Protein AF-0000000087167606 (afdb_homodimer)

pLDDT: mean 92.04, std 12.78, range [24.67, 98.88]

Nearest PDB structures (foldseek):
  8vce-assembly1_A  TM=9.771E-01  e=3.189E-47  Arabidopsis thaliana
  8vce-assembly2_B  TM=9.775E-01  e=3.820E-46  Arabidopsis thaliana
  8ea2-assembly1_A  TM=8.540E-01  e=2.935E-25  Pueraria montana var. lobata
 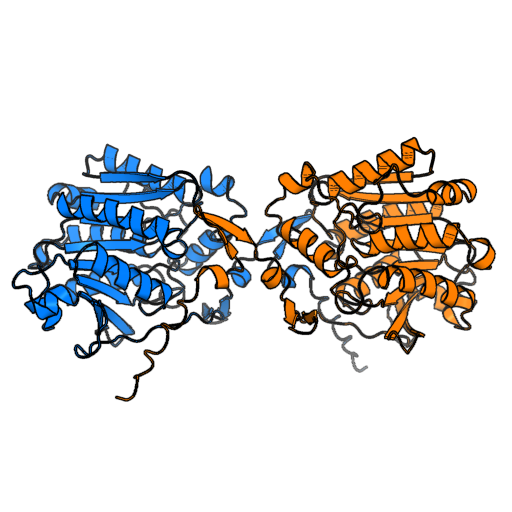 6rt8-assembly2_C  TM=8.015E-01  e=3.112E-23  Catharanthus roseus
  6rt8-assembly4_G  TM=8.070E-01  e=4.756E-23  Catharanthus roseus

Solvent-accessible surface area (backbone atoms only — not comparable to full-atom values): 36231 Å² total; per-residue (Å²): 134,81,77,74,72,71,72,69,76,70,78,69,62,52,74,44,54,78,61,32,37,38,77,41,89,92,47,42,75,41,75,28,43,48,58,69,62,33,44,44,81,41,95,88,57,39,65,48,71,69,64,82,74,62,64,49,80,69,47,67,63,78,85,49,96,58,69,50,34,21,45,75,45,81,74,36,77,92,67,68,23,31,32,37,38,36,39,30,36,64,50,76,76,66,46,87,65,52,22,42,29,35,39,33,29,57,43,45,51,48,54,44,83,48,45,42,24,32,52,54,40,51,48,49,46,52,46,22,60,75,56,56,26,31,34,39,31,38,33,60,50,44,21,47,74,34,30,48,61,42,38,42,50,44,48,43,49,50,54,57,46,58,50,67,50,85,46,65,63,55,67,68,39,37,28,45,73,40,22,32,32,22,16,36,26,32,5,8,39,37,28,52,54,25,46,36,55,44,39,71,44,46,81,77,34,60,68,41,31,71,41,31,40,38,27,34,49,37,48,55,52,46,72,76,81,47,71,35,29,62,75,28,52,72,40,82,83,61,16,50,63,42,54,51,49,34,46,65,42,20,44,48,90,93,65,61,42,55,38,67,93,32,10,66,61,49,91,79,31,65,77,41,53,58,42,34,44,74,70,62,32,36,36,37,38,34,41,26,65,43,16,39,49,30,51,58,51,52,52,47,52,52,53,41,50,74,73,66,40,53,68,47,79,48,73,46,84,45,45,39,75,64,42,48,76,71,30,67,69,54,29,54,56,48,47,53,54,50,41,54,52,60,69,70,95,135,81,76,74,73,72,71,68,74,69,80,68,62,52,72,44,55,78,60,32,38,39,76,42,90,92,47,43,76,44,75,29,44,48,58,69,63,32,45,43,81,41,96,87,57,37,65,48,73,68,65,84,72,63,66,48,80,70,47,67,63,78,86,50,96,56,68,50,33,20,44,75,44,82,74,36,79,91,66,68,22,30,32,37,38,37,40,32,35,64,50,76,75,67,47,86,65,52,22,41,29,35,41,32,30,57,42,45,50,48,54,42,84,48,44,43,23,31,52,54,40,53,49,50,47,52,46,21,60,74,56,56,26,31,34,39,30,39,31,60,52,42,21,45,74,33,32,49,60,43,38,41,49,43,48,42,48,49,55,57,45,59,50,66,49,84,45,64,62,56,67,68,40,37,30,46,73,40,22,34,34,22,16,36,27,33,6,10,38,36,27,51,53,24,46,36,54,44,38,72,44,45,81,77,34,60,67,41,30,72,43,31,38,38,26,36,47,37,49,57,51,45,71,75,80,48,70,36,29,61,73,28,51,72,38,82,81,62,15,49,63,41,54,51,48,34,47,66,42,20,44,48,89,93,64,62,42,55,37,67,92,33,11,65,58,48,91,78,31,66,78,41,54,58,41,35,44,73,70,62,33,36,34,38,40,34,43,28,66,42,17,37,50,29,51,57,51,52,51,47,51,52,52,41,50,75,71,67,39,55,67,48,78,47,75,47,83,45,47,40,76,64,42,47,76,71,30,66,69,54,28,54,56,49,46,52,55,49,40,54,51,58,69,71,94

Organism: NCBI:txid176857

Secondary structure (DSSP, 8-state):
--------------GGGGGTEEEETTTEEEE-HHHHHTEEE-TTS-EEE-----B------TTS--SEEEEEEEEETTTTEEEEEEEEHHHHHH--SPEEEEEEE--STTTS--TTBHHHHHHHHHHHHHHT-EEEEEE---TTTT-TTHHHHHHHHHHHHHHH---HHHHHHEEEEEEEEEEETHHHHHHHHHHHHHHHTGGGGTT--EEEEEEES-----SSPPHHHHHTTT-SS--HHHHHHHHHHHSPTT--TTSTTT-TTGGGS-TTHHHHHHHT-EEEEEEETTSTTHHHHHHHHHHHHHTT-EEEEEEESS--TTHHHH-HHHHHHHHHHHHHHHHH-/--------------GGGGGTEEEETTTEEEE-HHHHHTEEE-TTS-EEE-----B------TTS--SEEEEEEEEETTTTEEEEEEEEHHHHHH--SPEEEEEEE--STTTS--TTBHHHHHHHHHHHHHHT-EEEEEE---TTTT-TTHHHHHHHHHHHHHHH---HHHHHHEEEEEEEEEEETHHHHHHHHHHHHHHHTGGGGTT--EEEEEEES-----SSPPHHHHHTTT-SS--HHHHHHHHHHHSPTT--TTSTTT-TTGGGS-TTHHHHHHHT-EEEEEEETTSTTHHHHHHHHHHHHHTT-EEEEEEESS--TTHHHH-HHHHHHHHHHHHHHHHH-

Foldseek 3Di:
DPPPPPPDPPPPDDPCVVVQWDADPPGDIDHNLCVVQQKDADPVLDIDRPDDFDFDAFAQDLVDPAQWHKDWADLDVVQRKIWIKIAGSCLVPDDQAAFEEEEEEEDDLQADDFCRGPLNVVLVNVLCNLLVHMYIYMGFHGWPVAAPPRRLVSLLSVLQCLQPPPDPCSVRHYDLQQYEYEYAACRLLSSVSSLLVCLVVVVSNPPRHYQAYERELYQADDDDADPLLVVCCVPPPDHP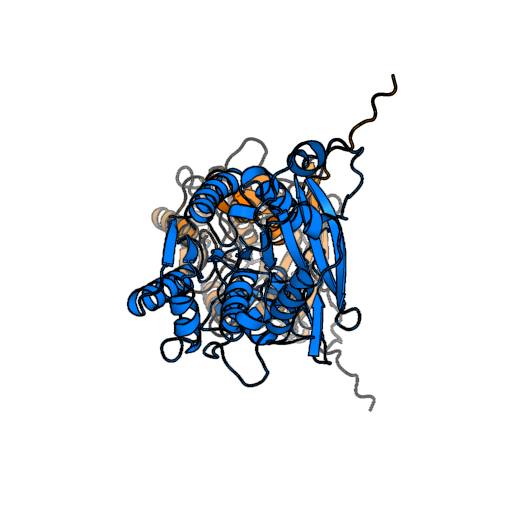VNSLVSCCGHHPPPDHRLPCSHQQCRPLGDPSLVSCQVSQHAYEYEEESQESSQVSSVVVQVSSVVVPHHYDYHYYYDAYRPRVSVDVVVVSVVSVVVSVVSVVD/DPPPPPPDPPPPDDPCVVVQWDADPPGDIDHNLCVVQQKDADPVLAIDRPDDFDFDAFAADLVDPAQWHKDWDDLDVVQRKIKIKIAGSCLVPDDQAAFEEEEEEEDDLQADDFCRGPLNVVLVNVLCNLLVHMYIYMGFHGWPVAAPPRRLVSLLSVLQCLQPPPDPCSVRHYDLQQYEYEYAACRLLSSVSSVLVCLVVVVSNPPRHYQAYERELYQADDDDADPLLVVCCVPPPDHPVNSLVSCCGHHPPPDHRLPCSHQQCRPLGDPSLVSCQVSQHAYEYEEESQESSQVSSVVVQVSSVVVPHHYDYHYYYDAYRPRVSVDVVVVSVVSVVVSVVSVVD

Radius of gyration: 31.2 Å; Cα contacts (8 Å, |Δi|>4): 1424; chains: 2; bounding box: 56×99×58 Å

InterPro domains:
  IPR013094 Alpha/beta hydrolase fold-3 [PF07859] (102-323)
  IPR029058 Alpha/Beta hydrolase fold [G3DSA:3.40.50.1820] (34-345)
  IPR029058 Alpha/Beta hydrolase fold [SSF53474] (40-343)
  IPR050466 Diverse Carboxylesterases and Gibberellin Receptors [PTHR23024] (45-321)

Structure (mmCIF, N/CA/C/O backbone):
data_AF-0000000087167606-model_v1
#
loop_
_entity.id
_entity.type
_entity.pdbx_description
1 polymer 'Alpha/beta hydrolase fold-3 domain-containing protein'
#
loop_
_atom_site.group_PDB
_atom_site.id
_atom_site.type_symbol
_atom_site.label_atom_id
_atom_site.label_alt_id
_atom_site.label_comp_id
_atom_site.label_asym_id
_atom_site.label_entity_id
_atom_site.label_seq_id
_atom_site.pdbx_PDB_ins_code
_atom_site.Cartn_x
_atom_site.Cartn_y
_atom_site.Cartn_z
_atom_site.occupancy
_atom_site.B_iso_or_equiv
_atom_site.auth_seq_id
_atom_site.auth_comp_id
_atom_site.auth_asym_id
_atom_site.auth_atom_id
_atom_site.pdbx_PDB_model_num
ATOM 1 N N . MET A 1 1 ? 18.766 38.031 -28.391 1 24.67 1 MET A N 1
ATOM 2 C CA . MET A 1 1 ? 17.438 37.844 -27.812 1 24.67 1 MET A CA 1
ATOM 3 C C . MET A 1 1 ? 17.312 36.469 -27.172 1 24.67 1 MET A C 1
ATOM 5 O O . MET A 1 1 ? 16.891 35.5 -27.828 1 24.67 1 MET A O 1
ATOM 9 N N . SER A 1 2 ? 18.25 36 -26.359 1 27.81 2 SER A N 1
ATOM 10 C CA . SER A 1 2 ? 18.547 34.688 -25.828 1 27.81 2 SER A CA 1
ATOM 11 C C . SER A 1 2 ? 17.422 34.188 -24.922 1 27.81 2 SER A C 1
ATOM 13 O O . SER A 1 2 ? 17.016 34.906 -23.984 1 27.81 2 SER A O 1
ATOM 15 N N . GLY A 1 3 ? 16.422 33.469 -25.5 1 26.08 3 GLY A N 1
ATOM 16 C CA . GLY A 1 3 ? 15.195 32.938 -24.922 1 26.08 3 GLY A CA 1
ATOM 17 C C . GLY A 1 3 ? 15.422 32.188 -23.625 1 26.08 3 GLY A C 1
ATOM 18 O O . GLY A 1 3 ? 16.047 31.141 -23.609 1 26.08 3 GLY A O 1
ATOM 19 N N . ASP A 1 4 ? 15.664 32.938 -22.594 1 31.05 4 ASP A N 1
ATOM 20 C CA . ASP A 1 4 ? 15.906 32.406 -21.25 1 31.05 4 ASP A CA 1
ATOM 21 C C . ASP A 1 4 ? 14.852 31.375 -20.875 1 31.05 4 ASP A C 1
ATOM 23 O O . ASP A 1 4 ? 13.656 31.688 -20.812 1 31.05 4 ASP A O 1
ATOM 27 N N . GLN A 1 5 ? 15.125 30.141 -21.344 1 28.89 5 GLN A N 1
ATOM 28 C CA . GLN A 1 5 ? 14.281 29 -21.047 1 28.89 5 GLN A CA 1
ATOM 29 C C . GLN A 1 5 ? 13.922 28.938 -19.562 1 28.89 5 GLN A C 1
ATOM 31 O O . GLN A 1 5 ? 14.797 28.844 -18.719 1 28.89 5 GLN A O 1
ATOM 36 N N . ILE A 1 6 ? 12.906 29.625 -19.172 1 29.27 6 ILE A N 1
ATOM 37 C CA . ILE A 1 6 ? 12.242 29.469 -17.875 1 29.27 6 ILE A CA 1
ATOM 38 C C . ILE A 1 6 ? 12.156 27.984 -17.516 1 29.27 6 ILE A C 1
ATOM 40 O O . ILE A 1 6 ? 11.648 27.172 -18.297 1 29.27 6 ILE A O 1
ATOM 44 N N . ALA A 1 7 ? 13.164 27.516 -16.859 1 34.81 7 ALA A N 1
ATOM 45 C CA . ALA A 1 7 ? 13.172 26.172 -16.297 1 34.81 7 ALA A CA 1
ATOM 46 C C . ALA A 1 7 ? 11.766 25.719 -15.938 1 34.81 7 ALA A C 1
ATOM 48 O O . ALA A 1 7 ? 11.039 26.422 -15.234 1 34.81 7 ALA A O 1
ATOM 49 N N . SER A 1 8 ? 11.164 25.016 -16.734 1 34.06 8 SER A N 1
ATOM 50 C CA . SER A 1 8 ? 9.883 24.375 -16.453 1 34.06 8 SER A CA 1
ATOM 51 C C . SER A 1 8 ? 9.742 24.047 -14.977 1 34.06 8 SER A C 1
ATOM 53 O O . SER A 1 8 ? 10.695 23.594 -14.344 1 34.06 8 SER A O 1
ATOM 55 N N . PRO A 1 9 ? 8.812 24.656 -14.211 1 36.66 9 PRO A N 1
ATOM 56 C CA . PRO A 1 9 ? 8.641 24.359 -12.789 1 36.66 9 PRO A CA 1
ATOM 57 C C . PRO A 1 9 ? 8.836 22.875 -12.461 1 36.66 9 PRO A C 1
ATOM 59 O O . PRO A 1 9 ? 8.57 22.016 -13.305 1 36.66 9 PRO A O 1
ATOM 62 N N . ASN A 1 10 ? 9.883 22.422 -12.023 1 40.47 10 ASN A N 1
ATOM 63 C CA . ASN A 1 10 ? 10.086 21.062 -11.531 1 40.47 10 ASN A CA 1
ATOM 64 C C . ASN A 1 10 ? 8.758 20.391 -11.18 1 40.47 10 ASN A C 1
ATOM 66 O O . ASN A 1 10 ? 7.988 20.922 -10.383 1 40.47 10 ASN A O 1
ATOM 70 N N . PRO A 1 11 ? 8.195 19.594 -11.977 1 46.53 11 PRO A N 1
ATOM 71 C CA . PRO A 1 11 ? 6.906 18.984 -11.664 1 46.53 11 PRO A CA 1
ATOM 72 C C . PRO A 1 11 ? 6.73 18.688 -10.18 1 46.53 11 PRO A C 1
ATOM 74 O O . PRO A 1 11 ? 7.621 18.094 -9.555 1 46.53 11 PRO A O 1
ATOM 77 N N . THR A 1 12 ? 6.145 19.594 -9.406 1 54.16 12 THR A N 1
ATOM 78 C CA . THR A 1 12 ? 5.773 19.453 -8 1 54.16 12 THR A CA 1
ATOM 79 C C . THR A 1 12 ? 5.336 18.031 -7.691 1 54.16 12 THR A C 1
ATOM 81 O O . THR A 1 12 ? 4.52 17.453 -8.414 1 54.16 12 THR A O 1
ATOM 84 N N . MET A 1 13 ? 6.207 17.219 -7.172 1 58.62 13 MET A N 1
ATOM 85 C CA . MET A 1 13 ? 5.945 15.82 -6.812 1 58.62 13 MET A CA 1
ATOM 86 C C . MET A 1 13 ? 4.625 15.695 -6.059 1 58.62 13 MET A C 1
ATOM 88 O O . MET A 1 13 ? 4.371 16.438 -5.113 1 58.62 13 MET A O 1
ATOM 92 N N . ASP A 1 14 ? 3.695 14.984 -6.629 1 69.38 14 ASP A N 1
ATOM 93 C CA . ASP A 1 14 ? 2.451 14.547 -6.004 1 69.38 14 ASP A CA 1
ATOM 94 C C . ASP A 1 14 ? 2.73 13.695 -4.77 1 69.38 14 ASP A C 1
ATOM 96 O O . ASP A 1 14 ? 3.359 12.641 -4.863 1 69.38 14 ASP A O 1
ATOM 100 N N . PRO A 1 15 ? 2.473 14.289 -3.541 1 72.19 15 PRO A N 1
ATOM 101 C CA . PRO A 1 15 ? 2.766 13.531 -2.32 1 72.19 15 PRO A CA 1
ATOM 102 C C . PRO A 1 15 ? 2.135 12.141 -2.32 1 72.19 15 PRO A C 1
ATOM 104 O O . PRO A 1 15 ? 2.592 11.25 -1.599 1 72.19 15 PRO A O 1
ATOM 107 N N . TYR A 1 16 ? 1.183 11.961 -3.15 1 74.81 16 TYR A N 1
ATOM 108 C CA . TYR A 1 16 ? 0.474 10.68 -3.17 1 74.81 16 TYR A CA 1
ATOM 109 C C . TYR A 1 16 ? 1.236 9.648 -3.988 1 74.81 16 TYR A C 1
ATOM 111 O O . TYR A 1 16 ? 0.989 8.445 -3.867 1 74.81 16 TYR A O 1
ATOM 119 N N . GLN A 1 17 ? 2.15 10.125 -4.785 1 72.31 17 GLN A N 1
ATOM 120 C CA . GLN A 1 17 ? 3.014 9.195 -5.504 1 72.31 17 GLN A CA 1
ATOM 121 C C . GLN A 1 17 ? 3.92 8.43 -4.539 1 72.31 17 GLN A C 1
ATOM 123 O O . GLN A 1 17 ? 4.254 7.27 -4.781 1 72.31 17 GLN A O 1
ATOM 128 N N . LEU A 1 18 ? 4.16 9.109 -3.443 1 70 18 LEU A N 1
ATOM 129 C CA . LEU A 1 18 ? 4.984 8.484 -2.416 1 70 18 LEU A CA 1
ATOM 130 C C . LEU A 1 18 ? 4.246 7.332 -1.753 1 70 18 LEU A C 1
ATOM 132 O O . LEU A 1 18 ? 4.871 6.441 -1.172 1 70 18 LEU A O 1
ATOM 136 N N . LEU A 1 19 ? 2.924 7.297 -1.945 1 71.75 19 LEU A N 1
ATOM 137 C CA . LEU A 1 19 ? 2.08 6.266 -1.345 1 71.75 19 LEU A CA 1
ATOM 138 C C . LEU A 1 19 ? 1.58 5.289 -2.402 1 71.75 19 LEU A C 1
ATOM 140 O O . LEU A 1 19 ? 0.705 4.465 -2.129 1 71.75 19 LEU A O 1
ATOM 144 N N . SER A 1 20 ? 2.051 5.367 -3.578 1 73.5 20 SER A N 1
ATOM 145 C CA . SER A 1 20 ? 1.636 4.523 -4.695 1 73.5 20 SER A CA 1
ATOM 146 C C . SER A 1 20 ? 0.16 4.723 -5.02 1 73.5 20 SER A C 1
ATOM 148 O O . SER A 1 20 ? -0.575 3.754 -5.223 1 73.5 20 SER A O 1
ATOM 150 N N . ILE A 1 21 ? -0.258 5.969 -4.93 1 80.69 21 ILE A N 1
ATOM 151 C CA . ILE A 1 21 ? -1.657 6.301 -5.172 1 80.69 21 ILE A CA 1
ATOM 152 C C . ILE A 1 21 ? -1.766 7.215 -6.391 1 80.69 21 ILE A C 1
ATOM 154 O O . ILE A 1 21 ? -0.92 8.086 -6.598 1 80.69 21 ILE A O 1
ATOM 158 N N . ILE A 1 22 ? -2.719 6.957 -7.211 1 77.62 22 ILE A N 1
ATOM 159 C CA . ILE A 1 22 ? -3.082 7.824 -8.328 1 77.62 22 ILE A CA 1
ATOM 160 C C . ILE A 1 22 ? -4.312 8.648 -7.961 1 77.62 22 ILE A C 1
ATOM 162 O O . ILE A 1 22 ? -5.305 8.117 -7.461 1 77.62 22 ILE A O 1
ATOM 166 N N . ILE A 1 23 ? -4.195 9.898 -8.125 1 79.06 23 ILE A N 1
ATOM 167 C CA . ILE A 1 23 ? -5.344 10.773 -7.906 1 79.06 23 ILE A CA 1
ATOM 168 C C . ILE A 1 23 ? -6.105 10.969 -9.211 1 79.06 23 ILE A C 1
ATOM 170 O O . ILE A 1 23 ? -5.52 11.367 -10.227 1 79.06 23 ILE A O 1
ATOM 174 N N . ASN A 1 24 ? -7.34 10.609 -9.125 1 77.38 24 ASN A N 1
ATOM 175 C CA . ASN A 1 24 ? -8.188 10.734 -10.305 1 77.38 24 ASN A CA 1
ATOM 176 C C . ASN A 1 24 ? -8.93 12.07 -10.32 1 77.38 24 ASN A C 1
ATOM 178 O O . ASN A 1 24 ? -9.102 12.703 -9.281 1 77.38 24 ASN A O 1
ATOM 182 N N . PRO A 1 25 ? -9.211 12.484 -11.594 1 74.62 25 PRO A N 1
ATOM 183 C CA . PRO A 1 25 ? -10.078 13.664 -11.633 1 74.62 25 PRO A CA 1
ATOM 184 C C . PRO A 1 25 ? -11.344 13.492 -10.805 1 74.62 25 PRO A C 1
ATOM 186 O O . PRO A 1 25 ? -11.914 12.398 -10.75 1 74.62 25 PRO A O 1
ATOM 189 N N . GLY A 1 26 ? -11.867 14.398 -10.078 1 72.62 26 GLY A N 1
ATOM 190 C CA . GLY A 1 26 ? -13.062 14.344 -9.242 1 72.62 26 GLY A CA 1
ATOM 191 C C . GLY A 1 26 ? -12.75 14.047 -7.789 1 72.62 26 GLY A C 1
ATOM 192 O O . GLY A 1 26 ? -13.664 13.93 -6.969 1 72.62 26 GLY A O 1
ATOM 193 N N . GLY A 1 27 ? -11.461 13.898 -7.52 1 71.56 27 GLY A N 1
ATOM 194 C CA . GLY A 1 27 ? -11.047 13.781 -6.133 1 71.56 27 GLY A CA 1
ATOM 195 C C . GLY A 1 27 ? -11.086 12.359 -5.613 1 71.56 27 GLY A C 1
ATOM 196 O O . GLY A 1 27 ? -11.289 12.133 -4.418 1 71.56 27 GLY A O 1
ATOM 197 N N . THR A 1 28 ? -11.055 11.359 -6.531 1 77.69 28 THR A N 1
ATOM 198 C CA . THR A 1 28 ? -10.969 9.969 -6.098 1 77.69 28 THR A CA 1
ATOM 199 C C . THR A 1 28 ? -9.547 9.438 -6.25 1 77.69 28 THR A C 1
ATOM 201 O O . THR A 1 28 ? -8.711 10.07 -6.887 1 77.69 28 THR A O 1
ATOM 204 N N . MET A 1 29 ? -9.336 8.43 -5.461 1 82.5 29 MET A N 1
ATOM 205 C CA . MET A 1 29 ? -7.988 7.859 -5.512 1 82.5 29 MET A CA 1
ATOM 206 C C . MET A 1 29 ? -8.039 6.379 -5.867 1 82.5 29 MET A C 1
ATOM 208 O O . MET A 1 29 ? -9.031 5.703 -5.594 1 82.5 29 MET A O 1
ATOM 212 N N . THR A 1 30 ? -7.012 6.004 -6.605 1 81.19 30 THR A N 1
ATOM 213 C CA . THR A 1 30 ? -6.828 4.578 -6.863 1 81.19 30 THR A CA 1
ATOM 214 C C . THR A 1 30 ? -5.379 4.168 -6.605 1 81.19 30 THR A C 1
ATOM 216 O O . THR A 1 30 ? -4.473 5 -6.656 1 81.19 30 THR A O 1
ATOM 219 N N . MET A 1 31 ? -5.195 2.955 -6.289 1 86.5 31 MET A N 1
ATOM 220 C CA . MET A 1 31 ? -3.85 2.408 -6.156 1 86.5 31 MET A CA 1
ATOM 221 C C . MET A 1 31 ? -3.137 2.389 -7.504 1 86.5 31 MET A C 1
ATOM 223 O O . MET A 1 31 ? -3.746 2.08 -8.531 1 86.5 31 MET A O 1
ATOM 227 N N . ASP A 1 32 ? -1.881 2.811 -7.5 1 87.94 32 ASP A N 1
ATOM 228 C CA . ASP A 1 32 ? -1.051 2.654 -8.695 1 87.94 32 ASP A CA 1
ATOM 229 C C . ASP A 1 32 ? -0.472 1.245 -8.781 1 87.94 32 ASP A C 1
ATOM 231 O O . ASP A 1 32 ? 0.47 0.91 -8.055 1 87.94 32 ASP A O 1
ATOM 235 N N . PRO A 1 33 ? -0.958 0.497 -9.703 1 90.56 33 PRO A N 1
ATOM 236 C CA . PRO A 1 33 ? -0.539 -0.906 -9.719 1 90.56 33 PRO A CA 1
ATOM 237 C C . PRO A 1 33 ? 0.924 -1.081 -10.125 1 90.56 33 PRO A C 1
ATOM 239 O O . PRO A 1 33 ? 1.568 -2.051 -9.711 1 90.56 33 PRO A O 1
ATOM 242 N N . TYR A 1 34 ? 1.532 -0.214 -10.945 1 90.5 34 TYR A N 1
ATOM 243 C CA . TYR A 1 34 ? 2.943 -0.305 -11.305 1 90.5 34 TYR A CA 1
ATOM 244 C C . TYR A 1 34 ? 3.832 -0.124 -10.078 1 90.5 34 TYR A C 1
ATOM 246 O O . TYR A 1 34 ? 4.793 -0.872 -9.891 1 90.5 34 TYR A O 1
ATOM 254 N N . GLN A 1 35 ? 3.438 0.83 -9.25 1 84.56 35 GLN A N 1
ATOM 255 C CA . GLN A 1 35 ? 4.207 1.076 -8.031 1 84.56 35 GLN A CA 1
ATOM 256 C C . GLN A 1 35 ? 4.012 -0.051 -7.02 1 84.56 35 GLN A C 1
ATOM 258 O O . GLN A 1 35 ? 4.961 -0.46 -6.348 1 84.56 35 GLN A O 1
ATOM 263 N N . ARG A 1 36 ? 2.797 -0.48 -6.957 1 85.94 36 ARG A N 1
ATOM 264 C CA . ARG A 1 36 ? 2.49 -1.57 -6.039 1 85.94 36 ARG A CA 1
ATOM 265 C C . ARG A 1 36 ? 3.293 -2.82 -6.383 1 85.94 36 ARG A C 1
ATOM 267 O O . ARG A 1 36 ? 3.764 -3.529 -5.492 1 85.94 36 ARG A O 1
ATOM 274 N N . LEU A 1 37 ? 3.438 -3.051 -7.605 1 89.56 37 LEU A N 1
ATOM 275 C CA . LEU A 1 37 ? 4.156 -4.234 -8.07 1 89.56 37 LEU A CA 1
ATOM 276 C C . LEU A 1 37 ? 5.652 -3.957 -8.172 1 89.56 37 LEU A C 1
ATOM 278 O O . LEU A 1 37 ? 6.441 -4.875 -8.406 1 89.56 37 LEU A O 1
ATOM 282 N N . GLN A 1 38 ? 6.016 -2.695 -8.023 1 87.94 38 GLN A N 1
ATOM 283 C CA . GLN A 1 38 ? 7.402 -2.262 -8.141 1 87.94 38 GLN A CA 1
ATOM 284 C C . GLN A 1 38 ? 7.992 -2.668 -9.492 1 87.94 38 GLN A C 1
ATOM 286 O O . GLN A 1 38 ? 9.047 -3.299 -9.547 1 87.94 38 GLN A O 1
ATOM 291 N N . ILE A 1 39 ? 7.273 -2.322 -10.516 1 92.56 39 ILE A N 1
ATOM 292 C CA . ILE A 1 39 ? 7.723 -2.596 -11.875 1 92.56 39 ILE A CA 1
ATOM 293 C C . ILE A 1 39 ? 7.715 -1.304 -12.688 1 92.56 39 ILE A C 1
ATOM 295 O O . ILE A 1 39 ? 6.941 -0.386 -12.406 1 92.56 39 ILE A O 1
ATOM 299 N N . VAL A 1 40 ? 8.578 -1.238 -13.672 1 92.75 40 VAL A N 1
ATOM 300 C CA . VAL A 1 40 ? 8.711 -0.072 -14.539 1 92.75 40 VAL A CA 1
ATOM 301 C C . VAL A 1 40 ? 8.719 -0.512 -16 1 92.75 40 VAL A C 1
ATOM 303 O O . VAL A 1 40 ? 9.578 -1.295 -16.422 1 92.75 40 VAL A O 1
ATOM 306 N N . PRO A 1 41 ? 7.793 -0.068 -16.75 1 93.25 41 PRO A N 1
ATOM 307 C CA . PRO A 1 41 ? 7.816 -0.4 -18.172 1 93.25 41 PRO A CA 1
ATOM 308 C C . PRO A 1 41 ? 8.984 0.25 -18.906 1 93.25 41 PRO A C 1
ATOM 310 O O . PRO A 1 41 ? 9.336 1.398 -18.625 1 93.25 41 PRO A O 1
ATOM 313 N N . ASN A 1 42 ? 9.57 -0.485 -19.75 1 94.75 42 ASN A N 1
ATOM 314 C CA . ASN A 1 42 ? 10.633 0.034 -20.609 1 94.75 42 ASN A CA 1
ATOM 315 C C . ASN A 1 42 ? 10.102 0.415 -21.984 1 94.75 42 ASN A C 1
ATOM 317 O O . ASN A 1 42 ? 9.094 -0.133 -22.438 1 94.75 42 ASN A O 1
ATOM 321 N N . PRO A 1 43 ? 10.758 1.334 -22.656 1 93.12 43 PRO A N 1
ATOM 322 C CA . PRO A 1 43 ? 10.297 1.765 -23.984 1 93.12 43 PRO A CA 1
ATOM 323 C C . PRO A 1 43 ? 10.25 0.62 -24.984 1 93.12 43 PRO A C 1
ATOM 325 O O . PRO A 1 43 ? 9.445 0.647 -25.922 1 93.12 43 PRO A O 1
ATOM 328 N N . ASP A 1 44 ? 11.055 -0.389 -24.844 1 93.56 44 ASP A N 1
ATOM 329 C CA . ASP A 1 44 ? 11.125 -1.477 -25.812 1 93.56 44 ASP A CA 1
ATOM 330 C C . ASP A 1 44 ? 10.055 -2.527 -25.547 1 93.56 44 ASP A C 1
ATOM 332 O O . ASP A 1 44 ? 10.047 -3.588 -26.172 1 93.56 44 ASP A O 1
ATOM 336 N N . GLY A 1 45 ? 9.281 -2.312 -24.547 1 91.38 45 GLY A N 1
ATOM 337 C CA . GLY A 1 45 ? 8.18 -3.219 -24.266 1 91.38 45 GLY A CA 1
ATOM 338 C C . GLY A 1 45 ? 8.484 -4.195 -23.141 1 91.38 45 GLY A C 1
ATOM 339 O O . GLY A 1 45 ? 7.582 -4.875 -22.656 1 91.38 45 GLY A O 1
ATOM 340 N N . THR A 1 46 ? 9.742 -4.266 -22.766 1 94 46 THR A N 1
ATOM 341 C CA . THR A 1 46 ? 10.094 -5.09 -21.609 1 94 46 THR A CA 1
ATOM 342 C C . THR A 1 46 ? 9.781 -4.367 -20.312 1 94 46 THR A C 1
ATOM 344 O O . THR A 1 46 ? 9.195 -3.283 -20.312 1 94 46 THR A O 1
ATOM 347 N N . MET A 1 47 ? 10 -5.07 -19.25 1 95.19 47 MET A N 1
ATOM 348 C CA . MET A 1 47 ? 9.695 -4.492 -17.938 1 95.19 47 MET A CA 1
ATOM 349 C C . MET A 1 47 ? 10.859 -4.691 -16.969 1 95.19 47 MET A C 1
ATOM 351 O O . MET A 1 47 ? 11.5 -5.742 -16.969 1 95.19 47 MET A O 1
ATOM 355 N N . THR A 1 48 ? 11.188 -3.625 -16.203 1 96.12 48 THR A N 1
ATOM 356 C CA . THR A 1 48 ? 12.156 -3.744 -15.125 1 96.12 48 THR A CA 1
ATOM 357 C C . THR A 1 48 ? 11.461 -4.066 -13.805 1 96.12 48 THR A C 1
ATOM 359 O O . THR A 1 48 ? 10.531 -3.371 -13.406 1 96.12 48 THR A O 1
ATOM 362 N N . ARG A 1 49 ? 11.836 -5.168 -13.266 1 94.25 49 ARG A N 1
ATOM 363 C CA . ARG A 1 49 ? 11.32 -5.566 -11.961 1 94.25 49 ARG A CA 1
ATOM 364 C C . ARG A 1 49 ? 12.234 -5.07 -10.844 1 94.25 49 ARG A C 1
ATOM 366 O O . ARG A 1 49 ? 13.398 -5.465 -10.766 1 94.25 49 ARG A O 1
ATOM 373 N N . LEU A 1 50 ? 11.719 -4.223 -9.93 1 88.12 50 LEU A N 1
ATOM 374 C CA . LEU A 1 50 ? 12.523 -3.586 -8.898 1 88.12 50 LEU A CA 1
ATOM 375 C C . LEU A 1 50 ? 12.5 -4.406 -7.609 1 88.12 50 LEU A C 1
ATOM 377 O O . LEU A 1 50 ? 13.359 -4.223 -6.738 1 88.12 50 LEU A O 1
ATOM 381 N N . ILE A 1 51 ? 11.523 -5.234 -7.539 1 80.06 51 ILE A N 1
ATOM 382 C CA . ILE A 1 51 ? 11.375 -6.035 -6.328 1 80.06 51 ILE A CA 1
ATOM 383 C C . ILE A 1 51 ? 12.477 -7.09 -6.266 1 80.06 51 ILE A C 1
ATOM 385 O O . ILE A 1 51 ? 12.711 -7.812 -7.238 1 80.06 51 ILE A O 1
ATOM 389 N N . LYS A 1 52 ? 13.18 -7.062 -5.191 1 80.25 52 LYS A N 1
ATOM 390 C CA . LYS A 1 52 ? 14.164 -8.117 -4.977 1 80.25 52 LYS A CA 1
ATOM 391 C C . LYS A 1 52 ? 13.586 -9.25 -4.137 1 80.25 52 LYS A C 1
ATOM 393 O O . LYS A 1 52 ? 13.477 -9.133 -2.914 1 80.25 52 LYS A O 1
ATOM 398 N N . THR A 1 53 ? 13.227 -10.312 -4.734 1 86.06 53 THR A N 1
ATOM 399 C CA . THR A 1 53 ? 12.68 -11.484 -4.055 1 86.06 53 THR A CA 1
ATOM 400 C C . THR A 1 53 ? 13.789 -12.492 -3.738 1 86.06 53 THR A C 1
ATOM 402 O O . THR A 1 53 ? 14.492 -12.945 -4.641 1 86.06 53 THR A O 1
ATOM 405 N N . PRO A 1 54 ? 13.938 -12.805 -2.479 1 89.5 54 PRO A N 1
ATOM 406 C CA . PRO A 1 54 ? 14.969 -13.797 -2.146 1 89.5 54 PRO A CA 1
ATOM 407 C C . PRO A 1 54 ? 14.758 -15.125 -2.867 1 89.5 54 PRO A C 1
ATOM 409 O O . PRO A 1 54 ? 13.625 -15.562 -3.049 1 89.5 54 PRO A O 1
ATOM 412 N N . LYS A 1 55 ? 15.859 -15.734 -3.246 1 94.12 55 LYS A N 1
ATOM 413 C CA . LYS A 1 55 ? 15.852 -17.047 -3.877 1 94.12 55 LYS A CA 1
ATOM 414 C C . LYS A 1 55 ? 16.625 -18.062 -3.047 1 94.12 55 LYS A C 1
ATOM 416 O O . LYS A 1 55 ? 17.609 -17.719 -2.4 1 94.12 55 LYS A O 1
ATOM 421 N N . THR A 1 56 ? 16.141 -19.266 -3.043 1 95.31 56 THR A N 1
ATOM 422 C CA . THR A 1 56 ? 16.812 -20.359 -2.367 1 95.31 56 THR A CA 1
ATOM 423 C C . THR A 1 56 ? 17.453 -21.312 -3.381 1 95.31 56 THR A C 1
ATOM 425 O O . THR A 1 56 ? 16.781 -21.797 -4.293 1 95.31 56 THR A O 1
ATOM 428 N N . PRO A 1 57 ? 18.75 -21.562 -3.238 1 96 57 PRO A N 1
ATOM 429 C CA . PRO A 1 57 ? 19.375 -22.547 -4.129 1 96 57 PRO A CA 1
ATOM 430 C C . PRO A 1 57 ? 18.938 -23.984 -3.818 1 96 57 PRO A C 1
ATOM 432 O O . PRO A 1 57 ? 18.547 -24.281 -2.689 1 96 57 PRO A O 1
ATOM 435 N N . PRO A 1 58 ? 19.016 -24.844 -4.832 1 96.81 58 PRO A N 1
ATOM 436 C CA . PRO A 1 58 ? 18.719 -26.25 -4.551 1 96.81 58 PRO A CA 1
ATOM 437 C C . PRO A 1 58 ? 19.797 -26.938 -3.717 1 96.81 58 PRO A C 1
ATOM 439 O O . PRO A 1 58 ? 20.953 -26.484 -3.711 1 96.81 58 PRO A O 1
ATOM 442 N N . THR A 1 59 ? 19.391 -27.953 -3.004 1 95.25 59 THR A N 1
ATOM 443 C CA . THR A 1 59 ? 20.328 -28.75 -2.211 1 95.25 59 THR A CA 1
ATOM 444 C C . THR A 1 59 ? 20.109 -30.234 -2.467 1 95.25 59 THR A C 1
ATOM 446 O O . THR A 1 59 ? 19.125 -30.812 -2.01 1 95.25 59 THR A O 1
ATOM 449 N N . SER A 1 60 ? 21.141 -30.891 -3.07 1 93.31 60 SER A N 1
ATOM 450 C CA . SER A 1 60 ? 20.984 -32.312 -3.443 1 93.31 60 SER A CA 1
ATOM 451 C C . SER A 1 60 ? 21.875 -33.188 -2.592 1 93.31 60 SER A C 1
ATOM 453 O O . SER A 1 60 ? 21.906 -34.406 -2.779 1 93.31 60 SER A O 1
ATOM 455 N N . ASP A 1 61 ? 22.625 -32.594 -1.735 1 90.94 61 ASP A N 1
ATOM 456 C CA . ASP A 1 61 ? 23.562 -33.375 -0.901 1 90.94 61 ASP A CA 1
ATOM 457 C C . ASP A 1 61 ? 22.812 -34.188 0.146 1 90.94 61 ASP A C 1
ATOM 459 O O . ASP A 1 61 ? 22.297 -33.625 1.125 1 90.94 61 ASP A O 1
ATOM 463 N N . PRO A 1 62 ? 22.859 -35.469 0.002 1 88.19 62 PRO A N 1
ATOM 464 C CA . PRO A 1 62 ? 22.094 -36.312 0.928 1 88.19 62 PRO A CA 1
ATOM 465 C C . PRO A 1 62 ? 22.719 -36.375 2.322 1 88.19 62 PRO A C 1
ATOM 467 O O . PRO A 1 62 ? 22.094 -36.875 3.264 1 88.19 62 PRO A O 1
ATOM 470 N N . SER A 1 63 ? 23.922 -35.969 2.434 1 89.62 63 SER A N 1
ATOM 471 C CA . SER A 1 63 ? 24.578 -36 3.734 1 89.62 63 SER A CA 1
ATOM 472 C C . SER A 1 63 ? 24.047 -34.938 4.668 1 89.62 63 SER A C 1
ATOM 474 O O . SER A 1 63 ? 24.219 -35 5.883 1 89.62 63 SER A O 1
ATOM 476 N N . LEU A 1 64 ? 23.375 -34.062 3.975 1 84.81 64 LEU A N 1
ATOM 477 C CA . LEU A 1 64 ? 22.797 -33 4.777 1 84.81 64 LEU A CA 1
ATOM 478 C C . LEU A 1 64 ? 21.516 -33.438 5.461 1 84.81 64 LEU A C 1
ATOM 480 O O . LEU A 1 64 ? 20.75 -34.219 4.891 1 84.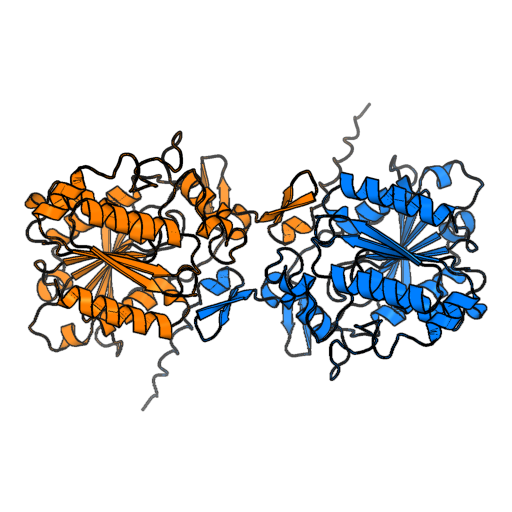81 64 LEU A O 1
ATOM 484 N N . GLY A 1 65 ? 21.266 -33.344 6.746 1 86.38 65 GLY A N 1
ATOM 485 C CA . GLY A 1 65 ? 20.109 -33.75 7.531 1 86.38 65 GLY A CA 1
ATOM 486 C C . GLY A 1 65 ? 18.859 -32.906 7.234 1 86.38 65 GLY A C 1
ATOM 487 O O . GLY A 1 65 ? 18.125 -32.562 8.148 1 86.38 65 GLY A O 1
ATOM 488 N N . ILE A 1 66 ? 18.547 -32.688 5.855 1 90.5 66 ILE A N 1
ATOM 489 C CA . ILE A 1 66 ? 17.359 -31.906 5.488 1 90.5 66 ILE A CA 1
ATOM 490 C C . ILE A 1 66 ? 16.25 -32.875 5.055 1 90.5 66 ILE A C 1
ATOM 492 O O . ILE A 1 66 ? 16.516 -33.938 4.539 1 90.5 66 ILE A O 1
ATOM 496 N N . PRO A 1 67 ? 15.07 -32.469 5.285 1 92.56 67 PRO A N 1
ATOM 497 C CA . PRO A 1 67 ? 13.945 -33.375 5.066 1 92.56 67 PRO A CA 1
ATOM 498 C C . PRO A 1 67 ? 13.648 -33.594 3.584 1 92.56 67 PRO A C 1
ATOM 500 O O . PRO A 1 67 ? 13.039 -34.594 3.215 1 92.56 67 PRO A O 1
ATOM 503 N N . VAL A 1 68 ? 14 -32.625 2.736 1 97 68 VAL A N 1
ATOM 504 C CA . VAL A 1 68 ? 13.719 -32.719 1.308 1 97 68 VAL A CA 1
ATOM 505 C C . VAL A 1 68 ? 14.945 -32.281 0.511 1 97 68 VAL A C 1
ATOM 507 O O . VAL A 1 68 ? 15.516 -31.234 0.758 1 97 68 VAL A O 1
ATOM 510 N N . LEU A 1 69 ? 15.328 -33.188 -0.381 1 96.5 69 LEU A N 1
ATOM 511 C CA . LEU A 1 69 ? 16.406 -32.875 -1.312 1 96.5 69 LEU A CA 1
ATOM 512 C C . LEU A 1 69 ? 15.852 -32.156 -2.543 1 96.5 69 LEU A C 1
ATOM 514 O O . LEU A 1 69 ? 14.688 -32.344 -2.914 1 96.5 69 LEU A O 1
ATOM 518 N N . SER A 1 70 ? 16.672 -31.281 -3.141 1 98.06 70 SER A N 1
ATOM 519 C CA . SER A 1 70 ? 16.234 -30.594 -4.352 1 98.06 70 SER A CA 1
ATOM 520 C C . SER A 1 70 ? 17.375 -30.453 -5.352 1 98.06 70 SER A C 1
ATOM 522 O O . SER A 1 70 ? 18.547 -30.422 -4.965 1 98.06 70 SER A O 1
ATOM 524 N N . LYS A 1 71 ? 17.062 -30.375 -6.594 1 97.5 71 LYS A N 1
ATOM 525 C CA . LYS A 1 71 ? 18.031 -30.094 -7.656 1 97.5 71 LYS A CA 1
ATOM 526 C C . LYS A 1 71 ? 17.344 -29.469 -8.867 1 97.5 71 LYS A C 1
ATOM 528 O O . LYS A 1 71 ? 16.141 -2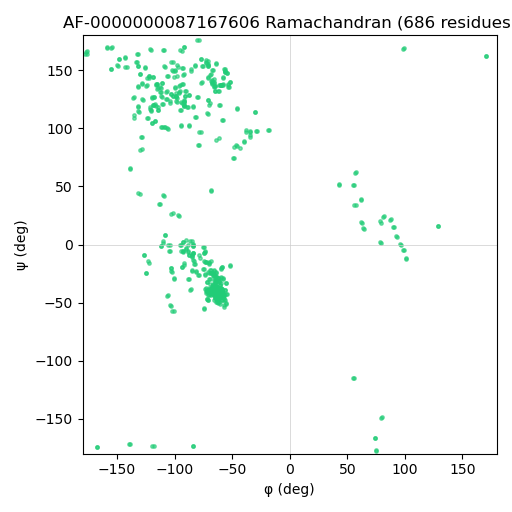9.688 -9.086 1 97.5 71 LYS A O 1
ATOM 533 N N . ASP A 1 72 ? 18.031 -28.656 -9.625 1 98 72 ASP A N 1
ATOM 534 C CA . ASP A 1 72 ? 17.531 -28 -10.828 1 98 72 ASP A CA 1
ATOM 535 C C . ASP A 1 72 ? 18 -28.734 -12.086 1 98 72 ASP A C 1
ATOM 537 O O . ASP A 1 72 ? 19.141 -29.172 -12.172 1 98 72 ASP A O 1
ATOM 541 N N . ILE A 1 73 ? 17.125 -28.938 -12.992 1 97.88 73 ILE A N 1
ATOM 542 C CA . ILE A 1 73 ? 17.438 -29.594 -14.258 1 97.88 73 ILE A CA 1
ATOM 543 C C . ILE A 1 73 ? 16.953 -28.734 -15.414 1 97.88 73 ILE A C 1
ATOM 545 O O . ILE A 1 73 ? 15.766 -28.391 -15.492 1 97.88 73 ILE A O 1
ATOM 549 N N . PRO A 1 74 ? 17.828 -28.375 -16.359 1 97.19 74 PRO A N 1
ATOM 550 C CA . PRO A 1 74 ? 17.375 -27.578 -17.5 1 97.19 74 PRO A CA 1
ATOM 551 C C . PRO A 1 74 ? 16.406 -28.328 -18.406 1 97.19 74 PRO A C 1
ATOM 553 O O . PRO A 1 74 ? 16.562 -29.547 -18.625 1 97.19 74 PRO A O 1
ATOM 556 N N . ILE A 1 75 ? 15.398 -27.672 -18.891 1 97.5 75 ILE A N 1
ATOM 557 C CA . ILE A 1 75 ? 14.453 -28.219 -19.859 1 97.5 75 ILE A CA 1
ATOM 558 C C . ILE A 1 75 ? 14.781 -27.688 -21.25 1 97.5 75 ILE A C 1
ATOM 560 O O . ILE A 1 75 ? 14.984 -28.469 -22.188 1 97.5 75 ILE A O 1
ATOM 564 N N . ASN A 1 76 ? 14.805 -26.391 -21.406 1 97.19 76 ASN A N 1
ATOM 565 C CA . ASN A 1 76 ? 15.078 -25.672 -22.641 1 97.19 76 ASN A CA 1
ATOM 566 C C . ASN A 1 76 ? 16.031 -24.516 -22.422 1 97.19 76 ASN A C 1
ATOM 568 O O . ASN A 1 76 ? 15.648 -23.484 -21.875 1 97.19 76 ASN A O 1
ATOM 572 N N . GLN A 1 77 ? 17.219 -24.625 -22.891 1 95.12 77 GLN A N 1
ATOM 573 C CA . GLN A 1 77 ? 18.266 -23.625 -22.656 1 95.12 77 GLN A CA 1
ATOM 574 C C . GLN A 1 77 ? 17.938 -22.312 -23.344 1 95.12 77 GLN A C 1
ATOM 576 O O . GLN A 1 77 ? 18.203 -21.234 -22.797 1 95.12 77 GLN A O 1
ATOM 581 N N . SER A 1 78 ? 17.375 -22.406 -24.516 1 96.06 78 SER A N 1
ATOM 582 C CA . SER A 1 78 ? 17.047 -21.203 -25.281 1 96.06 78 SER A CA 1
ATOM 583 C C . SER A 1 78 ? 16 -20.359 -24.578 1 96.06 78 SER A C 1
ATOM 585 O O . SER A 1 78 ? 16.047 -19.125 -24.625 1 96.06 78 SER A O 1
ATOM 587 N N . ASN A 1 79 ? 15.102 -21.031 -23.922 1 96.75 79 ASN A N 1
ATOM 588 C CA . ASN A 1 79 ? 14.039 -20.344 -23.203 1 96.75 79 ASN A CA 1
ATOM 589 C C . ASN A 1 79 ? 14.398 -20.125 -21.734 1 96.75 79 ASN A C 1
ATOM 591 O O . ASN A 1 79 ? 13.656 -19.469 -21 1 96.75 79 ASN A O 1
ATOM 595 N N . ASN A 1 80 ? 15.5 -20.656 -21.328 1 96.94 80 ASN A N 1
ATOM 596 C CA . ASN A 1 80 ? 15.961 -20.609 -19.953 1 96.94 80 ASN A CA 1
ATOM 597 C C . ASN A 1 80 ? 14.922 -21.188 -18.984 1 96.94 80 ASN A C 1
ATOM 599 O O . ASN A 1 80 ? 14.672 -20.625 -17.922 1 96.94 80 ASN A O 1
ATOM 603 N N . THR A 1 81 ? 14.18 -22.203 -19.406 1 98.56 81 THR A N 1
ATOM 604 C CA . THR A 1 81 ? 13.242 -22.922 -18.547 1 98.56 81 THR A CA 1
ATOM 605 C C . THR A 1 81 ? 13.914 -24.125 -17.906 1 98.56 81 THR A C 1
ATOM 607 O O . THR A 1 81 ? 14.844 -24.703 -18.469 1 98.56 81 THR A O 1
ATOM 610 N N . TRP A 1 82 ? 13.555 -24.438 -16.766 1 98.44 82 TRP A N 1
ATOM 611 C CA . TRP A 1 82 ? 14.094 -25.562 -15.992 1 98.44 82 TRP A CA 1
ATOM 612 C C . TRP A 1 82 ? 13.078 -26.047 -14.961 1 98.44 82 TRP A C 1
ATOM 614 O O . TRP A 1 82 ? 12.008 -25.453 -14.805 1 98.44 82 TRP A O 1
ATOM 624 N N . VAL A 1 83 ? 13.344 -27.156 -14.367 1 98.31 83 VAL A N 1
ATOM 625 C CA . VAL A 1 83 ? 12.492 -27.703 -13.32 1 98.31 83 VAL A CA 1
ATOM 626 C C . VAL A 1 83 ? 13.312 -27.938 -12.055 1 98.31 83 VAL A C 1
ATOM 628 O O . VAL A 1 83 ? 14.484 -28.328 -12.133 1 98.31 83 VAL A O 1
ATOM 631 N N . ARG A 1 84 ? 12.773 -27.594 -10.961 1 98.19 84 ARG A N 1
ATOM 632 C CA . ARG A 1 84 ? 13.336 -27.984 -9.672 1 98.19 84 ARG A CA 1
ATOM 633 C C . ARG A 1 84 ? 12.617 -29.219 -9.117 1 98.19 84 ARG A C 1
ATOM 635 O O . ARG A 1 84 ? 11.398 -29.172 -8.906 1 98.19 84 ARG A O 1
ATOM 642 N N . LEU A 1 85 ? 13.398 -30.219 -8.867 1 98.5 85 LEU A N 1
ATOM 643 C CA . LEU A 1 85 ? 12.844 -31.406 -8.266 1 98.5 85 LEU A CA 1
ATOM 644 C C . LEU A 1 85 ? 12.969 -31.359 -6.742 1 98.5 85 LEU A C 1
ATOM 646 O O . LEU A 1 85 ? 13.984 -30.922 -6.215 1 98.5 85 LEU A O 1
ATOM 650 N N . PHE A 1 86 ? 11.945 -31.766 -6.066 1 98.44 86 PHE A N 1
ATOM 651 C CA . PHE A 1 86 ? 11.93 -31.969 -4.621 1 98.44 86 PHE A CA 1
ATOM 652 C C . PHE A 1 86 ? 11.68 -33.438 -4.273 1 98.44 86 PHE A C 1
ATOM 654 O O . PHE A 1 86 ? 10.656 -34 -4.656 1 98.44 86 PHE A O 1
ATOM 661 N N . LEU A 1 87 ? 12.609 -34 -3.588 1 96.88 87 LEU A N 1
ATOM 662 C CA . LEU A 1 87 ? 12.547 -35.406 -3.227 1 96.88 87 LEU A CA 1
ATOM 663 C C . LEU A 1 87 ? 12.57 -35.594 -1.712 1 96.88 87 LEU A C 1
ATOM 665 O O . LEU A 1 87 ? 13.562 -35.25 -1.061 1 96.88 87 LEU A O 1
ATOM 669 N N . PRO A 1 88 ? 11.484 -36.125 -1.149 1 95.44 88 PRO A N 1
ATOM 670 C CA . PRO A 1 88 ? 11.5 -36.375 0.289 1 95.44 88 PRO A CA 1
ATOM 671 C C . PRO A 1 88 ? 12.617 -37.344 0.694 1 95.44 88 PRO A C 1
ATOM 673 O O . PRO A 1 88 ? 12.812 -38.375 0.054 1 95.44 88 PRO A O 1
ATOM 676 N N . ARG A 1 89 ? 13.242 -37.031 1.707 1 90.5 89 ARG A N 1
ATOM 677 C CA . ARG A 1 89 ? 14.375 -37.812 2.195 1 90.5 89 ARG A CA 1
ATOM 678 C C . ARG A 1 89 ? 13.961 -39.219 2.514 1 90.5 89 ARG A C 1
ATOM 680 O O . ARG A 1 89 ? 14.719 -40.188 2.277 1 90.5 89 ARG A O 1
ATOM 687 N N . GLU A 1 90 ? 12.891 -39.438 3.078 1 88.44 90 GLU A N 1
ATOM 688 C CA . GLU A 1 90 ? 12.406 -40.75 3.447 1 88.44 90 GLU A CA 1
ATOM 689 C C . GLU A 1 90 ? 12.375 -41.688 2.238 1 88.44 90 GLU A C 1
ATOM 691 O O . GLU A 1 90 ? 12.672 -42.875 2.359 1 88.44 90 GLU A O 1
ATOM 696 N N . ALA A 1 91 ? 11.93 -41.188 1.152 1 88.5 91 ALA A N 1
ATOM 697 C CA . ALA A 1 91 ? 11.922 -41.969 -0.072 1 88.5 91 ALA A CA 1
ATOM 698 C C . ALA A 1 91 ? 13.344 -42.281 -0.539 1 88.5 91 ALA A C 1
ATOM 700 O O . ALA A 1 91 ? 13.625 -43.375 -1.009 1 88.5 91 ALA A O 1
ATOM 701 N N . PHE A 1 92 ? 14.18 -41.375 -0.461 1 86.94 92 PHE A N 1
ATOM 702 C CA . PHE A 1 92 ? 15.578 -41.531 -0.853 1 86.94 92 PHE A CA 1
ATOM 703 C C . PHE A 1 92 ? 16.25 -42.625 -0.033 1 86.94 92 PHE A C 1
ATOM 705 O O . PHE A 1 92 ? 16.984 -43.438 -0.576 1 86.94 92 PHE A O 1
ATOM 712 N N . ASP A 1 93 ? 15.961 -42.656 1.221 1 85.56 93 ASP A N 1
ATOM 713 C CA . ASP A 1 93 ? 16.656 -43.562 2.146 1 85.56 93 ASP A CA 1
ATOM 714 C C . ASP A 1 93 ? 16.016 -44.938 2.172 1 85.56 93 ASP A C 1
ATOM 716 O O . ASP A 1 93 ? 16.688 -45.938 2.426 1 85.56 93 ASP A O 1
ATOM 720 N N . ASN A 1 94 ? 14.758 -45 2.104 1 78.25 94 ASN A N 1
ATOM 721 C CA . ASN A 1 94 ? 14.133 -46.25 2.545 1 78.25 94 ASN A CA 1
ATOM 722 C C . ASN A 1 94 ? 13.242 -46.844 1.461 1 78.25 94 ASN A C 1
ATOM 724 O O . ASN A 1 94 ? 12.781 -47.969 1.588 1 78.25 94 ASN A O 1
ATOM 728 N N . SER A 1 95 ? 12.742 -46.156 0.57 1 66.94 95 SER A N 1
ATOM 729 C CA . SER A 1 95 ? 11.469 -46.625 0.032 1 66.94 95 SER A CA 1
ATOM 730 C C . SER A 1 95 ? 11.656 -47.281 -1.338 1 66.94 95 SER A C 1
ATOM 732 O O . SER A 1 95 ? 12.25 -46.688 -2.236 1 66.94 95 SER A O 1
ATOM 734 N N . PRO A 1 96 ? 11.211 -48.438 -1.215 1 69.69 96 PRO A N 1
ATOM 735 C CA . PRO A 1 96 ? 11.156 -49.094 -2.533 1 69.69 96 PRO A CA 1
ATOM 736 C C . PRO A 1 96 ? 9.961 -48.625 -3.361 1 69.69 96 PRO A C 1
ATOM 738 O O . PRO A 1 96 ? 9.906 -48.875 -4.57 1 69.69 96 PRO A O 1
ATOM 741 N N . THR A 1 97 ? 9.062 -47.938 -2.768 1 87.56 97 THR A N 1
ATOM 742 C CA . THR A 1 97 ? 7.859 -47.594 -3.51 1 87.56 97 THR A CA 1
ATOM 743 C C . THR A 1 97 ? 7.98 -46.188 -4.102 1 87.56 97 THR A C 1
ATOM 745 O O . THR A 1 97 ? 8.398 -45.25 -3.416 1 87.56 97 THR A O 1
ATOM 748 N N . LYS A 1 98 ? 7.684 -46.188 -5.324 1 94.12 98 LYS A N 1
ATOM 749 C CA . LYS A 1 98 ? 7.707 -44.906 -6.027 1 94.12 98 LYS A CA 1
ATOM 750 C C . LYS A 1 98 ? 6.609 -43.969 -5.516 1 94.12 98 LYS A C 1
ATOM 752 O O . LYS A 1 98 ? 5.562 -44.438 -5.059 1 94.12 98 LYS A O 1
ATOM 757 N N . LEU A 1 99 ? 6.828 -42.719 -5.559 1 96.38 99 LEU A N 1
ATOM 758 C CA . LEU A 1 99 ? 5.91 -41.688 -5.074 1 96.38 99 LEU A CA 1
ATOM 759 C C . LEU A 1 99 ? 5.137 -41.094 -6.23 1 96.38 99 LEU A C 1
ATOM 761 O O . LEU A 1 99 ? 5.645 -41 -7.352 1 96.38 99 LEU A O 1
ATOM 765 N N . PRO A 1 100 ? 3.865 -40.625 -5.918 1 97.5 100 PRO A N 1
ATOM 766 C CA . PRO A 1 100 ? 3.195 -39.812 -6.93 1 97.5 100 PRO A CA 1
ATOM 767 C C . PRO A 1 100 ? 4.016 -38.594 -7.332 1 97.5 100 PRO A C 1
ATOM 769 O O . PRO A 1 100 ? 4.77 -38.031 -6.516 1 97.5 100 PRO A O 1
ATOM 772 N N . LEU A 1 101 ? 3.852 -38.188 -8.555 1 98.19 101 LEU A N 1
ATOM 773 C CA . LEU A 1 101 ? 4.543 -37 -9.086 1 98.19 101 LEU A CA 1
ATOM 774 C C . LEU A 1 101 ? 3.598 -35.812 -9.172 1 98.19 101 LEU A C 1
ATOM 776 O O . LEU A 1 101 ? 2.477 -35.938 -9.664 1 98.19 101 LEU A O 1
ATOM 780 N N . VAL A 1 102 ? 4.012 -34.688 -8.641 1 98.75 102 VAL A N 1
ATOM 781 C CA . VAL A 1 102 ? 3.266 -33.438 -8.781 1 98.75 102 VAL A CA 1
ATOM 782 C C . VAL A 1 102 ? 4.074 -32.438 -9.609 1 98.75 102 VAL A C 1
ATOM 784 O O . VAL A 1 102 ? 5.191 -32.062 -9.227 1 98.75 102 VAL A O 1
ATOM 787 N N . VAL A 1 103 ? 3.557 -32.094 -10.742 1 98.81 103 VAL A N 1
ATOM 788 C CA . VAL A 1 103 ? 4.141 -31 -11.523 1 98.81 103 VAL A CA 1
ATOM 789 C C . VAL A 1 103 ? 3.516 -29.672 -11.109 1 98.81 103 VAL A C 1
ATOM 791 O O . VAL A 1 103 ? 2.314 -29.453 -11.289 1 98.81 103 VAL A O 1
ATOM 794 N N . ASN A 1 104 ? 4.344 -28.781 -10.602 1 98.88 104 ASN A N 1
ATOM 795 C CA . ASN A 1 104 ? 3.869 -27.562 -9.977 1 98.88 104 ASN A CA 1
ATOM 796 C C . ASN A 1 104 ? 4.293 -26.328 -10.773 1 98.88 104 ASN A C 1
ATOM 798 O O . ASN A 1 104 ? 5.434 -26.234 -11.227 1 98.88 104 ASN A O 1
ATOM 802 N N . TYR A 1 105 ? 3.371 -25.422 -10.977 1 98.88 105 TYR A N 1
ATOM 803 C CA . TYR A 1 105 ? 3.65 -24.125 -11.586 1 98.88 105 TYR A CA 1
ATOM 804 C C . TYR A 1 105 ? 3.492 -23 -10.57 1 98.88 105 TYR A C 1
ATOM 806 O O . TYR A 1 105 ? 2.463 -22.891 -9.898 1 98.88 105 TYR A O 1
ATOM 814 N N . HIS A 1 106 ? 4.539 -22.125 -10.422 1 98.06 106 HIS A N 1
ATOM 815 C CA . HIS A 1 106 ? 4.512 -21.078 -9.414 1 98.06 106 HIS A CA 1
ATOM 816 C C . HIS A 1 106 ? 3.615 -19.922 -9.844 1 98.06 106 HIS A C 1
ATOM 818 O O . HIS A 1 106 ? 3.328 -19.766 -11.031 1 98.06 106 HIS A O 1
ATOM 824 N N . GLY A 1 107 ? 3.182 -19.141 -8.852 1 97.56 107 GLY A N 1
ATOM 825 C CA . GLY A 1 107 ? 2.369 -17.969 -9.109 1 97.56 107 GLY A CA 1
ATOM 826 C C . GLY A 1 107 ? 3.188 -16.734 -9.469 1 97.56 107 GLY A C 1
ATOM 827 O O . GLY A 1 107 ? 4.391 -16.844 -9.727 1 97.56 107 GLY A O 1
ATOM 828 N N . GLY A 1 108 ? 2.457 -15.609 -9.57 1 96.44 108 GLY A N 1
ATOM 829 C CA . GLY A 1 108 ? 3.129 -14.359 -9.875 1 96.44 108 GLY A CA 1
ATOM 830 C C . GLY A 1 108 ? 2.498 -13.609 -11.039 1 96.44 108 GLY A C 1
ATOM 831 O O . GLY A 1 108 ? 3.123 -12.727 -11.633 1 96.44 108 GLY A O 1
ATOM 832 N N . GLY A 1 109 ? 1.311 -13.969 -11.391 1 98.12 109 GLY A N 1
ATOM 833 C CA . GLY A 1 109 ? 0.558 -13.25 -12.414 1 98.12 109 GLY A CA 1
ATOM 834 C C . GLY A 1 109 ? 1.225 -13.281 -13.773 1 98.12 109 GLY A C 1
ATOM 835 O O . GLY A 1 109 ? 1.079 -12.344 -14.562 1 98.12 109 GLY A O 1
ATOM 836 N N . PHE A 1 110 ? 2.121 -14.219 -13.945 1 98.56 110 PHE A N 1
ATOM 837 C CA . PHE A 1 110 ? 2.842 -14.445 -15.195 1 98.56 110 PHE A CA 1
ATOM 838 C C . PHE A 1 110 ? 3.975 -13.438 -15.352 1 98.56 110 PHE A C 1
ATOM 840 O O . PHE A 1 110 ? 4.711 -13.477 -16.344 1 98.56 110 PHE A O 1
ATOM 847 N N . ILE A 1 111 ? 4.168 -12.555 -14.359 1 97.88 111 ILE A N 1
ATOM 848 C CA . ILE A 1 111 ? 5.117 -11.477 -14.625 1 97.88 111 ILE A CA 1
ATOM 849 C C . ILE A 1 111 ? 6.164 -11.43 -13.516 1 97.88 111 ILE A C 1
ATOM 851 O O . ILE A 1 111 ? 7.148 -10.695 -13.609 1 97.88 111 ILE A O 1
ATOM 855 N N . LEU A 1 112 ? 5.914 -12.227 -12.453 1 95.81 112 LEU A N 1
ATOM 856 C CA . LEU A 1 112 ? 6.824 -12.125 -11.312 1 95.81 112 LEU A CA 1
ATOM 857 C C . LEU A 1 112 ? 7.27 -13.508 -10.852 1 95.81 112 LEU A C 1
ATOM 859 O O . LEU A 1 112 ? 6.66 -14.516 -11.211 1 95.81 112 LEU A O 1
ATOM 863 N N . PHE A 1 113 ? 8.328 -13.578 -10.055 1 95.69 113 PHE A N 1
ATOM 864 C CA . PHE A 1 113 ? 8.828 -14.656 -9.211 1 95.69 113 PHE A CA 1
ATOM 865 C C . PHE A 1 113 ? 9.484 -15.742 -10.055 1 95.69 113 PHE A C 1
ATOM 867 O O . PHE A 1 113 ? 9.836 -15.508 -11.211 1 95.69 113 PHE A O 1
ATOM 874 N N . SER A 1 114 ? 9.867 -16.719 -9.359 1 96.62 114 SER A N 1
ATOM 875 C CA . SER A 1 114 ? 10.633 -17.859 -9.875 1 96.62 114 SER A CA 1
ATOM 876 C C . SER A 1 114 ? 10.32 -19.125 -9.094 1 96.62 114 SER A C 1
ATOM 878 O O . SER A 1 114 ? 9.891 -19.062 -7.941 1 96.62 114 SER A O 1
ATOM 880 N N . ALA A 1 115 ? 10.523 -20.203 -9.797 1 97.88 115 ALA A N 1
ATOM 881 C CA . ALA A 1 115 ? 10.43 -21.469 -9.078 1 97.88 115 ALA A CA 1
ATOM 882 C C . ALA A 1 115 ? 11.43 -21.531 -7.926 1 97.88 115 ALA A C 1
ATOM 884 O O . ALA A 1 115 ? 11.242 -22.281 -6.965 1 97.88 115 ALA A O 1
ATOM 885 N N . ALA A 1 116 ? 12.438 -20.703 -7.984 1 96.88 116 ALA A N 1
ATOM 886 C CA . ALA A 1 116 ? 13.484 -20.672 -6.969 1 96.88 116 ALA A CA 1
ATOM 887 C C . ALA A 1 116 ? 13.172 -19.656 -5.879 1 96.88 116 ALA A C 1
ATOM 889 O O . ALA A 1 116 ? 13.906 -19.531 -4.895 1 96.88 116 ALA A O 1
ATOM 890 N N . SER A 1 117 ? 12.094 -18.875 -6.082 1 95.19 117 SER A N 1
ATOM 891 C CA . SER A 1 117 ? 11.742 -17.938 -5.027 1 95.19 117 SER A CA 1
ATOM 892 C C . SER A 1 117 ? 11.602 -18.641 -3.682 1 95.19 117 SER A C 1
ATOM 894 O O . SER A 1 117 ? 10.953 -19.688 -3.588 1 95.19 117 SER A O 1
ATOM 896 N N . SER A 1 118 ? 12.102 -18.047 -2.613 1 94 118 SER A N 1
ATOM 897 C CA . SER A 1 118 ? 12.258 -18.719 -1.329 1 94 118 SER A CA 1
ATOM 898 C C . SER A 1 118 ? 10.914 -19.156 -0.768 1 94 118 SER A C 1
ATOM 900 O O . SER A 1 118 ? 10.797 -20.266 -0.221 1 94 118 SER A O 1
ATOM 902 N N . PHE A 1 119 ? 9.906 -18.359 -0.885 1 91.25 119 PHE A N 1
ATOM 903 C CA . PHE A 1 119 ? 8.625 -18.734 -0.303 1 91.25 119 PHE A CA 1
ATOM 904 C C . PHE A 1 119 ? 7.984 -19.875 -1.102 1 91.25 119 PHE A C 1
ATOM 906 O O . PHE A 1 119 ? 7.289 -20.719 -0.539 1 91.25 119 PHE A O 1
ATOM 913 N N . PHE A 1 120 ? 8.203 -19.938 -2.385 1 95.19 120 PHE A N 1
ATOM 914 C CA . PHE A 1 120 ? 7.738 -21.078 -3.17 1 95.19 120 PHE A CA 1
ATOM 915 C C . PHE A 1 120 ? 8.539 -22.328 -2.836 1 95.19 120 PHE A C 1
ATOM 917 O O . PHE A 1 120 ? 7.977 -23.422 -2.74 1 95.19 120 PHE A O 1
ATOM 924 N N . HIS A 1 121 ? 9.828 -22.141 -2.734 1 95.69 121 HIS A N 1
ATOM 925 C CA . HIS A 1 121 ? 10.695 -23.25 -2.352 1 95.69 121 HIS A CA 1
ATOM 926 C C . HIS A 1 121 ? 10.242 -23.875 -1.033 1 95.69 121 HIS A C 1
ATOM 928 O O . HIS A 1 121 ? 10.086 -25.094 -0.938 1 95.69 121 HIS A O 1
ATOM 934 N N . ASP A 1 122 ? 10.062 -23.031 -0.066 1 94.19 122 ASP A N 1
ATOM 935 C CA . ASP A 1 122 ? 9.656 -23.5 1.254 1 94.19 122 ASP A CA 1
ATOM 936 C C . ASP A 1 122 ? 8.297 -24.203 1.188 1 94.19 122 ASP A C 1
ATOM 938 O O . ASP A 1 122 ? 8.086 -25.219 1.861 1 94.19 122 ASP A O 1
ATOM 942 N N . PHE A 1 123 ? 7.438 -23.641 0.458 1 95.06 123 PHE A N 1
ATOM 943 C CA . PHE A 1 123 ? 6.121 -24.25 0.302 1 95.06 123 PHE A CA 1
ATOM 944 C C . PHE A 1 123 ? 6.23 -25.641 -0.31 1 95.06 123 PHE A C 1
ATOM 946 O O . PHE A 1 123 ? 5.562 -26.578 0.14 1 95.06 123 PHE A O 1
ATOM 953 N N . CYS A 1 124 ? 7.035 -25.781 -1.317 1 97.19 124 CYS A N 1
ATOM 954 C CA . CYS A 1 124 ? 7.227 -27.062 -1.978 1 97.19 124 CYS A CA 1
ATOM 955 C C . CYS A 1 124 ? 7.875 -28.078 -1.035 1 97.19 124 CYS A C 1
ATOM 957 O O . CYS A 1 124 ? 7.527 -29.25 -1.049 1 97.19 124 CYS A O 1
ATOM 959 N N . VAL A 1 125 ? 8.844 -27.609 -0.217 1 96.31 125 VAL A N 1
ATOM 960 C CA . VAL A 1 125 ? 9.484 -28.484 0.76 1 96.31 125 VAL A CA 1
ATOM 961 C C . VAL A 1 125 ? 8.438 -29.047 1.72 1 96.31 125 VAL A C 1
ATOM 963 O O . VAL A 1 125 ? 8.375 -30.25 1.943 1 96.31 125 VAL A O 1
ATOM 966 N N . ASN A 1 126 ? 7.613 -28.188 2.219 1 96.06 126 ASN A N 1
ATOM 967 C CA . ASN A 1 126 ? 6.578 -28.594 3.154 1 96.06 126 ASN A CA 1
ATOM 968 C C . ASN A 1 126 ? 5.555 -29.516 2.486 1 96.06 126 ASN A C 1
ATOM 970 O O . ASN A 1 126 ? 5.117 -30.5 3.078 1 96.06 126 ASN A O 1
ATOM 974 N N . MET A 1 127 ? 5.203 -29.141 1.307 1 97.25 127 MET A N 1
ATOM 975 C CA . MET A 1 127 ? 4.215 -29.922 0.566 1 97.25 127 MET A CA 1
ATOM 976 C C . MET A 1 127 ? 4.738 -31.328 0.282 1 97.25 127 MET A C 1
ATOM 978 O O . MET A 1 127 ? 4.023 -32.312 0.486 1 97.25 127 MET A O 1
ATOM 982 N N . ALA A 1 128 ? 5.977 -31.422 -0.198 1 97.31 128 ALA A N 1
ATOM 983 C CA . ALA A 1 128 ? 6.586 -32.719 -0.491 1 97.31 128 ALA A CA 1
ATOM 984 C C . ALA A 1 128 ? 6.625 -33.594 0.754 1 97.31 128 ALA A C 1
ATOM 986 O O . ALA A 1 128 ? 6.398 -34.812 0.673 1 97.31 128 ALA A O 1
ATOM 987 N N . THR A 1 129 ? 6.887 -32.969 1.84 1 94.56 129 THR A N 1
ATOM 988 C CA . THR A 1 129 ? 6.98 -33.688 3.107 1 94.56 129 THR A CA 1
ATOM 989 C C . THR A 1 129 ? 5.605 -34.156 3.561 1 94.56 129 THR A C 1
ATOM 991 O O . THR A 1 129 ? 5.43 -35.344 3.895 1 94.56 129 THR A O 1
ATOM 994 N N . GLU A 1 130 ? 4.641 -33.312 3.541 1 95.12 130 GLU A N 1
ATOM 995 C CA . GLU A 1 130 ? 3.318 -33.594 4.09 1 95.12 130 GLU A CA 1
ATOM 996 C C . GLU A 1 130 ? 2.543 -34.562 3.193 1 95.12 130 GLU A C 1
ATOM 998 O O . GLU A 1 130 ? 1.818 -35.438 3.686 1 95.12 130 GLU A O 1
ATOM 1003 N N . LEU A 1 131 ? 2.695 -34.406 1.904 1 96.56 131 LEU A N 1
ATOM 1004 C CA . LEU A 1 131 ? 1.92 -35.219 0.962 1 96.56 131 LEU A CA 1
ATOM 1005 C C . LEU A 1 131 ? 2.67 -36.469 0.584 1 96.56 131 LEU A C 1
ATOM 1007 O O . LEU A 1 131 ? 2.076 -37.406 0.044 1 96.56 131 LEU A O 1
ATOM 1011 N N . ARG A 1 132 ? 3.928 -36.562 0.82 1 94.5 132 ARG A N 1
ATOM 1012 C CA . ARG A 1 132 ? 4.789 -37.656 0.392 1 94.5 132 ARG A CA 1
ATOM 1013 C C . ARG A 1 132 ? 4.727 -37.844 -1.121 1 94.5 132 ARG A C 1
ATOM 1015 O O . ARG A 1 132 ? 4.379 -38.906 -1.605 1 94.5 132 ARG A O 1
ATOM 1022 N N . VAL A 1 133 ? 5.137 -36.812 -1.771 1 97.5 133 VAL A N 1
ATOM 1023 C CA . VAL A 1 133 ? 5.172 -36.781 -3.23 1 97.5 133 VAL A CA 1
ATOM 1024 C C . VAL A 1 133 ? 6.52 -36.25 -3.703 1 97.5 133 VAL A C 1
ATOM 1026 O O . VAL A 1 133 ? 7.238 -35.594 -2.936 1 97.5 133 VAL A O 1
ATOM 1029 N N . ILE A 1 134 ? 6.898 -36.562 -4.895 1 97.56 134 ILE A N 1
ATOM 1030 C CA . ILE A 1 134 ? 7.977 -35.875 -5.586 1 97.56 134 ILE A CA 1
ATOM 1031 C C . ILE A 1 134 ? 7.398 -34.719 -6.379 1 97.56 134 ILE A C 1
ATOM 1033 O O . ILE A 1 134 ? 6.344 -34.844 -7.008 1 97.56 134 ILE A O 1
ATOM 1037 N N . ILE A 1 135 ? 8 -33.531 -6.262 1 98.69 135 ILE A N 1
ATOM 1038 C CA . ILE A 1 135 ? 7.488 -32.344 -6.926 1 98.69 135 ILE A CA 1
ATOM 1039 C C . ILE A 1 135 ? 8.461 -31.906 -8.016 1 98.69 135 ILE A C 1
ATOM 1041 O O . ILE A 1 135 ? 9.672 -31.875 -7.797 1 98.69 135 ILE A O 1
ATOM 1045 N N . ALA A 1 136 ? 7.996 -31.656 -9.172 1 98.75 136 ALA A N 1
ATOM 1046 C CA . ALA A 1 136 ? 8.703 -30.953 -10.234 1 98.75 136 ALA A CA 1
ATOM 1047 C C . ALA A 1 136 ? 8.156 -29.531 -10.414 1 98.75 136 ALA A C 1
ATOM 1049 O O . ALA A 1 136 ? 7.109 -29.344 -11.031 1 98.75 136 ALA A O 1
ATOM 1050 N N . SER A 1 137 ? 8.82 -28.531 -9.867 1 98.88 137 SER A N 1
ATOM 1051 C CA . SER A 1 137 ? 8.406 -27.125 -9.953 1 98.88 137 SER A CA 1
ATOM 1052 C C . SER A 1 137 ? 9.047 -26.438 -11.156 1 98.88 137 SER A C 1
ATOM 1054 O O . SER A 1 137 ? 10.273 -26.344 -11.242 1 98.88 137 SER A O 1
ATOM 1056 N N . VAL A 1 138 ? 8.266 -25.875 -12.016 1 98.81 138 VAL A N 1
ATOM 1057 C CA . VAL A 1 138 ? 8.719 -25.453 -13.336 1 98.81 138 VAL A CA 1
ATOM 1058 C C . VAL A 1 138 ? 9.047 -23.953 -13.32 1 98.81 138 VAL A C 1
ATOM 1060 O O . VAL A 1 138 ? 8.25 -23.141 -12.836 1 98.81 138 VAL A O 1
ATOM 1063 N N . GLU A 1 139 ? 10.25 -23.609 -13.75 1 98.81 139 GLU A N 1
ATOM 1064 C CA . GLU A 1 139 ? 10.609 -22.234 -14.117 1 98.81 139 GLU A CA 1
ATOM 1065 C C . GLU A 1 139 ? 10.195 -21.938 -15.555 1 98.81 139 GLU A C 1
ATOM 1067 O O . GLU A 1 139 ? 10.625 -22.609 -16.484 1 98.81 139 GLU A O 1
ATOM 1072 N N . TYR A 1 140 ? 9.32 -20.969 -15.664 1 98.75 140 TYR A N 1
ATOM 1073 C CA . TYR A 1 140 ? 8.773 -20.672 -16.984 1 98.75 140 TYR A CA 1
ATOM 1074 C C . TYR A 1 140 ? 9.078 -19.234 -17.391 1 98.75 140 TYR A C 1
ATOM 1076 O O . TYR A 1 140 ? 9.578 -18.453 -16.594 1 98.75 140 TYR A O 1
ATOM 1084 N N . ARG A 1 141 ? 8.867 -18.891 -18.656 1 98.25 141 ARG A N 1
ATOM 1085 C CA . ARG A 1 141 ? 9.117 -17.547 -19.188 1 98.25 141 ARG A CA 1
ATOM 1086 C C . ARG A 1 141 ? 8.086 -16.547 -18.672 1 98.25 141 ARG A C 1
ATOM 1088 O O . ARG A 1 141 ? 6.898 -16.875 -18.594 1 98.25 141 ARG A O 1
ATOM 1095 N N . LEU A 1 142 ? 8.5 -15.289 -18.406 1 98.38 142 LEU A N 1
ATOM 1096 C CA . LEU A 1 142 ? 7.621 -14.281 -17.828 1 98.38 142 LEU A CA 1
ATOM 1097 C C . LEU A 1 142 ? 7.207 -13.25 -18.875 1 98.38 142 LEU A C 1
ATOM 1099 O O . LEU A 1 142 ? 7.977 -12.953 -19.797 1 98.38 142 LEU A O 1
ATOM 1103 N N . ALA A 1 143 ? 6.047 -12.828 -18.734 1 98.38 143 ALA A N 1
ATOM 1104 C CA . ALA A 1 143 ? 5.551 -11.672 -19.484 1 98.38 143 ALA A CA 1
ATOM 1105 C C . ALA A 1 143 ? 5.984 -10.367 -18.812 1 98.38 143 ALA A C 1
ATOM 1107 O O . ALA A 1 143 ? 6.289 -10.344 -17.625 1 98.38 143 ALA A O 1
ATOM 1108 N N . PRO A 1 144 ? 6.113 -9.219 -19.578 1 97.94 144 PRO A N 1
ATOM 1109 C CA . PRO A 1 144 ? 5.633 -9.039 -20.953 1 97.94 144 PRO A CA 1
ATOM 1110 C C . PRO A 1 144 ? 6.672 -9.438 -22 1 97.94 144 PRO A C 1
ATOM 1112 O O . PRO A 1 144 ? 6.387 -9.414 -23.203 1 97.94 144 PRO A O 1
ATOM 1115 N N . GLU A 1 145 ? 7.867 -9.812 -21.531 1 97.94 145 GLU A N 1
ATOM 1116 C CA . GLU A 1 145 ? 8.891 -10.234 -22.484 1 97.94 145 GLU A CA 1
ATOM 1117 C C . GLU A 1 145 ? 8.422 -11.422 -23.312 1 97.94 145 GLU A C 1
ATOM 1119 O O . GLU A 1 145 ? 8.758 -11.539 -24.484 1 97.94 145 GLU A O 1
ATOM 1124 N N . HIS A 1 146 ? 7.734 -12.312 -22.672 1 98.38 146 HIS A N 1
ATOM 1125 C CA . HIS A 1 146 ? 7.117 -13.469 -23.312 1 98.38 146 HIS A CA 1
ATOM 1126 C C . HIS A 1 146 ? 5.641 -13.578 -22.938 1 98.38 146 HIS A C 1
ATOM 1128 O O . HIS A 1 146 ? 5.285 -14.281 -22 1 98.38 146 HIS A O 1
ATOM 1134 N N . ARG A 1 147 ? 4.793 -13.039 -23.672 1 98.38 147 ARG A N 1
ATOM 1135 C CA . ARG A 1 147 ? 3.357 -13.008 -23.422 1 98.38 147 ARG A CA 1
ATOM 1136 C C . ARG A 1 147 ? 2.736 -14.391 -23.625 1 98.38 147 ARG A C 1
ATOM 1138 O O . ARG A 1 147 ? 3.346 -15.258 -24.25 1 98.38 147 ARG A O 1
ATOM 1145 N N . LEU A 1 148 ? 1.599 -14.602 -23.031 1 98.62 148 LEU A N 1
ATOM 1146 C CA . LEU A 1 148 ? 0.852 -15.82 -23.297 1 98.62 148 LEU A CA 1
ATOM 1147 C C . LEU A 1 148 ? 0.622 -16.016 -24.781 1 98.62 148 LEU A C 1
ATOM 1149 O O . LEU A 1 148 ? 0.423 -15.039 -25.516 1 98.62 148 LEU A O 1
ATOM 1153 N N . PRO A 1 149 ? 0.824 -17.234 -25.266 1 98.56 149 PRO A N 1
ATOM 1154 C CA . PRO A 1 149 ? 0.75 -18.469 -24.484 1 98.56 149 PRO A CA 1
ATOM 1155 C C . PRO A 1 149 ? 2.125 -19.016 -24.109 1 98.56 149 PRO A C 1
ATOM 1157 O O . PRO A 1 149 ? 2.281 -20.219 -23.922 1 98.56 149 PRO A O 1
ATOM 1160 N N . ALA A 1 150 ? 3.152 -18.188 -24 1 98.75 150 ALA A N 1
ATOM 1161 C CA . ALA A 1 150 ? 4.504 -18.672 -23.734 1 98.75 150 ALA A CA 1
ATOM 1162 C C . ALA A 1 150 ? 4.559 -19.5 -22.453 1 98.75 150 ALA A C 1
ATOM 1164 O O . ALA A 1 150 ? 5.125 -20.594 -22.438 1 98.75 150 ALA A O 1
ATOM 1165 N N . ALA A 1 151 ? 3.99 -19 -21.406 1 98.81 151 ALA A N 1
ATOM 1166 C CA . ALA A 1 151 ? 3.984 -19.719 -20.141 1 98.81 151 ALA A CA 1
ATOM 1167 C C . ALA A 1 151 ? 3.246 -21.047 -20.266 1 98.81 151 ALA A C 1
ATOM 1169 O O . ALA A 1 151 ? 3.676 -22.062 -19.703 1 98.81 151 ALA A O 1
ATOM 1170 N N . TYR A 1 152 ? 2.137 -21.016 -21 1 98.75 152 TYR A N 1
ATOM 1171 C CA . TYR A 1 152 ? 1.379 -22.25 -21.219 1 98.75 152 TYR A CA 1
ATOM 1172 C C . TYR A 1 152 ? 2.18 -23.25 -22.047 1 98.75 152 TYR A C 1
ATOM 1174 O O . TYR A 1 152 ? 2.143 -24.453 -21.797 1 98.75 152 TYR A O 1
ATOM 1182 N N . ASP A 1 153 ? 2.896 -22.703 -23.047 1 98.5 153 ASP A N 1
ATOM 1183 C CA . ASP A 1 153 ? 3.787 -23.547 -23.844 1 98.5 153 ASP A CA 1
ATOM 1184 C C . ASP A 1 153 ? 4.852 -24.203 -22.969 1 98.5 153 ASP A C 1
ATOM 1186 O O . ASP A 1 153 ? 5.125 -25.391 -23.094 1 98.5 153 ASP A O 1
ATOM 1190 N N . ASP A 1 154 ? 5.41 -23.406 -22.125 1 98.81 154 ASP A N 1
ATOM 1191 C CA . ASP A 1 154 ? 6.457 -23.906 -21.234 1 98.81 154 ASP A CA 1
ATOM 1192 C C . ASP A 1 154 ? 5.914 -24.969 -20.297 1 98.81 154 ASP A C 1
ATOM 1194 O O . ASP A 1 154 ? 6.613 -25.938 -19.953 1 98.81 154 ASP A O 1
ATOM 1198 N N . ALA A 1 155 ? 4.699 -24.812 -19.844 1 98.69 155 ALA A N 1
ATOM 1199 C CA . ALA A 1 155 ? 4.066 -25.781 -18.969 1 98.69 155 ALA A CA 1
ATOM 1200 C C . ALA A 1 155 ? 3.936 -27.141 -19.641 1 98.69 155 ALA A C 1
ATOM 1202 O O . ALA A 1 155 ? 4.262 -28.172 -19.047 1 98.69 155 ALA A O 1
ATOM 1203 N N . VAL A 1 156 ? 3.504 -27.141 -20.875 1 98.12 156 VAL A N 1
ATOM 1204 C CA . VAL A 1 156 ? 3.316 -28.375 -21.625 1 98.12 156 VAL A CA 1
ATOM 1205 C C . VAL A 1 156 ? 4.676 -28.984 -21.969 1 98.12 156 VAL A C 1
ATOM 1207 O O . VAL A 1 156 ? 4.855 -30.203 -21.906 1 98.12 156 VAL A O 1
ATOM 1210 N N . GLU A 1 157 ? 5.586 -28.109 -22.328 1 97.88 157 GLU A N 1
ATOM 1211 C CA . GLU A 1 157 ? 6.93 -28.594 -22.641 1 97.88 157 GLU A CA 1
ATOM 1212 C C . GLU A 1 157 ? 7.539 -29.312 -21.438 1 97.88 157 GLU A C 1
ATOM 1214 O O . GLU A 1 157 ? 8.234 -30.328 -21.594 1 97.88 157 GLU A O 1
ATOM 1219 N N . ALA A 1 158 ? 7.309 -28.812 -20.297 1 98.25 158 ALA A N 1
ATOM 1220 C CA . ALA A 1 158 ? 7.82 -29.453 -19.078 1 98.25 158 ALA A CA 1
ATOM 1221 C C . ALA A 1 158 ? 7.254 -30.859 -18.922 1 98.25 158 ALA A C 1
ATOM 1223 O O . ALA A 1 158 ? 7.977 -31.781 -18.531 1 98.25 158 ALA A O 1
ATOM 1224 N N . LEU A 1 159 ? 5.973 -31.062 -19.203 1 97.88 159 LEU A N 1
ATOM 1225 C CA . LEU A 1 159 ? 5.359 -32.375 -19.125 1 97.88 159 LEU A CA 1
ATOM 1226 C C . LEU A 1 159 ? 6.012 -33.344 -20.109 1 97.88 159 LEU A C 1
ATOM 1228 O O . LEU A 1 159 ? 6.32 -34.5 -19.75 1 97.88 159 LEU A O 1
ATOM 1232 N N . HIS A 1 160 ? 6.25 -32.875 -21.297 1 96.62 160 HIS A N 1
ATOM 1233 C CA . HIS A 1 160 ? 6.879 -33.719 -22.312 1 96.62 160 HIS A CA 1
ATOM 1234 C C . HIS A 1 160 ? 8.32 -34.031 -21.938 1 96.62 160 HIS A C 1
ATOM 1236 O O . HIS A 1 160 ? 8.805 -35.156 -22.203 1 96.62 160 HIS A O 1
ATOM 1242 N N . TRP A 1 161 ? 8.945 -33.094 -21.375 1 96.56 161 TRP A N 1
ATOM 1243 C CA . TRP A 1 161 ? 10.32 -33.312 -20.938 1 96.56 161 TRP A CA 1
ATOM 1244 C C . TRP A 1 161 ? 10.367 -34.375 -19.828 1 96.56 161 TRP A C 1
ATOM 1246 O O . TRP A 1 161 ? 11.227 -35.25 -19.859 1 96.56 161 TRP A O 1
ATOM 1256 N N . ILE A 1 162 ? 9.484 -34.312 -18.875 1 95.75 162 ILE A N 1
ATOM 1257 C CA . ILE A 1 162 ? 9.453 -35.188 -17.719 1 95.75 162 ILE A CA 1
ATOM 1258 C C . ILE A 1 162 ? 9.273 -36.625 -18.172 1 95.75 162 ILE A C 1
ATOM 1260 O O . ILE A 1 162 ? 9.938 -37.531 -17.672 1 95.75 162 ILE A O 1
ATOM 1264 N N . LYS A 1 163 ? 8.453 -36.844 -19.125 1 91.44 163 LYS A N 1
ATOM 1265 C CA . LYS A 1 163 ? 8.125 -38.188 -19.562 1 91.44 163 LYS A CA 1
ATOM 1266 C C . LYS A 1 163 ? 9.344 -38.906 -20.156 1 91.44 163 LYS A C 1
ATOM 1268 O O . LYS A 1 163 ? 9.414 -40.125 -20.188 1 91.44 163 LYS A O 1
ATOM 1273 N N . THR A 1 164 ? 10.266 -38.094 -20.672 1 90 164 THR A N 1
ATOM 1274 C CA . THR A 1 164 ? 11.406 -38.656 -21.375 1 90 164 THR A CA 1
ATOM 1275 C C . THR A 1 164 ? 12.688 -38.469 -20.562 1 90 164 THR A C 1
ATOM 1277 O O . THR A 1 164 ? 13.773 -38.844 -21 1 90 164 THR A O 1
ATOM 1280 N N . ALA A 1 165 ? 12.5 -37.906 -19.453 1 87.06 165 ALA A N 1
ATOM 1281 C CA . ALA A 1 165 ? 13.68 -37.531 -18.688 1 87.06 165 ALA A CA 1
ATOM 1282 C C . ALA A 1 165 ? 14.477 -38.75 -18.25 1 87.06 165 ALA A C 1
ATOM 1284 O O . ALA A 1 165 ? 13.898 -39.75 -17.828 1 87.06 165 ALA A O 1
ATOM 1285 N N . GLN A 1 166 ? 15.773 -38.625 -18.406 1 86.38 166 GLN A N 1
ATOM 1286 C CA . GLN A 1 166 ? 16.672 -39.688 -17.953 1 86.38 166 GLN A CA 1
ATOM 1287 C C . GLN A 1 166 ? 17.25 -39.375 -16.578 1 86.38 166 GLN A C 1
ATOM 1289 O O . GLN A 1 166 ? 18.266 -39.938 -16.188 1 86.38 166 GLN A O 1
ATOM 1294 N N . ASP A 1 167 ? 16.562 -38.625 -15.898 1 91.5 167 ASP A N 1
ATOM 1295 C CA . ASP A 1 167 ? 17 -38.219 -14.562 1 91.5 167 ASP A CA 1
ATOM 1296 C C . ASP A 1 167 ? 16.797 -39.344 -13.547 1 91.5 167 ASP A C 1
ATOM 1298 O O . ASP A 1 167 ? 15.742 -40 -13.516 1 91.5 167 ASP A O 1
ATOM 1302 N N . ASP A 1 168 ? 17.75 -39.5 -12.68 1 92.31 168 ASP A N 1
ATOM 1303 C CA . ASP A 1 168 ? 17.75 -40.625 -11.766 1 92.31 168 ASP A CA 1
ATOM 1304 C C . ASP A 1 168 ? 16.656 -40.5 -10.719 1 92.31 168 ASP A C 1
ATOM 1306 O O . ASP A 1 168 ? 16.062 -41.5 -10.297 1 92.31 168 ASP A O 1
ATOM 1310 N N . TRP A 1 169 ? 16.422 -39.344 -10.242 1 94.56 169 TRP A N 1
ATOM 1311 C CA . TRP A 1 169 ? 15.391 -39.188 -9.234 1 94.56 169 TRP A CA 1
ATOM 1312 C C . TRP A 1 169 ? 14.016 -39.5 -9.797 1 94.56 169 TRP A C 1
ATOM 1314 O O . TRP A 1 169 ? 13.234 -40.219 -9.164 1 94.56 169 TRP A O 1
ATOM 1324 N N . LEU A 1 170 ? 13.742 -38.938 -10.922 1 95.75 170 LEU A N 1
ATOM 1325 C CA . LEU A 1 170 ? 12.445 -39.219 -11.547 1 95.75 170 LEU A CA 1
ATOM 1326 C C . LEU A 1 170 ? 12.289 -40.688 -11.859 1 95.75 170 LEU A C 1
ATOM 1328 O O . LEU A 1 170 ? 11.234 -41.281 -11.586 1 95.75 170 LEU A O 1
ATOM 1332 N N . ARG A 1 171 ? 13.32 -41.312 -12.352 1 93 171 ARG A N 1
ATOM 1333 C CA . ARG A 1 171 ? 13.258 -42.719 -12.766 1 93 171 ARG A CA 1
ATOM 1334 C C . ARG A 1 171 ? 13.117 -43.625 -11.555 1 93 171 ARG A C 1
ATOM 1336 O O . ARG A 1 171 ? 12.359 -44.594 -11.594 1 93 171 ARG A O 1
ATOM 1343 N N . LYS A 1 172 ? 13.789 -43.281 -10.562 1 93.25 172 LYS A N 1
ATOM 1344 C CA . LYS A 1 172 ? 13.875 -44.188 -9.43 1 93.25 172 LYS A CA 1
ATOM 1345 C C . LYS A 1 172 ? 12.727 -43.969 -8.453 1 93.25 172 LYS A C 1
ATOM 1347 O O . LYS A 1 172 ? 12.25 -44.906 -7.82 1 93.25 172 LYS A O 1
ATOM 1352 N N . TYR A 1 173 ? 12.25 -42.75 -8.406 1 95.06 173 TYR A N 1
ATOM 1353 C CA . TYR A 1 173 ? 11.398 -42.469 -7.246 1 95.06 173 TYR A CA 1
ATOM 1354 C C . TYR A 1 173 ? 10.023 -42 -7.68 1 95.06 173 TYR A C 1
ATOM 1356 O O . TYR A 1 173 ? 9.094 -41.938 -6.875 1 95.06 173 TYR A O 1
ATOM 1364 N N . ALA A 1 174 ? 9.789 -41.594 -8.875 1 96.19 174 ALA A N 1
ATOM 1365 C CA . ALA A 1 174 ? 8.508 -41.062 -9.312 1 96.19 174 ALA A CA 1
ATOM 1366 C C . ALA A 1 174 ? 7.648 -42.156 -9.953 1 96.19 174 ALA A C 1
ATOM 1368 O O . ALA A 1 174 ? 8.141 -42.938 -10.758 1 96.19 174 ALA A O 1
ATOM 1369 N N . ASP A 1 175 ? 6.43 -42.25 -9.562 1 96 175 ASP A N 1
ATOM 1370 C CA . ASP A 1 175 ? 5.434 -43.094 -10.234 1 96 175 ASP A CA 1
ATOM 1371 C C . ASP A 1 175 ? 4.754 -42.312 -11.367 1 96 175 ASP A C 1
ATOM 1373 O O . ASP A 1 175 ? 3.793 -41.594 -11.133 1 96 175 ASP A O 1
ATOM 1377 N N . PHE A 1 176 ? 5.129 -42.562 -12.578 1 96.25 176 PHE A N 1
ATOM 1378 C CA . PHE A 1 176 ? 4.645 -41.812 -13.742 1 96.25 176 PHE A CA 1
ATOM 1379 C C . PHE A 1 176 ? 3.176 -42.125 -14.008 1 96.25 176 PHE A C 1
ATOM 1381 O O . PHE A 1 176 ? 2.508 -41.438 -14.758 1 96.25 176 PHE A O 1
ATOM 1388 N N . SER A 1 177 ? 2.664 -43.219 -13.383 1 95.56 177 SER A N 1
ATOM 1389 C CA . SER A 1 177 ? 1.266 -43.562 -13.594 1 95.56 177 SER A CA 1
ATOM 1390 C C . SER A 1 177 ? 0.347 -42.781 -12.664 1 95.56 177 SER A C 1
ATOM 1392 O O . SER A 1 177 ? -0.876 -42.844 -12.797 1 95.56 177 SER A O 1
ATOM 1394 N N . THR A 1 178 ? 0.896 -42.062 -11.75 1 96.88 178 THR A N 1
ATOM 1395 C CA . THR A 1 178 ? 0.152 -41.219 -10.812 1 96.88 178 THR A CA 1
ATOM 1396 C C . THR A 1 178 ? 0.731 -39.812 -10.781 1 96.88 178 THR A C 1
ATOM 1398 O O . THR A 1 178 ? 1.461 -39.469 -9.852 1 96.88 178 THR A O 1
ATOM 1401 N N . CYS A 1 179 ? 0.336 -39.031 -11.742 1 97.81 179 CYS A N 1
ATOM 1402 C CA . CYS A 1 179 ? 0.851 -37.656 -11.891 1 97.81 179 CYS A CA 1
ATOM 1403 C C . CYS A 1 179 ? -0.257 -36.656 -11.688 1 97.81 179 CYS A C 1
ATOM 1405 O O . CYS A 1 179 ? -1.392 -36.844 -12.117 1 97.81 179 CYS A O 1
ATOM 1407 N N . PHE A 1 180 ? 0 -35.625 -11.008 1 98.69 180 PHE A N 1
ATOM 1408 C CA . PHE A 1 180 ? -0.909 -34.5 -10.828 1 98.69 180 PHE A CA 1
ATOM 1409 C C . PHE A 1 180 ? -0.263 -33.188 -11.305 1 98.69 180 PHE A C 1
ATOM 1411 O O . PHE A 1 180 ? 0.945 -33 -11.148 1 98.69 180 PHE A O 1
ATOM 1418 N N . ILE A 1 181 ? -1.062 -32.312 -11.898 1 98.56 181 ILE A N 1
ATOM 1419 C CA . ILE A 1 181 ? -0.644 -30.984 -12.297 1 98.56 181 ILE A CA 1
ATOM 1420 C C . ILE A 1 181 ? -1.265 -29.938 -11.359 1 98.56 181 ILE A C 1
ATOM 1422 O O . ILE A 1 181 ? -2.475 -29.953 -11.125 1 98.56 181 ILE A O 1
ATOM 1426 N N . MET A 1 182 ? -0.368 -29.047 -10.891 1 98.69 182 MET A N 1
ATOM 1427 C CA . MET A 1 182 ? -0.852 -28.156 -9.836 1 98.69 182 MET A CA 1
ATOM 1428 C C . MET A 1 182 ? -0.27 -26.766 -10 1 98.69 182 MET A C 1
ATOM 1430 O O . MET A 1 182 ? 0.773 -26.578 -10.633 1 98.69 182 MET A O 1
ATOM 1434 N N . GLY A 1 183 ? -0.935 -25.781 -9.375 1 98.25 183 GLY A N 1
ATOM 1435 C CA . GLY A 1 183 ? -0.358 -24.453 -9.266 1 98.25 183 GLY A CA 1
ATOM 1436 C C . GLY A 1 183 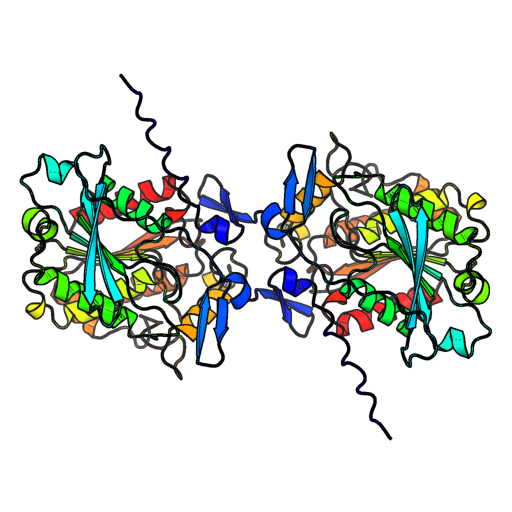? -1.217 -23.5 -8.453 1 98.25 183 GLY A C 1
ATOM 1437 O O . GLY A 1 183 ? -2.406 -23.75 -8.25 1 98.25 183 GLY A O 1
ATOM 1438 N N . LEU A 1 184 ? -0.6 -22.422 -8.062 1 96 184 LEU A N 1
ATOM 1439 C CA . LEU A 1 184 ? -1.273 -21.359 -7.328 1 96 184 LEU A CA 1
ATOM 1440 C C . LEU A 1 184 ? -1.392 -20.109 -8.18 1 96 184 LEU A C 1
ATOM 1442 O O . LEU A 1 184 ? -0.446 -19.734 -8.875 1 96 184 LEU A O 1
ATOM 1446 N N . SER A 1 185 ? -2.592 -19.438 -8.086 1 97.88 185 SER A N 1
ATOM 1447 C CA . SER A 1 185 ? -2.807 -18.188 -8.781 1 97.88 185 SER A CA 1
ATOM 1448 C C . SER A 1 185 ? -2.537 -18.328 -10.281 1 97.88 185 SER A C 1
ATOM 1450 O O . SER A 1 185 ? -3.145 -19.156 -10.945 1 97.88 185 SER A O 1
ATOM 1452 N N . ALA A 1 186 ? -1.485 -17.625 -10.82 1 98.69 186 ALA A N 1
ATOM 1453 C CA . ALA A 1 186 ? -1.133 -17.797 -12.227 1 98.69 186 ALA A CA 1
ATOM 1454 C C . ALA A 1 186 ? -0.723 -19.234 -12.516 1 98.69 186 ALA A C 1
ATOM 1456 O O . ALA A 1 186 ? -0.979 -19.75 -13.602 1 98.69 186 ALA A O 1
ATOM 1457 N N . GLY A 1 187 ? -0.15 -19.828 -11.516 1 98.75 187 GLY A N 1
ATOM 1458 C CA . GLY A 1 187 ? 0.185 -21.234 -11.648 1 98.75 187 GLY A CA 1
ATOM 1459 C C . GLY A 1 187 ? -1.033 -22.125 -11.789 1 98.75 187 GLY A C 1
ATOM 1460 O O . GLY A 1 187 ? -0.979 -23.156 -12.461 1 98.75 187 GLY A O 1
ATOM 1461 N N . GLY A 1 188 ? -2.107 -21.766 -11.07 1 98.75 188 GLY A N 1
ATOM 1462 C CA . GLY A 1 188 ? -3.355 -22.5 -11.242 1 98.75 188 GLY A CA 1
ATOM 1463 C C . GLY A 1 188 ? -3.926 -22.391 -12.641 1 98.75 188 GLY A C 1
ATOM 1464 O O . GLY A 1 188 ? -4.434 -23.359 -13.195 1 98.75 188 GLY A O 1
ATOM 1465 N N . SER A 1 189 ? -3.852 -21.188 -13.211 1 98.69 189 SER A N 1
ATOM 1466 C CA . SER A 1 189 ? -4.23 -20.984 -14.609 1 98.69 189 SER A CA 1
ATOM 1467 C C . SER A 1 189 ? -3.363 -21.828 -15.539 1 98.69 189 SER A C 1
ATOM 1469 O O . SER A 1 189 ? -3.863 -22.406 -16.5 1 98.69 189 SER A O 1
ATOM 1471 N N . MET A 1 190 ? -2.111 -21.891 -15.242 1 98.81 190 MET A N 1
ATOM 1472 C CA . MET A 1 190 ? -1.188 -22.688 -16.031 1 98.81 190 MET A CA 1
ATOM 1473 C C . MET A 1 190 ? -1.54 -24.172 -15.961 1 98.81 190 MET A C 1
ATOM 1475 O O . MET A 1 190 ? -1.528 -24.875 -16.969 1 98.81 190 MET A O 1
ATOM 1479 N N . ALA A 1 191 ? -1.803 -24.625 -14.75 1 98.88 191 ALA A N 1
ATOM 1480 C CA . ALA A 1 191 ? -2.162 -26.016 -14.555 1 98.88 191 ALA A CA 1
ATOM 1481 C C . ALA A 1 191 ? -3.402 -26.391 -15.367 1 98.88 191 ALA A C 1
ATOM 1483 O O . ALA A 1 191 ? -3.445 -27.438 -16.016 1 98.88 191 ALA A O 1
ATOM 1484 N N . TYR A 1 192 ? -4.371 -25.516 -15.367 1 98.81 192 TYR A N 1
ATOM 1485 C CA . TYR A 1 192 ? -5.602 -25.734 -16.125 1 98.81 192 TYR A CA 1
ATOM 1486 C C . TYR A 1 192 ? -5.316 -25.828 -17.609 1 98.81 192 TYR A C 1
ATOM 1488 O O . TYR A 1 192 ? -5.707 -26.797 -18.266 1 98.81 192 TYR A O 1
ATOM 1496 N N . HIS A 1 193 ? -4.602 -24.891 -18.141 1 98.69 193 HIS A N 1
ATOM 1497 C CA . HIS A 1 193 ? -4.359 -24.828 -19.578 1 98.69 193 HIS A CA 1
ATOM 1498 C C . HIS A 1 193 ? -3.414 -25.938 -20.031 1 98.69 193 HIS A C 1
ATOM 1500 O O . HIS A 1 193 ? -3.57 -26.484 -21.125 1 98.69 193 HIS A O 1
ATOM 1506 N N . ALA A 1 194 ? -2.432 -26.188 -19.188 1 98.44 194 ALA A N 1
ATOM 1507 C CA . ALA A 1 194 ? -1.58 -27.328 -19.484 1 98.44 194 ALA A CA 1
ATOM 1508 C C . ALA A 1 194 ? -2.389 -28.625 -19.484 1 98.44 194 ALA A C 1
ATOM 1510 O O . ALA A 1 194 ? -2.158 -29.5 -20.312 1 98.44 194 ALA A O 1
ATOM 1511 N N . GLY A 1 195 ? -3.293 -28.734 -18.531 1 98.38 195 GLY A N 1
ATOM 1512 C CA . GLY A 1 195 ? -4.168 -29.906 -18.469 1 98.38 195 GLY A CA 1
ATOM 1513 C C . GLY A 1 195 ? -5.004 -30.078 -19.734 1 98.38 195 GLY A C 1
ATOM 1514 O O . GLY A 1 195 ? -5.113 -31.188 -20.266 1 98.38 195 GLY A O 1
ATOM 1515 N N . LEU A 1 196 ? -5.598 -28.984 -20.25 1 98.25 196 LEU A N 1
ATOM 1516 C CA . LEU A 1 196 ? -6.379 -29.031 -21.484 1 98.25 196 LEU A CA 1
ATOM 1517 C C . LEU A 1 196 ? -5.543 -29.562 -22.641 1 98.25 196 LEU A C 1
ATOM 1519 O O . LEU A 1 196 ? -5.98 -30.469 -23.359 1 98.25 196 LEU A O 1
ATOM 1523 N N . ARG A 1 197 ? -4.387 -29.062 -22.75 1 97.38 197 ARG A N 1
ATOM 1524 C CA . ARG A 1 197 ? -3.52 -29.422 -23.875 1 97.38 197 ARG A CA 1
ATOM 1525 C C . ARG A 1 197 ? -2.99 -30.844 -23.734 1 97.38 197 ARG A C 1
ATOM 1527 O O . ARG A 1 197 ? -2.883 -31.562 -24.719 1 97.38 197 ARG A O 1
ATOM 1534 N N . ALA A 1 198 ? -2.629 -31.172 -22.531 1 97.44 198 ALA A N 1
ATOM 1535 C CA . ALA A 1 198 ? -2.174 -32.531 -22.266 1 97.44 198 ALA A CA 1
ATOM 1536 C C . ALA A 1 198 ? -3.27 -33.562 -22.578 1 97.44 198 ALA A C 1
ATOM 1538 O O . ALA A 1 198 ? -3.004 -34.594 -23.156 1 97.44 198 ALA A O 1
ATOM 1539 N N . ALA A 1 199 ? -4.473 -33.25 -22.203 1 97.19 199 ALA A N 1
ATOM 1540 C CA . ALA A 1 199 ? -5.602 -34.125 -22.438 1 97.19 199 ALA A CA 1
ATOM 1541 C C . ALA A 1 199 ? -5.852 -34.312 -23.938 1 97.19 199 ALA A C 1
ATOM 1543 O O . ALA A 1 199 ? -6.195 -35.406 -24.391 1 97.19 199 ALA A O 1
ATOM 1544 N N . ALA A 1 200 ? -5.688 -33.25 -24.672 1 94.62 200 ALA A N 1
ATOM 1545 C CA . ALA A 1 200 ? -5.902 -33.281 -26.109 1 94.62 200 ALA A CA 1
ATOM 1546 C C . ALA A 1 200 ? -4.902 -34.219 -26.797 1 94.62 200 ALA A C 1
ATOM 1548 O O . ALA A 1 200 ? -5.18 -34.75 -27.875 1 94.62 200 ALA A O 1
ATOM 1549 N N . SER A 1 201 ? -3.768 -34.438 -26.172 1 92.38 201 SER A N 1
ATOM 1550 C CA . SER A 1 201 ? -2.742 -35.312 -26.734 1 92.38 201 SER A CA 1
ATOM 1551 C C . SER A 1 201 ? -2.262 -36.344 -25.719 1 92.38 201 SER A C 1
ATOM 1553 O O . SER A 1 201 ? -1.061 -36.594 -25.609 1 92.38 201 SER A O 1
ATOM 1555 N N . ALA A 1 202 ? -3.162 -36.906 -25.031 1 89.12 202 ALA A N 1
ATOM 1556 C CA . ALA A 1 202 ? -2.824 -37.781 -23.891 1 89.12 202 ALA A CA 1
ATOM 1557 C C . ALA A 1 202 ? -1.97 -38.969 -24.328 1 89.12 202 ALA A C 1
ATOM 1559 O O . ALA A 1 202 ? -1.057 -39.375 -23.609 1 89.12 202 ALA A O 1
ATOM 1560 N N . ASP A 1 203 ? -2.15 -39.469 -25.484 1 88.44 203 ASP A N 1
ATOM 1561 C CA . ASP A 1 203 ? -1.413 -40.625 -26 1 88.44 203 ASP A CA 1
ATOM 1562 C C . ASP A 1 203 ? 0.064 -40.281 -26.188 1 88.44 203 ASP A C 1
ATOM 1564 O O . ASP A 1 203 ? 0.924 -41.156 -26.078 1 88.44 203 ASP A O 1
ATOM 1568 N N . HIS A 1 204 ? 0.296 -39.094 -26.359 1 89.88 204 HIS A N 1
ATOM 1569 C CA . HIS A 1 204 ? 1.666 -38.688 -26.625 1 89.88 204 HIS A CA 1
ATOM 1570 C C . HIS A 1 204 ? 2.41 -38.375 -25.328 1 89.88 204 HIS A C 1
ATOM 1572 O O . HIS A 1 204 ? 3.592 -38.031 -25.359 1 89.88 204 HIS A O 1
ATOM 1578 N N . LEU A 1 205 ? 1.747 -38.594 -24.203 1 93.31 205 LEU A N 1
ATOM 1579 C CA . LEU A 1 205 ? 2.369 -38.281 -22.922 1 93.31 205 LEU A CA 1
ATOM 1580 C C . LEU A 1 205 ? 2.803 -39.531 -22.203 1 93.31 205 LEU A C 1
ATOM 1582 O O . LEU A 1 205 ? 3.471 -39.469 -21.172 1 93.31 205 LEU A O 1
ATOM 1586 N N . GLU A 1 206 ? 2.555 -40.656 -22.797 1 92.12 206 GLU A N 1
ATOM 1587 C CA . GLU A 1 206 ? 2.979 -41.906 -22.172 1 92.12 206 GLU A CA 1
ATOM 1588 C C . GLU A 1 206 ? 4.496 -41.938 -22 1 92.12 206 GLU A C 1
ATOM 1590 O O . GLU A 1 206 ? 5.234 -41.5 -22.875 1 92.12 206 GLU A O 1
ATOM 1595 N N . PRO A 1 207 ? 4.941 -42.406 -20.859 1 94.38 207 PRO A N 1
ATOM 1596 C CA . PRO A 1 207 ? 4.262 -43.188 -19.812 1 94.38 207 PRO A CA 1
ATOM 1597 C C . PRO A 1 207 ? 3.654 -42.312 -18.719 1 94.38 207 PRO A C 1
ATOM 1599 O O . PRO A 1 207 ? 3.098 -42.812 -17.75 1 94.38 207 PRO A O 1
ATOM 1602 N N . LEU A 1 208 ? 3.773 -41.031 -18.859 1 95.25 208 LEU A N 1
ATOM 1603 C CA . LEU A 1 208 ? 3.195 -40.125 -17.875 1 95.25 208 LEU A CA 1
ATOM 1604 C C . LEU A 1 208 ? 1.672 -40.156 -17.953 1 95.25 208 LEU A C 1
ATOM 1606 O O . LEU A 1 208 ? 1.093 -39.844 -19 1 95.25 208 LEU A O 1
ATOM 1610 N N . LYS A 1 209 ? 1.068 -40.5 -16.844 1 96.44 209 LYS A N 1
ATOM 1611 C CA . LYS A 1 209 ? -0.389 -40.5 -16.766 1 96.44 209 LYS A CA 1
ATOM 1612 C C . LYS A 1 209 ? -0.879 -39.469 -15.742 1 96.44 209 LYS A C 1
ATOM 1614 O O . LYS A 1 209 ? -0.63 -39.625 -14.539 1 96.44 209 LYS A O 1
ATOM 1619 N N . ILE A 1 210 ? -1.614 -38.562 -16.188 1 97.81 210 ILE A N 1
ATOM 1620 C CA . ILE A 1 210 ? -2.174 -37.531 -15.32 1 97.81 210 ILE A CA 1
ATOM 1621 C C . ILE A 1 210 ? -3.49 -38 -14.719 1 97.81 210 ILE A C 1
ATOM 1623 O O . ILE A 1 210 ? -4.359 -38.5 -15.438 1 97.81 210 ILE A O 1
ATOM 1627 N N . ARG A 1 211 ? -3.562 -37.875 -13.406 1 97.75 211 ARG A N 1
ATOM 1628 C CA . ARG A 1 211 ? -4.754 -38.344 -12.711 1 97.75 211 ARG A CA 1
ATOM 1629 C C . ARG A 1 211 ? -5.656 -37.188 -12.312 1 97.75 211 ARG A C 1
ATOM 1631 O O . ARG A 1 211 ? -6.852 -37.375 -12.094 1 97.75 211 ARG A O 1
ATOM 1638 N N . GLY A 1 212 ? -5.066 -35.969 -12.258 1 98.25 212 GLY A N 1
ATOM 1639 C CA . GLY A 1 212 ? -5.902 -34.875 -11.812 1 98.25 212 GLY A CA 1
ATOM 1640 C C . GLY A 1 212 ? -5.188 -33.531 -11.859 1 98.25 212 GLY A C 1
ATOM 1641 O O . GLY A 1 212 ? -3.975 -33.469 -12.07 1 98.25 212 GLY A O 1
ATOM 1642 N N . LEU A 1 213 ? -6 -32.469 -11.75 1 98.81 213 LEU A N 1
ATOM 1643 C CA . LEU A 1 213 ? -5.555 -31.062 -11.664 1 98.81 213 LEU A CA 1
ATOM 1644 C C . LEU A 1 213 ? -5.855 -30.484 -10.281 1 98.81 213 LEU A C 1
ATOM 1646 O O . LEU A 1 213 ? -6.914 -30.766 -9.711 1 98.81 213 LEU A O 1
ATOM 1650 N N . ILE A 1 214 ? -4.898 -29.797 -9.734 1 98.88 214 ILE A N 1
ATOM 1651 C CA . ILE A 1 214 ? -5.074 -29.094 -8.469 1 98.88 214 ILE A CA 1
ATOM 1652 C C . ILE A 1 214 ? -4.895 -27.594 -8.68 1 98.88 214 ILE A C 1
ATOM 1654 O O . ILE A 1 214 ? -3.771 -27.109 -8.859 1 98.88 214 ILE A O 1
ATOM 1658 N N . LEU A 1 215 ? -5.984 -26.875 -8.641 1 98.88 215 LEU A N 1
ATOM 1659 C CA . LEU A 1 215 ? -6.008 -25.438 -8.945 1 98.88 215 LEU A CA 1
ATOM 1660 C C . LEU A 1 215 ? -6.25 -24.625 -7.68 1 98.88 215 LEU A C 1
ATOM 1662 O O . LEU A 1 215 ? -7.395 -24.469 -7.246 1 98.88 215 LEU A O 1
ATOM 1666 N N . GLN A 1 216 ? -5.191 -24.078 -7.164 1 98.38 216 GLN A N 1
ATOM 1667 C CA . GLN A 1 216 ? -5.27 -23.297 -5.938 1 98.38 216 GLN A CA 1
ATOM 1668 C C . GLN A 1 216 ? -5.41 -21.812 -6.242 1 98.38 216 GLN A C 1
ATOM 1670 O O . GLN A 1 216 ? -4.5 -21.203 -6.809 1 98.38 216 GLN A O 1
ATOM 1675 N N . GLN A 1 217 ? -6.602 -21.234 -5.832 1 98.31 217 GLN A N 1
ATOM 1676 C CA . GLN A 1 217 ? -6.867 -19.812 -6.07 1 98.31 217 GLN A CA 1
ATOM 1677 C C . GLN A 1 217 ? -6.438 -19.406 -7.477 1 98.31 217 GLN A C 1
ATOM 1679 O O . GLN A 1 217 ? -5.723 -18.406 -7.648 1 98.31 217 GLN A O 1
ATOM 1684 N N . ALA A 1 218 ? -6.906 -20.141 -8.422 1 98.81 218 ALA A N 1
ATOM 1685 C CA . ALA A 1 218 ? -6.457 -19.984 -9.805 1 98.81 218 ALA A CA 1
ATOM 1686 C C . ALA A 1 218 ? -6.715 -18.578 -10.312 1 98.81 218 ALA A C 1
ATOM 1688 O O . ALA A 1 218 ? -7.77 -17.984 -10.047 1 98.81 218 ALA A O 1
ATOM 1689 N N . PHE A 1 219 ? -5.727 -18.047 -11.016 1 98.81 219 PHE A N 1
ATOM 1690 C CA . PHE A 1 219 ? -5.758 -16.703 -11.555 1 98.81 219 PHE A CA 1
ATOM 1691 C C . PHE A 1 219 ? -6.586 -16.641 -12.828 1 98.81 219 PHE A C 1
ATOM 1693 O O . PHE A 1 219 ? -6.059 -16.797 -13.93 1 98.81 219 PHE A O 1
ATOM 1700 N N . PHE A 1 220 ? -7.895 -16.469 -12.641 1 98.75 220 PHE A N 1
ATOM 1701 C CA . PHE A 1 220 ? -8.836 -16.281 -13.734 1 98.75 220 PHE A CA 1
ATOM 1702 C C . PHE A 1 220 ? -9.352 -14.852 -13.781 1 98.75 220 PHE A C 1
ATOM 1704 O O . PHE A 1 220 ? -9.312 -14.141 -12.773 1 98.75 220 PHE A O 1
ATOM 1711 N N . GLY A 1 221 ? -9.742 -14.414 -14.984 1 98.06 221 GLY A N 1
ATOM 1712 C CA . GLY A 1 221 ? -10.219 -13.055 -15.148 1 98.06 221 GLY A CA 1
ATOM 1713 C C . GLY A 1 221 ? -11.422 -12.945 -16.078 1 98.06 221 GLY A C 1
ATOM 1714 O O . GLY A 1 221 ? -12.078 -13.953 -16.359 1 98.06 221 GLY A O 1
ATOM 1715 N N . GLY A 1 222 ? -11.773 -11.758 -16.375 1 98.06 222 GLY A N 1
ATOM 1716 C CA . GLY A 1 222 ? -12.883 -11.367 -17.219 1 98.06 222 GLY A CA 1
ATOM 1717 C C . GLY A 1 222 ? -13.164 -9.883 -17.188 1 98.06 222 GLY A C 1
ATOM 1718 O O . GLY A 1 222 ? -12.711 -9.172 -16.281 1 98.06 222 GLY A O 1
ATOM 1719 N N . ILE A 1 223 ? -13.883 -9.438 -18.156 1 96.75 223 ILE A N 1
ATOM 1720 C CA . ILE A 1 223 ? -14.133 -8 -18.281 1 96.75 223 ILE A CA 1
ATOM 1721 C C . ILE A 1 223 ? -15.148 -7.562 -17.234 1 96.75 223 ILE A C 1
ATOM 1723 O O . ILE A 1 223 ? -14.898 -6.633 -16.453 1 96.75 223 ILE A O 1
ATOM 1727 N N . PRO A 1 224 ? -16.391 -8.234 -17.203 1 97.06 224 PRO A N 1
ATOM 1728 C CA . PRO A 1 224 ? -17.328 -7.789 -16.188 1 97.06 224 PRO A CA 1
ATOM 1729 C C . PRO A 1 224 ? -16.828 -8.055 -14.766 1 97.06 224 PRO A C 1
ATOM 1731 O O . PRO A 1 224 ? -16.359 -9.148 -14.469 1 97.06 224 PRO A O 1
ATOM 1734 N N . ARG A 1 225 ? -16.906 -7.086 -13.906 1 97.38 225 ARG A N 1
ATOM 1735 C CA . ARG A 1 225 ? -16.484 -7.246 -12.523 1 97.38 225 ARG A CA 1
ATOM 1736 C C . ARG A 1 225 ? -17.422 -8.203 -11.781 1 97.38 225 ARG A C 1
ATOM 1738 O O . ARG A 1 225 ? -18.625 -8.164 -11.969 1 97.38 225 ARG A O 1
ATOM 1745 N N . THR A 1 226 ? -16.812 -9.008 -10.961 1 98.19 226 THR A N 1
ATOM 1746 C CA . THR A 1 226 ? -17.594 -9.898 -10.102 1 98.19 226 THR A CA 1
ATOM 1747 C C . THR A 1 226 ? -17.875 -9.242 -8.75 1 98.19 226 THR A C 1
ATOM 1749 O O . THR A 1 226 ? -17.328 -8.18 -8.445 1 98.19 226 THR A O 1
ATOM 1752 N N . GLY A 1 227 ? -18.781 -9.898 -7.969 1 97.88 227 GLY A N 1
ATOM 1753 C CA . GLY A 1 227 ? -19.078 -9.414 -6.637 1 97.88 227 GLY A CA 1
ATOM 1754 C C . GLY A 1 227 ? -17.875 -9.367 -5.719 1 97.88 227 GLY A C 1
ATOM 1755 O O . GLY A 1 227 ? -17.672 -8.383 -5.004 1 97.88 227 GLY A O 1
ATOM 1756 N N . SER A 1 228 ? -17.062 -10.391 -5.688 1 97.94 228 SER A N 1
ATOM 1757 C CA . SER A 1 228 ? -15.891 -10.445 -4.824 1 97.94 228 SER A CA 1
ATOM 1758 C C . SER A 1 228 ? -14.859 -9.391 -5.227 1 97.94 228 SER A C 1
ATOM 1760 O O . SER A 1 228 ? -14.203 -8.797 -4.367 1 97.94 228 SER A O 1
ATOM 1762 N N . GLU A 1 229 ? -14.68 -9.125 -6.543 1 96.62 229 GLU A N 1
ATOM 1763 C CA . GLU A 1 229 ? -13.766 -8.086 -7.004 1 96.62 229 GLU A CA 1
ATOM 1764 C C . GLU A 1 229 ? -14.211 -6.711 -6.52 1 96.62 229 GLU A C 1
ATOM 1766 O O . GLU A 1 229 ? -13.383 -5.895 -6.105 1 96.62 229 GLU A O 1
ATOM 1771 N N . LEU A 1 230 ? -15.516 -6.461 -6.574 1 94.56 230 LEU A N 1
ATOM 1772 C CA . LEU A 1 230 ? -16.047 -5.176 -6.137 1 94.56 230 LEU A CA 1
ATOM 1773 C C . LEU A 1 230 ? -15.914 -5.023 -4.625 1 94.56 230 LEU A C 1
ATOM 1775 O O . LEU A 1 230 ? -15.562 -3.953 -4.129 1 94.56 230 LEU A O 1
ATOM 1779 N N . THR A 1 231 ? -16.234 -6.117 -3.957 1 92.69 231 THR A N 1
ATOM 1780 C CA . THR A 1 231 ? -16.141 -6.117 -2.502 1 92.69 231 THR A CA 1
ATOM 1781 C C . THR A 1 231 ? -14.695 -5.844 -2.064 1 92.69 231 THR A C 1
ATOM 1783 O O . THR A 1 231 ? -14.469 -5.168 -1.062 1 92.69 231 THR A O 1
ATOM 1786 N N . HIS A 1 232 ? -13.758 -6.352 -2.854 1 92 232 HIS A N 1
ATOM 1787 C CA . HIS A 1 232 ? -12.352 -6.246 -2.484 1 92 232 HIS A CA 1
ATOM 1788 C C . HIS A 1 232 ? -11.609 -5.273 -3.396 1 92 232 HIS A C 1
ATOM 1790 O O . HIS A 1 232 ? -10.477 -5.543 -3.811 1 92 232 HIS A O 1
ATOM 1796 N N . ILE A 1 233 ? -12.211 -4.172 -3.689 1 88.88 233 ILE A N 1
ATOM 1797 C CA . ILE A 1 233 ? -11.688 -3.223 -4.66 1 88.88 233 ILE A CA 1
ATOM 1798 C C . ILE A 1 233 ? -10.359 -2.652 -4.16 1 88.88 233 ILE A C 1
ATOM 1800 O O . ILE A 1 233 ? -9.477 -2.334 -4.957 1 88.88 233 ILE A O 1
ATOM 1804 N N . ASN A 1 234 ? -10.141 -2.521 -2.83 1 83.19 234 ASN A N 1
ATOM 1805 C CA . ASN A 1 234 ? -8.914 -2.006 -2.234 1 83.19 234 ASN A CA 1
ATOM 1806 C C . ASN A 1 234 ? -8.172 -3.088 -1.451 1 83.19 234 ASN A C 1
ATOM 1808 O O . ASN A 1 234 ? -7.621 -2.818 -0.384 1 83.19 234 ASN A O 1
ATOM 1812 N N . ASP A 1 235 ? -8.273 -4.289 -2 1 89.31 235 ASP A N 1
ATOM 1813 C CA . ASP A 1 235 ? -7.57 -5.418 -1.399 1 89.31 235 ASP A CA 1
ATOM 1814 C C . ASP A 1 235 ? -6.082 -5.117 -1.242 1 89.31 235 ASP A C 1
ATOM 1816 O O . ASP A 1 235 ? -5.48 -4.465 -2.1 1 89.31 235 ASP A O 1
ATOM 1820 N N . LEU A 1 236 ? -5.492 -5.672 -0.186 1 85.75 236 LEU A N 1
ATOM 1821 C CA . LEU A 1 236 ? -4.109 -5.336 0.13 1 85.75 236 LEU A CA 1
ATOM 1822 C C . LEU A 1 236 ? -3.145 -6.203 -0.669 1 85.75 236 LEU A C 1
ATOM 1824 O O . LEU A 1 236 ? -1.981 -5.84 -0.857 1 85.75 236 LEU A O 1
ATOM 1828 N N . VAL A 1 237 ? -3.584 -7.305 -1.107 1 89.81 237 VAL A N 1
ATOM 1829 C CA . VAL A 1 237 ? -2.678 -8.258 -1.743 1 89.81 237 VAL A CA 1
ATOM 1830 C C . VAL A 1 237 ? -2.859 -8.203 -3.26 1 89.81 237 VAL A C 1
ATOM 1832 O O . VAL A 1 237 ? -1.899 -7.977 -3.998 1 89.81 237 VAL A O 1
ATOM 1835 N N . LEU A 1 238 ? -4.07 -8.352 -3.645 1 93.81 238 LEU A N 1
ATOM 1836 C CA . LEU A 1 238 ? -4.344 -8.469 -5.07 1 93.81 238 LEU A CA 1
ATOM 1837 C C . LEU A 1 238 ? -5.59 -7.676 -5.453 1 93.81 238 LEU A C 1
ATOM 1839 O O . LEU A 1 238 ? -6.574 -8.242 -5.93 1 93.81 238 LEU A O 1
ATOM 1843 N N . PRO A 1 239 ? -5.527 -6.391 -5.324 1 91.5 239 PRO A N 1
ATOM 1844 C CA . PRO A 1 239 ? -6.68 -5.613 -5.777 1 91.5 239 PRO A CA 1
ATOM 1845 C C . PRO A 1 239 ? -6.914 -5.73 -7.281 1 91.5 239 PRO A C 1
ATOM 1847 O O . PRO A 1 239 ? -5.977 -5.98 -8.039 1 91.5 239 PRO A O 1
ATOM 1850 N N . PRO A 1 240 ? -8.141 -5.508 -7.719 1 94.81 240 PRO A N 1
ATOM 1851 C CA . PRO A 1 240 ? -8.492 -5.711 -9.125 1 94.81 240 PRO A CA 1
ATOM 1852 C C . PRO A 1 240 ? -7.598 -4.922 -10.078 1 94.81 240 PRO A C 1
ATOM 1854 O O . PRO A 1 240 ? -7.281 -5.398 -11.172 1 94.81 240 PRO A O 1
ATOM 1857 N N . CYS A 1 241 ? -7.125 -3.732 -9.688 1 92.69 241 CYS A N 1
ATOM 1858 C CA . CYS A 1 241 ? -6.27 -2.957 -10.578 1 92.69 241 CYS A CA 1
ATOM 1859 C C . CYS A 1 241 ? -4.953 -3.678 -10.836 1 92.69 241 CYS A C 1
ATOM 1861 O O . CYS A 1 241 ? -4.379 -3.562 -11.922 1 92.69 241 CYS A O 1
ATOM 1863 N N . VAL A 1 242 ? -4.5 -4.371 -9.875 1 94.62 242 VAL A N 1
ATOM 1864 C CA . VAL A 1 242 ? -3.266 -5.133 -10.008 1 94.62 242 VAL A CA 1
ATOM 1865 C C . VAL A 1 242 ? -3.5 -6.34 -10.922 1 94.62 242 VAL A C 1
ATOM 1867 O O . VAL A 1 242 ? -2.711 -6.602 -11.828 1 94.62 242 VAL A O 1
ATOM 1870 N N . SER A 1 243 ? -4.562 -7.074 -10.703 1 97.5 243 SER A N 1
ATOM 1871 C CA . SER A 1 243 ? -4.887 -8.203 -11.57 1 97.5 243 SER A CA 1
ATOM 1872 C C . SER A 1 243 ? -5.07 -7.746 -13.016 1 97.5 243 SER A C 1
ATOM 1874 O O . SER A 1 243 ? -4.637 -8.43 -13.945 1 97.5 243 SER A O 1
ATOM 1876 N N . ASP A 1 244 ? -5.734 -6.602 -13.164 1 97.38 244 ASP A N 1
ATOM 1877 C CA . ASP A 1 244 ? -5.945 -6.055 -14.5 1 97.38 244 ASP A CA 1
ATOM 1878 C C . ASP A 1 244 ? -4.613 -5.789 -15.203 1 97.38 244 ASP A C 1
ATOM 1880 O O . ASP A 1 244 ? -4.445 -6.129 -16.375 1 97.38 244 ASP A O 1
ATOM 1884 N N . LEU A 1 245 ? -3.732 -5.219 -14.477 1 96.56 245 LEU A N 1
ATOM 1885 C CA . LEU A 1 245 ? -2.43 -4.902 -15.055 1 96.56 245 LEU A CA 1
ATOM 1886 C C . LEU A 1 245 ? -1.665 -6.176 -15.406 1 96.56 245 LEU A C 1
ATOM 1888 O O . LEU A 1 245 ? -1.031 -6.254 -16.453 1 96.56 245 LEU A O 1
ATOM 1892 N N . MET A 1 246 ? -1.689 -7.145 -14.539 1 98.25 246 MET A N 1
ATOM 1893 C CA . MET A 1 246 ? -1.019 -8.414 -14.797 1 98.25 246 MET A CA 1
ATOM 1894 C C . MET A 1 246 ? -1.532 -9.047 -16.078 1 98.25 246 MET A C 1
ATOM 1896 O O . MET A 1 246 ? -0.745 -9.516 -16.906 1 98.25 246 MET A O 1
ATOM 1900 N N . TRP A 1 247 ? -2.801 -9.023 -16.266 1 98.62 247 TRP A N 1
ATOM 1901 C CA . TRP A 1 247 ? -3.377 -9.586 -17.484 1 98.62 247 TRP A CA 1
ATOM 1902 C C . TRP A 1 247 ? -3.01 -8.742 -18.703 1 98.62 247 TRP A C 1
ATOM 1904 O O . TRP A 1 247 ? -2.709 -9.281 -19.766 1 98.62 247 TRP A O 1
ATOM 1914 N N . GLU A 1 248 ? -3.057 -7.441 -18.562 1 97.69 248 GLU A N 1
ATOM 1915 C CA . GLU A 1 248 ? -2.674 -6.562 -19.656 1 97.69 248 GLU A CA 1
ATOM 1916 C C . GLU A 1 248 ? -1.259 -6.863 -20.141 1 97.69 248 GLU A C 1
ATOM 1918 O O . GLU A 1 248 ? -0.996 -6.875 -21.344 1 97.69 248 GLU A O 1
ATOM 1923 N N . LEU A 1 249 ? -0.399 -7.152 -19.219 1 97.94 249 LEU A N 1
ATOM 1924 C CA . LEU A 1 249 ? 1.007 -7.391 -19.516 1 97.94 249 LEU A CA 1
ATOM 1925 C C . LEU A 1 249 ? 1.211 -8.805 -20.062 1 97.94 249 LEU A C 1
ATOM 1927 O O . LEU A 1 249 ? 2.164 -9.062 -20.797 1 97.94 249 LEU A O 1
ATOM 1931 N N . SER A 1 250 ? 0.34 -9.719 -19.703 1 98.62 250 SER A N 1
ATOM 1932 C CA . SER A 1 250 ? 0.619 -11.117 -19.984 1 98.62 250 SER A CA 1
ATOM 1933 C C . SER A 1 250 ? -0.151 -11.594 -21.219 1 98.62 250 SER A C 1
ATOM 1935 O O . SER A 1 250 ? 0.306 -12.484 -21.938 1 98.62 250 SER A O 1
ATOM 1937 N N . LEU A 1 251 ? -1.312 -11.016 -21.5 1 98.62 251 LEU A N 1
ATOM 1938 C CA . LEU A 1 251 ? -2.121 -11.453 -22.625 1 98.62 251 LEU A CA 1
ATOM 1939 C C . LEU A 1 251 ? -1.489 -11.016 -23.953 1 98.62 251 LEU A C 1
ATOM 1941 O O . LEU A 1 251 ? -0.713 -10.062 -23.984 1 98.62 251 LEU A O 1
ATOM 1945 N N . PRO A 1 252 ? -1.836 -11.742 -25.031 1 98.12 252 PRO A N 1
ATOM 1946 C CA . PRO A 1 252 ? -1.406 -11.242 -26.344 1 98.12 252 PRO A CA 1
ATOM 1947 C C . PRO A 1 252 ? -1.881 -9.82 -26.609 1 98.12 252 PRO A C 1
ATOM 1949 O O . PRO A 1 252 ? -2.953 -9.422 -26.156 1 98.12 252 PRO A O 1
ATOM 1952 N N . ILE A 1 253 ? -1.088 -9.07 -27.359 1 96.12 253 ILE A N 1
ATOM 1953 C CA . ILE A 1 253 ? -1.451 -7.699 -27.688 1 96.12 253 ILE A CA 1
ATOM 1954 C C . ILE A 1 253 ? -2.756 -7.688 -28.484 1 96.12 253 ILE A C 1
ATOM 1956 O O . ILE A 1 253 ? -2.93 -8.469 -29.422 1 96.12 253 ILE A O 1
ATOM 1960 N N . GLY A 1 254 ? -3.664 -6.855 -28.094 1 96.81 254 GLY A N 1
ATOM 1961 C CA . GLY A 1 254 ? -4.879 -6.652 -28.859 1 96.81 254 GLY A CA 1
ATOM 1962 C C . GLY A 1 254 ? -6.066 -7.43 -28.328 1 96.81 254 GLY A C 1
ATOM 1963 O O . GLY A 1 254 ? -7.188 -7.27 -28.812 1 96.81 254 GLY A O 1
ATOM 1964 N N . VAL A 1 255 ? -5.859 -8.258 -27.312 1 97.75 255 VAL A N 1
ATOM 1965 C CA . VAL A 1 255 ? -6.988 -9 -26.75 1 97.75 255 VAL A CA 1
ATOM 1966 C C . VAL A 1 255 ? -7.328 -8.461 -25.375 1 97.75 255 VAL A C 1
ATOM 1968 O O . VAL A 1 255 ? -6.562 -7.688 -24.797 1 97.75 255 VAL A O 1
ATOM 1971 N N . ASP A 1 256 ? -8.531 -8.906 -24.875 1 97.31 256 ASP A N 1
ATOM 1972 C CA . ASP A 1 256 ? -8.953 -8.43 -23.547 1 97.31 256 ASP A CA 1
ATOM 1973 C C . ASP A 1 256 ? -9.117 -9.594 -22.578 1 97.31 256 ASP A C 1
ATOM 1975 O O . ASP A 1 256 ? -8.719 -10.719 -22.875 1 97.31 256 ASP A O 1
ATOM 1979 N N . ARG A 1 257 ? -9.609 -9.336 -21.422 1 98.19 257 ARG A N 1
ATOM 1980 C CA . ARG A 1 257 ? -9.617 -10.289 -20.312 1 98.19 257 ARG A CA 1
ATOM 1981 C C . ARG A 1 257 ? -10.68 -11.359 -20.516 1 98.19 257 ARG A C 1
ATOM 1983 O O . ARG A 1 257 ? -10.758 -12.32 -19.75 1 98.19 257 ARG A O 1
ATOM 1990 N N . ASP A 1 258 ? -11.445 -11.273 -21.578 1 98 258 ASP A N 1
ATOM 1991 C CA . ASP A 1 258 ? -12.391 -12.344 -21.891 1 98 258 ASP A CA 1
ATOM 1992 C C . ASP A 1 258 ? -11.789 -13.344 -22.875 1 98 258 ASP A C 1
ATOM 1994 O O . ASP A 1 258 ? -12.438 -14.312 -23.266 1 98 258 ASP A O 1
ATOM 1998 N N . HIS A 1 259 ? -10.562 -13.062 -23.266 1 98.19 259 HIS A N 1
ATOM 1999 C CA . HIS A 1 259 ? -9.844 -14.07 -24.031 1 98.19 259 HIS A CA 1
ATOM 2000 C C . HIS A 1 259 ? -9.766 -15.391 -23.266 1 98.19 259 HIS A C 1
ATOM 2002 O O . HIS A 1 259 ? -9.664 -15.398 -22.047 1 98.19 259 HIS A O 1
ATOM 2008 N N . GLU A 1 260 ? -9.703 -16.5 -23.938 1 97.88 260 GLU A N 1
ATOM 2009 C CA . GLU A 1 260 ? -9.766 -17.828 -23.344 1 97.88 260 GLU A CA 1
ATOM 2010 C C . GLU A 1 260 ? -8.547 -18.094 -22.453 1 97.88 260 GLU A C 1
ATOM 2012 O O . GLU A 1 260 ? -8.609 -18.906 -21.531 1 97.88 260 GLU A O 1
ATOM 2017 N N . TYR A 1 261 ? -7.434 -17.375 -22.688 1 98.5 261 TYR A N 1
ATOM 2018 C CA . TYR A 1 261 ? -6.242 -17.531 -21.859 1 98.5 261 TYR A CA 1
ATOM 2019 C C . TYR A 1 261 ? -6.488 -17 -20.453 1 98.5 261 TYR A C 1
ATOM 2021 O O . TYR A 1 261 ? -5.797 -17.391 -19.5 1 98.5 261 TYR A O 1
ATOM 2029 N N . CYS A 1 262 ? -7.418 -16.109 -20.344 1 98.5 262 CYS A N 1
ATOM 2030 C CA . CYS A 1 262 ? -7.707 -15.414 -19.094 1 98.5 262 CYS A CA 1
ATOM 2031 C C . CYS A 1 262 ? -9.008 -15.93 -18.484 1 98.5 262 CYS A C 1
ATOM 2033 O O . CYS A 1 262 ? -9.07 -16.156 -17.266 1 98.5 262 CYS A O 1
ATOM 2035 N N . ASN A 1 263 ? -9.969 -16.094 -19.25 1 98.62 263 ASN A N 1
ATOM 2036 C CA . ASN A 1 263 ? -11.32 -16.453 -18.828 1 98.62 263 ASN A CA 1
ATOM 2037 C C . ASN A 1 263 ? -11.688 -17.875 -19.266 1 98.62 263 ASN A C 1
ATOM 2039 O O . ASN A 1 263 ? -12.125 -18.078 -20.406 1 98.62 263 ASN A O 1
ATOM 2043 N N . PRO A 1 264 ? -11.617 -18.797 -18.344 1 98.31 264 PRO A N 1
ATOM 2044 C CA . PRO A 1 264 ? -11.852 -20.203 -18.719 1 98.31 264 PRO A CA 1
ATOM 2045 C C . PRO A 1 264 ? -13.32 -20.5 -18.984 1 98.31 264 PRO A C 1
ATOM 2047 O O . PRO A 1 264 ? -13.656 -21.578 -19.5 1 98.31 264 PRO A O 1
ATOM 2050 N N . THR A 1 265 ? -14.219 -19.531 -18.734 1 97.88 265 THR A N 1
ATOM 2051 C CA . THR A 1 265 ? -15.648 -19.797 -18.844 1 97.88 265 THR A CA 1
ATOM 2052 C C . THR A 1 265 ? -16.203 -19.188 -20.125 1 97.88 265 THR A C 1
ATOM 2054 O O . THR A 1 265 ? -17.391 -19.375 -20.453 1 97.88 265 THR A O 1
ATOM 2057 N N . VAL A 1 266 ? -15.398 -18.484 -20.812 1 96.12 266 VAL A N 1
ATOM 2058 C CA . VAL A 1 266 ? -15.875 -17.812 -22.031 1 96.12 266 VAL A CA 1
ATOM 2059 C C . VAL A 1 266 ? -16.391 -18.844 -23.016 1 96.12 266 VAL A C 1
ATOM 2061 O O . VAL A 1 266 ? -15.812 -19.922 -23.172 1 96.12 266 VAL A O 1
ATOM 2064 N N . GLY A 1 267 ? -17.531 -18.578 -23.656 1 94.12 267 GLY A N 1
ATOM 2065 C CA . GLY A 1 267 ? -18.141 -19.453 -24.656 1 94.12 267 GLY A CA 1
ATOM 2066 C C . GLY A 1 267 ? -18.562 -20.797 -24.094 1 94.12 267 GLY A C 1
ATOM 2067 O O . GLY A 1 267 ? -18.688 -21.766 -24.828 1 94.12 267 GLY A O 1
ATOM 2068 N N . GLY A 1 268 ? -18.625 -20.953 -22.844 1 94.81 268 GLY A N 1
ATOM 2069 C CA . GLY A 1 268 ? -19.031 -22.203 -22.219 1 94.81 268 GLY A CA 1
ATOM 2070 C C . GLY A 1 268 ? -17.859 -23.109 -21.891 1 94.81 268 GLY A C 1
ATOM 2071 O O . GLY A 1 268 ? -18.047 -24.266 -21.531 1 94.81 268 GLY A O 1
ATOM 2072 N N . GLY A 1 269 ? -16.703 -22.562 -22.094 1 96.38 269 GLY A N 1
ATOM 2073 C CA . GLY A 1 269 ? -15.508 -23.328 -21.75 1 96.38 269 GLY A CA 1
ATOM 2074 C C . GLY A 1 269 ? -14.875 -24 -22.938 1 96.38 269 GLY A C 1
ATOM 2075 O O . GLY A 1 269 ? -15.469 -24.062 -24.016 1 96.38 269 GLY A O 1
ATOM 2076 N N . SER A 1 270 ? -13.68 -24.5 -22.703 1 97.06 270 SER A N 1
ATOM 2077 C CA . SER A 1 270 ? -12.898 -25.141 -23.766 1 97.06 270 SER A CA 1
ATOM 2078 C C . SER A 1 270 ? -13.531 -26.453 -24.203 1 97.06 270 SER A C 1
ATOM 2080 O O . SER A 1 270 ? -14.039 -27.219 -23.375 1 97.06 270 SER A O 1
ATOM 2082 N N . LYS A 1 271 ? -13.398 -26.781 -25.453 1 95.06 271 LYS A N 1
ATOM 2083 C CA . LYS A 1 271 ? -13.867 -28.062 -25.984 1 95.06 271 LYS A CA 1
ATOM 2084 C C . LYS A 1 271 ? -13.031 -29.219 -25.453 1 95.06 271 LYS A C 1
ATOM 2086 O O . LYS A 1 271 ? -13.5 -30.359 -25.391 1 95.06 271 LYS A O 1
ATOM 2091 N N . HIS A 1 272 ? -11.875 -28.953 -25.031 1 96.31 272 HIS A N 1
ATOM 2092 C CA . HIS A 1 272 ? -10.953 -29.984 -24.562 1 96.31 272 HIS A CA 1
ATOM 2093 C C . HIS A 1 272 ? -11.359 -30.516 -23.188 1 96.31 272 HIS A C 1
ATOM 2095 O O . HIS A 1 272 ? -10.828 -31.516 -22.719 1 96.31 272 HIS A O 1
ATOM 2101 N N . LEU A 1 273 ? -12.344 -29.891 -22.594 1 97.81 273 LEU A N 1
ATOM 2102 C CA . LEU A 1 273 ? -12.875 -30.391 -21.328 1 97.81 273 LEU A CA 1
ATOM 2103 C C . LEU A 1 273 ? -13.5 -31.766 -21.516 1 97.81 273 LEU A C 1
ATOM 2105 O O . LEU A 1 273 ? -13.461 -32.594 -20.594 1 97.81 273 LEU A O 1
ATOM 2109 N N . GLU A 1 274 ? -13.969 -32 -22.703 1 97.19 274 GLU A N 1
ATOM 2110 C CA . GLU A 1 274 ? -14.547 -33.312 -22.984 1 97.19 274 GLU A CA 1
ATOM 2111 C C . GLU A 1 274 ? -13.484 -34.406 -22.938 1 97.19 274 GLU A C 1
ATOM 2113 O O . GLU A 1 274 ? -13.781 -35.531 -22.547 1 97.19 274 GLU A O 1
ATOM 2118 N N . LYS A 1 275 ? -12.344 -34.062 -23.328 1 97.5 275 LYS A N 1
ATOM 2119 C CA . LYS A 1 275 ? -11.242 -35.031 -23.281 1 97.5 275 LYS A CA 1
ATOM 2120 C C . LYS A 1 275 ? -10.844 -35.312 -21.844 1 97.5 275 LYS A C 1
ATOM 2122 O O . LYS A 1 275 ? -10.555 -36.469 -21.5 1 97.5 275 LYS A O 1
ATOM 2127 N N . ILE A 1 276 ? -10.82 -34.312 -21 1 97.94 276 ILE A N 1
ATOM 2128 C CA . ILE A 1 276 ? -10.516 -34.5 -19.594 1 97.94 276 ILE A CA 1
ATOM 2129 C C . ILE A 1 276 ? -11.547 -35.438 -18.953 1 97.94 276 ILE A C 1
ATOM 2131 O O . ILE A 1 276 ? -11.195 -36.344 -18.188 1 97.94 276 ILE A O 1
ATOM 2135 N N . LYS A 1 277 ? -12.758 -35.219 -19.328 1 97.5 277 LYS A N 1
ATOM 2136 C CA . LYS A 1 277 ? -13.844 -36.062 -18.844 1 97.5 277 LYS A CA 1
ATOM 2137 C C . LYS A 1 277 ? -13.664 -37.5 -19.281 1 97.5 277 LYS A C 1
ATOM 2139 O O . LYS A 1 277 ? -13.789 -38.438 -18.484 1 97.5 277 LYS A O 1
ATOM 2144 N N . ALA A 1 278 ? -13.328 -37.688 -20.5 1 97.31 278 ALA A N 1
ATOM 2145 C CA . ALA A 1 278 ? -13.172 -39.031 -21.078 1 97.31 278 ALA A CA 1
ATOM 2146 C C . ALA A 1 278 ? -12.016 -39.781 -20.422 1 97.31 278 ALA A C 1
ATOM 2148 O O . ALA A 1 278 ? -12.062 -41 -20.281 1 97.31 278 ALA A O 1
ATOM 2149 N N . LEU A 1 279 ? -11.031 -39.062 -20 1 96.94 279 LEU A N 1
ATOM 2150 C CA . LEU A 1 279 ? -9.836 -39.656 -19.406 1 96.94 279 LEU A CA 1
ATOM 2151 C C . LEU A 1 279 ? -10.055 -39.938 -17.938 1 96.94 279 LEU A C 1
ATOM 2153 O O . LEU A 1 279 ? -9.25 -40.625 -17.297 1 96.94 279 LEU A O 1
ATOM 2157 N N . GLY A 1 280 ? -11.125 -39.375 -17.375 1 96.88 280 GLY A N 1
ATOM 2158 C CA . GLY A 1 280 ? -11.469 -39.625 -15.984 1 96.88 280 GLY A CA 1
ATOM 2159 C C . GLY A 1 280 ? -10.633 -38.844 -15.008 1 96.88 280 GLY A C 1
ATOM 2160 O O . GLY A 1 280 ? -10.461 -39.219 -13.852 1 96.88 280 GLY A O 1
ATOM 2161 N N . TRP A 1 281 ? -10.031 -37.781 -15.477 1 98 281 TRP A N 1
ATOM 2162 C CA . TRP A 1 281 ? -9.227 -36.938 -14.586 1 98 281 TRP A CA 1
ATOM 2163 C C . TRP A 1 281 ? -10.102 -36.219 -13.562 1 98 281 TRP A C 1
ATOM 2165 O O . TRP A 1 281 ? -11.227 -35.812 -13.875 1 98 281 TRP A O 1
ATOM 2175 N N . ARG A 1 282 ? -9.633 -36.094 -12.344 1 98.44 282 ARG A N 1
ATOM 2176 C CA . ARG A 1 282 ? -10.328 -35.312 -11.312 1 98.44 282 ARG A CA 1
ATOM 2177 C C . ARG A 1 282 ? -9.734 -33.906 -11.172 1 98.44 282 ARG A C 1
ATOM 2179 O O . ARG A 1 282 ? -8.531 -33.719 -11.336 1 98.44 282 ARG A O 1
ATOM 2186 N N . ILE A 1 283 ? -10.602 -32.938 -10.891 1 98.75 283 ILE A N 1
ATOM 2187 C CA . ILE A 1 283 ? -10.156 -31.547 -10.75 1 98.75 283 ILE A CA 1
ATOM 2188 C C . ILE A 1 283 ? -10.469 -31.047 -9.344 1 98.75 283 ILE A C 1
ATOM 2190 O O . ILE A 1 283 ? -11.594 -31.188 -8.859 1 98.75 283 ILE A O 1
ATOM 2194 N N . PHE A 1 284 ? -9.445 -30.531 -8.68 1 98.81 284 PHE A N 1
ATOM 2195 C CA . PHE A 1 284 ? -9.586 -29.922 -7.359 1 98.81 284 PHE A CA 1
ATOM 2196 C C . PHE A 1 284 ? -9.375 -28.422 -7.434 1 98.81 284 PHE A C 1
ATOM 2198 O O . PHE A 1 284 ? -8.328 -27.953 -7.898 1 98.81 284 PHE A O 1
ATOM 2205 N N . VAL A 1 285 ? -10.406 -27.641 -7.027 1 98.81 285 VAL A N 1
ATOM 2206 C CA . VAL A 1 285 ? -10.328 -26.188 -7.016 1 98.81 285 VAL A CA 1
ATOM 2207 C C . VAL A 1 285 ? -10.492 -25.672 -5.59 1 98.81 285 VAL A C 1
ATOM 2209 O O . VAL A 1 285 ? -11.445 -26.031 -4.895 1 98.81 285 VAL A O 1
ATOM 2212 N N . SER A 1 286 ? -9.555 -24.859 -5.145 1 98.5 286 SER A N 1
ATOM 2213 C CA .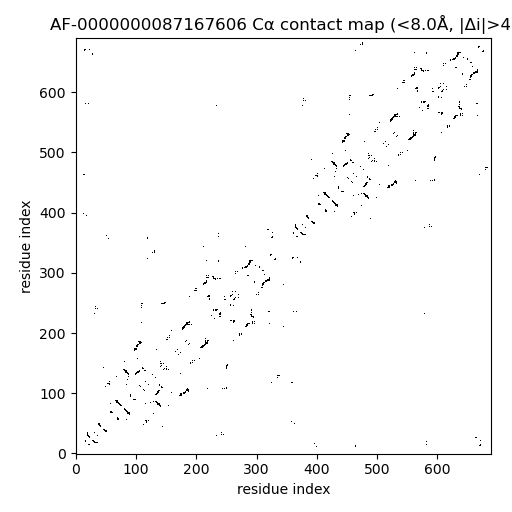 SER A 1 286 ? -9.672 -24.312 -3.797 1 98.5 286 SER A CA 1
ATOM 2214 C C . SER A 1 286 ? -9.492 -22.812 -3.797 1 98.5 286 SER A C 1
ATOM 2216 O O . SER A 1 286 ? -8.789 -22.25 -4.652 1 98.5 286 SER A O 1
ATOM 2218 N N . GLY A 1 287 ? -10.18 -22.156 -2.914 1 97.5 287 GLY A N 1
ATOM 2219 C CA . GLY A 1 287 ? -10.117 -20.719 -2.715 1 97.5 287 GLY A CA 1
ATOM 2220 C C . GLY A 1 287 ? -10.789 -20.266 -1.433 1 97.5 287 GLY A C 1
ATOM 2221 O O . GLY A 1 287 ? -11.141 -21.094 -0.586 1 97.5 287 GLY A O 1
ATOM 2222 N N . CYS A 1 288 ? -10.883 -18.969 -1.215 1 96.5 288 CYS A N 1
ATOM 2223 C CA . CYS A 1 288 ? -11.539 -18.406 -0.043 1 96.5 288 CYS A CA 1
ATOM 2224 C C . CYS A 1 288 ? -12.18 -17.062 -0.375 1 96.5 288 CYS A C 1
ATOM 2226 O O . CYS A 1 288 ? -11.766 -16.391 -1.323 1 96.5 288 CYS A O 1
ATOM 2228 N N . ASP A 1 289 ? -13.117 -16.656 0.429 1 96.19 289 ASP A N 1
ATOM 2229 C CA . ASP A 1 289 ? -13.922 -15.492 0.049 1 96.19 289 ASP A CA 1
ATOM 2230 C C . ASP A 1 289 ? -13.227 -14.195 0.425 1 96.19 289 ASP A C 1
ATOM 2232 O O . ASP A 1 289 ? -13.703 -13.102 0.091 1 96.19 289 ASP A O 1
ATOM 2236 N N . GLY A 1 290 ? -12.086 -14.219 1.026 1 94.12 290 GLY A N 1
ATOM 2237 C CA . GLY A 1 290 ? -11.25 -13.039 1.205 1 94.12 290 GLY A CA 1
ATOM 2238 C C . GLY A 1 290 ? -10.383 -12.734 -0.001 1 94.12 290 GLY A C 1
ATOM 2239 O O . GLY A 1 290 ? -9.703 -11.711 -0.039 1 94.12 290 GLY A O 1
ATOM 2240 N N . ASP A 1 291 ? -10.391 -13.602 -0.925 1 96.31 291 ASP A N 1
ATOM 2241 C CA . ASP A 1 291 ? -9.68 -13.477 -2.197 1 96.31 291 ASP A CA 1
ATOM 2242 C C . ASP A 1 291 ? -10.57 -12.828 -3.256 1 96.31 291 ASP A C 1
ATOM 2244 O O . ASP A 1 291 ? -11.664 -13.312 -3.539 1 96.31 291 ASP A O 1
ATOM 2248 N N . PRO A 1 292 ? -10.047 -11.742 -3.92 1 97.12 292 PRO A N 1
ATOM 2249 C CA . PRO A 1 292 ? -10.852 -11.094 -4.961 1 97.12 292 PRO A CA 1
ATOM 2250 C C . PRO A 1 292 ? -11.211 -12.047 -6.102 1 97.12 292 PRO A C 1
ATOM 2252 O O . PRO A 1 292 ? -12.195 -11.812 -6.816 1 97.12 292 PRO A O 1
ATOM 2255 N N . LEU A 1 293 ? -10.508 -13.117 -6.277 1 98.38 293 LEU A N 1
ATOM 2256 C CA . LEU A 1 293 ? -10.703 -14.031 -7.391 1 98.38 293 LEU A CA 1
ATOM 2257 C C . LEU A 1 293 ? -11.766 -15.07 -7.062 1 98.38 293 LEU A C 1
ATOM 2259 O O . LEU A 1 293 ? -12.102 -15.914 -7.898 1 98.38 293 LEU A O 1
ATOM 2263 N N . PHE A 1 294 ? -12.375 -14.969 -5.891 1 98.5 294 PHE A N 1
ATOM 2264 C CA . PHE A 1 294 ? -13.234 -16 -5.316 1 98.5 294 PHE A CA 1
ATOM 2265 C C . PHE A 1 294 ? -14.383 -16.328 -6.266 1 98.5 294 PHE A C 1
ATOM 2267 O O . PHE A 1 294 ? -14.586 -17.5 -6.617 1 98.5 294 PHE A O 1
ATOM 2274 N N . ASP A 1 295 ? -15.117 -15.328 -6.727 1 98.75 295 ASP A N 1
ATOM 2275 C CA . ASP A 1 295 ? -16.312 -15.57 -7.539 1 98.75 295 ASP A CA 1
ATOM 2276 C C . ASP A 1 295 ? -15.938 -16.25 -8.859 1 98.75 295 ASP A C 1
ATOM 2278 O O . ASP A 1 295 ? -16.688 -17.078 -9.367 1 98.75 295 ASP A O 1
ATOM 2282 N N . ARG A 1 296 ? -14.867 -15.938 -9.438 1 98.5 296 ARG A N 1
ATOM 2283 C CA . ARG A 1 296 ? -14.445 -16.531 -10.703 1 98.5 296 ARG A CA 1
ATOM 2284 C C . ARG A 1 296 ? -14.133 -18.016 -10.531 1 98.5 296 ARG A C 1
ATOM 2286 O O . ARG A 1 296 ? -14.414 -18.828 -11.422 1 98.5 296 ARG A O 1
ATOM 2293 N N . GLN A 1 297 ? -13.508 -18.375 -9.438 1 98.69 297 GLN A N 1
ATOM 2294 C CA . GLN A 1 297 ? -13.219 -19.781 -9.141 1 98.69 297 GLN A CA 1
ATOM 2295 C C . GLN A 1 297 ? -14.508 -20.562 -8.922 1 98.69 297 GLN A C 1
ATOM 2297 O O . GLN A 1 297 ? -14.641 -21.688 -9.406 1 98.69 297 GLN A O 1
ATOM 2302 N N . VAL A 1 298 ? -15.422 -19.922 -8.242 1 98.75 298 VAL A N 1
ATOM 2303 C CA . VAL A 1 298 ? -16.703 -20.562 -7.984 1 98.75 298 VAL A CA 1
ATOM 2304 C C . VAL A 1 298 ? -17.453 -20.781 -9.297 1 98.75 298 VAL A C 1
ATOM 2306 O O . VAL A 1 298 ? -18.016 -21.844 -9.539 1 98.75 298 VAL A O 1
ATOM 2309 N N . GLU A 1 299 ? -17.469 -19.734 -10.125 1 98.38 299 GLU A N 1
ATOM 2310 C CA . GLU A 1 299 ? -18.125 -19.828 -11.43 1 98.38 299 GLU A CA 1
ATOM 2311 C C . GLU A 1 299 ? -17.484 -20.922 -12.289 1 98.38 299 GLU A C 1
ATOM 2313 O O . GLU A 1 299 ? -18.188 -21.641 -13.008 1 98.38 299 GLU A O 1
ATOM 2318 N N . PHE A 1 300 ? -16.234 -20.984 -12.188 1 98.75 300 PHE A N 1
ATOM 2319 C CA . PHE A 1 300 ? -15.492 -22 -12.93 1 98.75 300 PHE A CA 1
ATOM 2320 C C . PHE A 1 300 ? -15.906 -23.406 -12.492 1 98.75 300 PHE A C 1
ATOM 2322 O O . PHE A 1 300 ? -16.172 -24.266 -13.328 1 98.75 300 PHE A O 1
ATOM 2329 N N . VAL A 1 301 ? -15.961 -23.672 -11.203 1 98.81 301 VAL A N 1
ATOM 2330 C CA . VAL A 1 301 ? -16.359 -24.969 -10.664 1 98.81 301 VAL A CA 1
ATOM 2331 C C . VAL A 1 301 ? -17.781 -25.297 -11.125 1 98.81 301 VAL A C 1
ATOM 2333 O O . VAL A 1 301 ? -18.047 -26.422 -11.547 1 98.81 301 VAL A O 1
ATOM 2336 N N . LYS A 1 302 ? -18.688 -24.312 -11.078 1 98.5 302 LYS A N 1
ATOM 2337 C CA . LYS A 1 302 ? -20.062 -24.516 -11.508 1 98.5 302 LYS A CA 1
ATOM 2338 C C . LYS A 1 302 ? -20.125 -24.938 -12.969 1 98.5 302 LYS A C 1
ATOM 2340 O O . LYS A 1 302 ? -20.891 -25.828 -13.328 1 98.5 302 LYS A O 1
ATOM 2345 N N . MET A 1 303 ? -19.344 -24.312 -13.758 1 98.5 303 MET A N 1
ATOM 2346 C CA . MET A 1 303 ? -19.297 -24.656 -15.172 1 98.5 303 MET A CA 1
ATOM 2347 C C . MET A 1 303 ? -18.828 -26.094 -15.367 1 98.5 303 MET A C 1
ATOM 2349 O O . MET A 1 303 ? -19.406 -26.844 -16.156 1 98.5 303 MET A O 1
ATOM 2353 N N . LEU A 1 304 ? -17.766 -26.5 -14.656 1 98.69 304 LEU A N 1
ATOM 2354 C CA . LEU A 1 304 ? -17.25 -27.844 -14.766 1 98.69 304 LEU A CA 1
ATOM 2355 C C . LEU A 1 304 ? -18.297 -28.875 -14.344 1 98.69 304 LEU A C 1
ATOM 2357 O O . LEU A 1 304 ? -18.453 -29.922 -14.984 1 98.69 304 LEU A O 1
ATOM 2361 N N . GLU A 1 305 ? -18.984 -28.578 -13.258 1 98.44 305 GLU A N 1
ATOM 2362 C CA . GLU A 1 305 ? -20.047 -29.453 -12.773 1 98.44 305 GLU A CA 1
ATOM 2363 C C . GLU A 1 305 ? -21.156 -29.609 -13.812 1 98.44 305 GLU A C 1
ATOM 2365 O O . GLU A 1 305 ? -21.625 -30.734 -14.07 1 98.44 305 GLU A O 1
ATOM 2370 N N . GLN A 1 306 ? -21.562 -28.562 -14.391 1 97.81 306 GLN A N 1
ATOM 2371 C CA . GLN A 1 306 ? -22.609 -28.578 -15.391 1 97.81 306 GLN A CA 1
ATOM 2372 C C . GLN A 1 306 ? -22.203 -29.406 -16.609 1 97.81 306 GLN A C 1
ATOM 2374 O O . GLN A 1 306 ? -23.062 -30.031 -17.25 1 97.81 306 GLN A O 1
ATOM 2379 N N . LYS A 1 307 ? -20.969 -29.469 -16.859 1 97.69 307 LYS A N 1
ATOM 2380 C CA . LYS A 1 307 ? -20.469 -30.203 -18 1 97.69 307 LYS A CA 1
ATOM 2381 C C . LYS A 1 307 ? -20.203 -31.672 -17.641 1 97.69 307 LYS A C 1
ATOM 2383 O O . LYS A 1 307 ? -19.812 -32.469 -18.5 1 97.69 307 LYS A O 1
ATOM 2388 N N . GLY A 1 308 ? -20.312 -32.062 -16.391 1 98 308 GLY A N 1
ATOM 2389 C CA . GLY A 1 308 ? -20.25 -33.469 -15.953 1 98 308 GLY A CA 1
ATOM 2390 C C . GLY A 1 308 ? -18.844 -33.906 -15.609 1 98 308 GLY A C 1
ATOM 2391 O O . GLY A 1 308 ? -18.578 -35.094 -15.539 1 98 308 GLY A O 1
ATOM 2392 N N . LEU A 1 309 ? -17.938 -32.969 -15.438 1 98.44 309 LEU A N 1
ATOM 2393 C CA . LEU A 1 309 ? -16.578 -33.312 -15.039 1 98.44 309 LEU A CA 1
ATOM 2394 C C . LEU A 1 309 ? -16.531 -33.688 -13.555 1 98.44 309 LEU A C 1
ATOM 2396 O O . LEU A 1 309 ? -17.406 -33.25 -12.781 1 98.44 309 LEU A O 1
ATOM 2400 N N . HIS A 1 310 ? -15.539 -34.531 -13.141 1 98.06 310 HIS A N 1
ATOM 2401 C CA . HIS A 1 310 ? -15.281 -34.812 -11.734 1 98.06 310 HIS A CA 1
ATOM 2402 C C . HIS A 1 310 ? -14.508 -33.688 -11.07 1 98.06 310 HIS A C 1
ATOM 2404 O O . HIS A 1 310 ? -13.281 -33.625 -11.125 1 98.06 310 HIS A O 1
ATOM 2410 N N . VAL A 1 311 ? -15.242 -32.781 -10.391 1 98.44 311 VAL A N 1
ATOM 2411 C CA . VAL A 1 311 ? -14.609 -31.609 -9.797 1 98.44 311 VAL A CA 1
ATOM 2412 C C . VAL A 1 311 ? -15.008 -31.516 -8.32 1 98.44 311 VAL A C 1
ATOM 2414 O O . VAL A 1 311 ? -16.141 -31.844 -7.949 1 98.44 311 VAL A O 1
ATOM 2417 N N . SER A 1 312 ? -14.102 -31.188 -7.48 1 97.5 312 SER A N 1
ATOM 2418 C CA . SER A 1 312 ? -14.305 -30.859 -6.074 1 97.5 312 SER A CA 1
ATOM 2419 C C . SER A 1 312 ? -13.867 -29.438 -5.766 1 97.5 312 SER A C 1
ATOM 2421 O O . SER A 1 312 ? -12.703 -29.078 -5.965 1 97.5 312 SER A O 1
ATOM 2423 N N . GLY A 1 313 ? -14.805 -28.641 -5.305 1 97.81 313 GLY A N 1
ATOM 2424 C CA . GLY A 1 313 ? -14.5 -27.297 -4.855 1 97.81 313 GLY A CA 1
ATOM 2425 C C . GLY A 1 313 ? -14.359 -27.188 -3.35 1 97.81 313 GLY A C 1
ATOM 2426 O O . GLY A 1 313 ? -15.172 -27.734 -2.604 1 97.81 313 GLY A O 1
ATOM 2427 N N . HIS A 1 314 ? -13.312 -26.641 -2.902 1 97.88 314 HIS A N 1
ATOM 2428 C CA . HIS A 1 314 ? -13.094 -26.359 -1.488 1 97.88 314 HIS A CA 1
ATOM 2429 C C . HIS A 1 314 ? -12.906 -24.859 -1.244 1 97.88 314 HIS A C 1
ATOM 2431 O O . HIS A 1 314 ? -11.82 -24.312 -1.461 1 97.88 314 HIS A O 1
ATOM 2437 N N . PHE A 1 315 ? -13.945 -24.219 -0.7 1 97.31 315 PHE A N 1
ATOM 2438 C CA . PHE A 1 315 ? -13.953 -22.766 -0.55 1 97.31 315 PHE A CA 1
ATOM 2439 C C . PHE A 1 315 ? -14.125 -22.375 0.913 1 97.31 315 PHE A C 1
ATOM 2441 O O . PHE A 1 315 ? -15.141 -22.688 1.535 1 97.31 315 PHE A O 1
ATOM 2448 N N . GLY A 1 316 ? -13.125 -21.703 1.416 1 93.19 316 GLY A N 1
ATOM 2449 C CA . GLY A 1 316 ? -13.125 -21.312 2.818 1 93.19 316 GLY A CA 1
ATOM 2450 C C . GLY A 1 316 ? -13.648 -19.906 3.045 1 93.19 316 GLY A C 1
ATOM 2451 O O . GLY A 1 316 ? -13.805 -19.141 2.098 1 93.19 316 GLY A O 1
ATOM 2452 N N . VAL A 1 317 ? -13.922 -19.594 4.34 1 92.75 317 VAL A N 1
ATOM 2453 C CA . VAL A 1 317 ? -14.367 -18.281 4.77 1 92.75 317 VAL A CA 1
ATOM 2454 C C . VAL A 1 317 ? -13.172 -17.469 5.258 1 92.75 317 VAL A C 1
ATOM 2456 O O . VAL A 1 317 ? -12.312 -17.984 5.969 1 92.75 317 VAL A O 1
ATOM 2459 N N . GLY A 1 318 ? -13.211 -16.203 4.797 1 91.81 318 GLY A N 1
ATOM 2460 C CA . GLY A 1 318 ? -12.109 -15.328 5.18 1 91.81 318 GLY A CA 1
ATOM 2461 C C . GLY A 1 318 ? -10.859 -15.547 4.336 1 91.81 318 GLY A C 1
ATOM 2462 O O . GLY A 1 318 ? -10.953 -15.75 3.125 1 91.81 318 GLY A O 1
ATOM 2463 N N . GLY A 1 319 ? -9.648 -15.328 4.965 1 91.69 319 GLY A N 1
ATOM 2464 C CA . GLY A 1 319 ? -8.383 -15.508 4.266 1 91.69 319 GLY A CA 1
ATOM 2465 C C . GLY A 1 319 ? -8.086 -14.406 3.271 1 91.69 319 GLY A C 1
ATOM 2466 O O . GLY A 1 319 ? -8.672 -13.32 3.346 1 91.69 319 GLY A O 1
ATOM 2467 N N . PHE A 1 320 ? -7.141 -14.633 2.451 1 92.81 320 PHE A N 1
ATOM 2468 C CA . PHE A 1 320 ? -6.699 -13.711 1.409 1 92.81 320 PHE A CA 1
ATOM 2469 C C . PHE A 1 320 ? -5.941 -14.461 0.315 1 92.81 320 PHE A C 1
ATOM 2471 O O . PHE A 1 320 ? -5.715 -15.664 0.423 1 92.81 320 PHE A O 1
ATOM 2478 N N . HIS A 1 321 ? -5.691 -13.789 -0.753 1 94.94 321 HIS A N 1
ATOM 2479 C CA . HIS A 1 321 ? -4.988 -14.398 -1.874 1 94.94 321 HIS A CA 1
ATOM 2480 C C . HIS A 1 321 ? -3.594 -14.859 -1.464 1 94.94 321 HIS A C 1
ATOM 2482 O O . HIS A 1 321 ? -2.779 -14.055 -1.007 1 94.94 321 HIS A O 1
ATOM 2488 N N . GLY A 1 322 ? -3.34 -16.156 -1.604 1 93.56 322 GLY A N 1
ATOM 2489 C CA . GLY A 1 322 ? -2.049 -16.719 -1.235 1 93.56 322 GLY A CA 1
ATOM 2490 C C . GLY A 1 322 ? -1.916 -16.984 0.253 1 93.56 322 GLY A C 1
ATOM 2491 O O . GLY A 1 322 ? -0.804 -17.031 0.783 1 93.56 322 GLY A O 1
ATOM 2492 N N . VAL A 1 323 ? -2.98 -17.156 0.958 1 91.62 323 VAL A N 1
ATOM 2493 C CA . VAL A 1 323 ? -3.014 -17.25 2.416 1 91.62 323 VAL A CA 1
ATOM 2494 C C . VAL A 1 323 ? -2.135 -18.391 2.891 1 91.62 323 VAL A C 1
ATOM 2496 O O . VAL A 1 323 ? -1.5 -18.312 3.943 1 91.62 323 VAL A O 1
ATOM 2499 N N . GLU A 1 324 ? -1.949 -19.453 2.119 1 90.38 324 GLU A N 1
ATOM 2500 C CA . GLU A 1 324 ? -1.187 -20.625 2.527 1 90.38 324 GLU A CA 1
ATOM 2501 C C . GLU A 1 324 ? 0.313 -20.344 2.51 1 90.38 324 GLU A C 1
ATOM 2503 O O . GLU A 1 324 ? 1.092 -21.062 3.148 1 90.38 324 GLU A O 1
ATOM 2508 N N . TYR A 1 325 ? 0.738 -19.375 1.796 1 87.62 325 TYR A N 1
ATOM 2509 C CA . TYR A 1 325 ? 2.15 -19.016 1.744 1 87.62 325 TYR A CA 1
ATOM 2510 C C . TYR A 1 325 ? 2.543 -18.156 2.947 1 87.62 325 TYR A C 1
ATOM 2512 O O . TYR A 1 325 ? 3.719 -18.094 3.314 1 87.62 325 TYR A O 1
ATOM 2520 N N . GLY A 1 326 ? 1.571 -17.531 3.5 1 81.5 326 GLY A N 1
ATOM 2521 C CA . GLY A 1 326 ? 1.863 -16.625 4.598 1 81.5 326 GLY A CA 1
ATOM 2522 C C . GLY A 1 326 ? 1.52 -17.203 5.957 1 81.5 326 GLY A C 1
ATOM 2523 O O . GLY A 1 326 ? 2.045 -16.766 6.98 1 81.5 326 GLY A O 1
ATOM 2524 N N . ASP A 1 327 ? 0.633 -18.156 5.996 1 86.06 327 ASP A N 1
ATOM 2525 C CA . ASP A 1 327 ? 0.145 -18.734 7.246 1 86.06 327 ASP A CA 1
ATOM 2526 C C . ASP A 1 327 ? 0.359 -20.25 7.273 1 86.06 327 ASP A C 1
ATOM 2528 O O . ASP A 1 327 ? -0.421 -21 6.688 1 86.06 327 ASP A O 1
ATOM 2532 N N . PRO A 1 328 ? 1.278 -20.734 8.07 1 85.88 328 PRO A N 1
ATOM 2533 C CA . PRO A 1 328 ? 1.61 -22.156 8.094 1 85.88 328 PRO A CA 1
ATOM 2534 C C . PRO A 1 328 ? 0.442 -23.031 8.555 1 85.88 328 PRO A C 1
ATOM 2536 O O . PRO A 1 328 ? 0.315 -24.172 8.125 1 85.88 328 PRO A O 1
ATOM 2539 N N . THR A 1 329 ? -0.353 -22.453 9.414 1 89.25 329 THR A N 1
ATOM 2540 C CA . THR A 1 329 ? -1.505 -23.219 9.875 1 89.25 329 THR A CA 1
ATOM 2541 C C . THR A 1 329 ? -2.488 -23.453 8.734 1 89.25 329 THR A C 1
ATOM 2543 O O . THR A 1 329 ? -3.02 -24.562 8.594 1 89.25 329 THR A O 1
ATOM 2546 N N . LYS A 1 330 ? -2.691 -22.469 7.965 1 90.75 330 LYS A N 1
ATOM 2547 C CA . LYS A 1 330 ? -3.568 -22.609 6.805 1 90.75 330 LYS A CA 1
ATOM 2548 C C . LYS A 1 330 ? -2.951 -23.547 5.762 1 90.75 330 LYS A C 1
ATOM 2550 O O . LYS A 1 330 ? -3.662 -24.297 5.094 1 90.75 330 LYS A O 1
ATOM 2555 N N . ALA A 1 331 ? -1.65 -23.469 5.645 1 92.75 331 ALA A N 1
ATOM 2556 C CA . ALA A 1 331 ? -0.954 -24.359 4.711 1 92.75 331 ALA A CA 1
ATOM 2557 C C . ALA A 1 331 ? -1.135 -25.812 5.098 1 92.75 331 ALA A C 1
ATOM 2559 O O . ALA A 1 331 ? -1.465 -26.656 4.254 1 92.75 331 ALA A O 1
ATOM 2560 N N . LYS A 1 332 ? -0.931 -26.094 6.332 1 94.06 332 LYS A N 1
ATOM 2561 C CA . LYS A 1 332 ? -1.041 -27.469 6.816 1 94.06 332 LYS A CA 1
ATOM 2562 C C . LYS A 1 332 ? -2.451 -28.016 6.609 1 94.06 332 LYS A C 1
ATOM 2564 O O . LYS A 1 332 ? -2.623 -29.172 6.215 1 94.06 332 LYS A O 1
ATOM 2569 N N . ALA A 1 333 ? -3.395 -27.172 6.938 1 94.62 333 ALA A N 1
ATOM 2570 C CA . ALA A 1 333 ? -4.781 -27.578 6.73 1 94.62 333 ALA A CA 1
ATOM 2571 C C . ALA A 1 333 ? -5.051 -27.875 5.254 1 94.62 333 ALA A C 1
ATOM 2573 O O . ALA A 1 333 ? -5.727 -28.844 4.922 1 94.62 333 ALA A O 1
ATOM 2574 N N . TRP A 1 334 ? -4.562 -27.078 4.398 1 95.94 334 TRP A N 1
ATOM 2575 C CA . TRP A 1 334 ? -4.742 -27.25 2.961 1 95.94 334 TRP A CA 1
ATOM 2576 C C . TRP A 1 334 ? -4.039 -28.516 2.475 1 95.94 334 TRP A C 1
ATOM 2578 O O . TRP A 1 334 ? -4.578 -29.25 1.649 1 95.94 334 TRP A O 1
ATOM 2588 N N . PHE A 1 335 ? -2.855 -28.844 2.979 1 97.5 335 PHE A N 1
ATOM 2589 C CA . PHE A 1 335 ? -2.125 -30.047 2.609 1 97.5 335 PHE A CA 1
ATOM 2590 C C . PHE A 1 335 ? -2.943 -31.297 2.926 1 97.5 335 PHE A C 1
ATOM 2592 O O . PHE A 1 335 ? -2.951 -32.25 2.146 1 97.5 335 PHE A O 1
ATOM 2599 N N . ARG A 1 336 ? -3.604 -31.219 3.994 1 96.81 336 ARG A N 1
ATOM 2600 C CA . ARG A 1 336 ? -4.414 -32.375 4.371 1 96.81 336 ARG A CA 1
ATOM 2601 C C . ARG A 1 336 ? -5.535 -32.625 3.363 1 96.81 336 ARG A C 1
ATOM 2603 O O . ARG A 1 336 ? -5.816 -33.75 2.992 1 96.81 336 ARG A O 1
ATOM 2610 N N . ILE A 1 337 ? -6.113 -31.562 2.965 1 97.5 337 ILE A N 1
ATOM 2611 C CA . ILE A 1 337 ? -7.219 -31.656 2.014 1 97.5 337 ILE A CA 1
ATOM 2612 C C . ILE A 1 337 ? -6.699 -32.156 0.669 1 97.5 337 ILE A C 1
ATOM 2614 O O . ILE A 1 337 ? -7.328 -33 0.026 1 97.5 337 ILE A O 1
ATOM 2618 N N . VAL A 1 338 ? -5.59 -31.688 0.251 1 98 338 VAL A N 1
ATOM 2619 C CA . VAL A 1 338 ? -5 -32.094 -1.021 1 98 338 VAL A CA 1
ATOM 2620 C C . VAL A 1 338 ? -4.559 -33.531 -0.95 1 98 338 VAL A C 1
ATOM 2622 O O . VAL A 1 338 ? -4.684 -34.281 -1.927 1 98 338 VAL A O 1
ATOM 2625 N N . LYS A 1 339 ? -4.02 -33.938 0.193 1 97.31 339 LYS A N 1
ATOM 2626 C CA . LYS A 1 339 ? -3.637 -35.312 0.388 1 97.31 339 LYS A CA 1
ATOM 2627 C C . LYS A 1 339 ? -4.828 -36.25 0.188 1 97.31 339 LYS A C 1
ATOM 2629 O O . LYS A 1 339 ? -4.707 -37.281 -0.46 1 97.31 339 LYS A O 1
ATOM 2634 N N . ASP A 1 340 ? -5.934 -35.875 0.742 1 97.19 340 ASP A N 1
ATOM 2635 C CA . ASP A 1 340 ? -7.156 -36.656 0.583 1 97.19 340 ASP A CA 1
ATOM 2636 C C . ASP A 1 340 ? -7.574 -36.75 -0.884 1 97.19 340 ASP A C 1
ATOM 2638 O O . ASP A 1 340 ? -8 -37.781 -1.361 1 97.19 340 ASP A O 1
ATOM 2642 N N . PHE A 1 341 ? -7.469 -35.688 -1.554 1 97.56 341 PHE A N 1
ATOM 2643 C CA . PHE A 1 341 ? -7.805 -35.656 -2.971 1 97.56 341 PHE A CA 1
ATOM 2644 C C . PHE A 1 341 ? -6.91 -36.594 -3.771 1 97.56 341 PHE A C 1
ATOM 2646 O O . PHE A 1 341 ? -7.398 -37.406 -4.574 1 97.56 341 PHE A O 1
ATOM 2653 N N . ILE A 1 342 ? -5.578 -36.469 -3.545 1 97.19 342 ILE A N 1
ATOM 2654 C CA . ILE A 1 342 ? -4.602 -37.281 -4.27 1 97.19 342 ILE A CA 1
ATOM 2655 C C . ILE A 1 342 ? -4.859 -38.781 -4.008 1 97.19 342 ILE A C 1
ATOM 2657 O O . ILE A 1 342 ? -4.828 -39.594 -4.93 1 97.19 342 ILE A O 1
ATOM 2661 N N . SER A 1 343 ? -5.219 -39.094 -2.805 1 94.88 343 SER A N 1
ATOM 2662 C CA . SER A 1 343 ? -5.465 -40.5 -2.426 1 94.88 343 SER A CA 1
ATOM 2663 C C . SER A 1 343 ? -6.742 -41.031 -3.068 1 94.88 343 SER A C 1
ATOM 2665 O O . SER A 1 343 ? -6.906 -42.219 -3.23 1 94.88 343 SER A O 1
ATOM 2667 N N . SER A 1 344 ? -7.594 -40.125 -3.385 1 93.88 344 SER A N 1
ATOM 2668 C CA . SER A 1 344 ? -8.891 -40.531 -3.936 1 93.88 344 SER A CA 1
ATOM 2669 C C . SER A 1 344 ? -8.805 -40.75 -5.441 1 93.88 344 SER A C 1
ATOM 2671 O O . SER A 1 344 ? -9.75 -41.25 -6.055 1 93.88 344 SER A O 1
ATOM 2673 N N . CYS A 1 345 ? -7.762 -40.375 -6.047 1 92.44 345 CYS A N 1
ATOM 2674 C CA . CYS A 1 345 ? -7.613 -40.469 -7.496 1 92.44 345 CYS A CA 1
ATOM 2675 C C . CYS A 1 345 ? -6.938 -41.781 -7.895 1 92.44 345 CYS A C 1
ATOM 2677 O O . CYS A 1 345 ? -6.012 -42.219 -7.219 1 92.44 345 CYS A O 1
ATOM 2679 N N . MET B 1 1 ? 34.5 -32.031 19.25 1 24.72 1 MET B N 1
ATOM 2680 C CA . MET B 1 1 ? 33.062 -32.188 19 1 24.72 1 MET B CA 1
ATOM 2681 C C . MET B 1 1 ? 32.438 -30.875 18.547 1 24.72 1 MET B C 1
ATOM 2683 O O . MET B 1 1 ? 32.031 -30.062 19.359 1 24.72 1 MET B O 1
ATOM 2687 N N . SER B 1 2 ? 33 -30.219 17.531 1 28.25 2 SER B N 1
ATOM 2688 C CA . SER B 1 2 ? 32.781 -28.875 17.016 1 28.25 2 SER B CA 1
ATOM 2689 C C . SER B 1 2 ? 31.344 -28.688 16.531 1 28.25 2 SER B C 1
ATOM 2691 O O . SER B 1 2 ? 30.844 -29.5 15.734 1 28.25 2 SER B O 1
ATOM 2693 N N . GLY B 1 3 ? 30.438 -28.203 17.422 1 26.11 3 GLY B N 1
ATOM 2694 C CA . GLY B 1 3 ? 29.016 -27.984 17.266 1 26.11 3 GLY B CA 1
ATOM 2695 C C . GLY B 1 3 ? 28.688 -27.219 15.992 1 26.11 3 GLY B C 1
ATOM 2696 O O . GLY B 1 3 ? 29.016 -26.047 15.852 1 26.11 3 GLY B O 1
ATOM 2697 N N . ASP B 1 4 ? 28.797 -27.922 14.906 1 30.61 4 ASP B N 1
ATOM 2698 C CA . ASP B 1 4 ? 28.484 -27.359 13.594 1 30.61 4 ASP B CA 1
ATOM 2699 C C . ASP B 1 4 ? 27.172 -26.594 13.617 1 30.61 4 ASP B C 1
ATOM 2701 O O . ASP B 1 4 ? 26.125 -27.156 13.938 1 30.61 4 ASP B O 1
ATOM 2705 N N . GLN B 1 5 ? 27.281 -25.312 14.039 1 28.78 5 GLN B N 1
ATOM 2706 C CA . GLN B 1 5 ? 26.156 -24.375 14.062 1 28.78 5 GLN B CA 1
ATOM 2707 C C . GLN B 1 5 ? 25.328 -24.469 12.789 1 28.78 5 GLN B C 1
ATOM 2709 O O . GLN B 1 5 ? 25.844 -24.219 11.695 1 28.78 5 GLN B O 1
ATOM 2714 N N . ILE B 1 6 ? 24.438 -25.391 12.719 1 29.3 6 ILE B N 1
ATOM 2715 C CA . ILE B 1 6 ? 23.375 -25.422 11.711 1 29.3 6 ILE B CA 1
ATOM 2716 C C . ILE B 1 6 ? 22.844 -24.016 11.469 1 29.3 6 ILE B C 1
ATOM 2718 O O . ILE B 1 6 ? 22.453 -23.328 12.414 1 29.3 6 ILE B O 1
ATOM 2722 N N . ALA B 1 7 ? 23.469 -23.359 10.562 1 34.59 7 ALA B N 1
ATOM 2723 C CA . ALA B 1 7 ? 22.984 -22.062 10.086 1 34.59 7 ALA B CA 1
ATOM 2724 C C . ALA B 1 7 ? 21.469 -21.953 10.219 1 34.59 7 ALA B C 1
ATOM 2726 O O . ALA B 1 7 ? 20.75 -22.844 9.766 1 34.59 7 ALA B O 1
ATOM 2727 N N . SER B 1 8 ? 21.016 -21.375 11.203 1 34.03 8 SER B N 1
ATOM 2728 C CA . SER B 1 8 ? 19.594 -21.062 11.375 1 34.03 8 SER B CA 1
ATOM 2729 C C . SER B 1 8 ? 18.922 -20.828 10.031 1 34.03 8 SER B C 1
ATOM 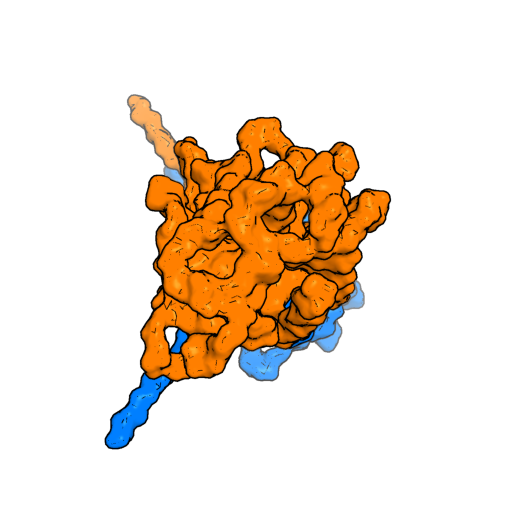2731 O O . SER B 1 8 ? 19.484 -20.203 9.141 1 34.03 8 SER B O 1
ATOM 2733 N N . PRO B 1 9 ? 17.969 -21.672 9.586 1 36.62 9 PRO B N 1
ATOM 2734 C CA . PRO B 1 9 ? 17.297 -21.484 8.305 1 36.62 9 PRO B CA 1
ATOM 2735 C C . PRO B 1 9 ? 17.016 -20.016 7.988 1 36.62 9 PRO B C 1
ATOM 2737 O O . PRO B 1 9 ? 16.844 -19.203 8.898 1 36.62 9 PRO B O 1
ATOM 2740 N N . ASN B 1 10 ? 17.734 -19.328 7.277 1 40.47 10 ASN B N 1
ATOM 2741 C CA . ASN B 1 10 ? 17.453 -17.984 6.793 1 40.47 10 ASN B CA 1
ATOM 2742 C C . ASN B 1 10 ? 15.969 -17.656 6.891 1 40.47 10 ASN B C 1
ATOM 2744 O O . ASN B 1 10 ? 15.133 -18.375 6.336 1 40.47 10 ASN B O 1
ATOM 2748 N N . PRO B 1 11 ? 15.5 -16.969 7.863 1 46.41 11 PRO B N 1
ATOM 2749 C CA . PRO B 1 11 ? 14.062 -16.688 7.988 1 46.41 11 PRO B CA 1
ATOM 2750 C C . PRO B 1 11 ? 13.383 -16.5 6.637 1 46.41 11 PRO B C 1
ATOM 2752 O O . PRO B 1 11 ? 13.875 -15.742 5.797 1 46.41 11 PRO B O 1
ATOM 2755 N N . THR B 1 12 ? 12.805 -17.547 6.07 1 53.97 12 THR B N 1
ATOM 2756 C CA . THR B 1 12 ? 12 -17.562 4.852 1 53.97 12 THR B CA 1
ATOM 2757 C C . THR B 1 12 ? 11.188 -16.281 4.734 1 53.97 12 THR B C 1
ATOM 2759 O O . THR B 1 12 ? 10.516 -15.867 5.688 1 53.97 12 THR B O 1
ATOM 2762 N N . MET B 1 13 ? 11.648 -15.305 4 1 58.72 13 MET B N 1
ATOM 2763 C CA . MET B 1 13 ? 10.992 -14.023 3.789 1 58.72 13 MET B CA 1
ATOM 2764 C C . MET B 1 13 ? 9.508 -14.211 3.475 1 58.72 13 MET B C 1
ATOM 2766 O O . MET B 1 13 ? 9.156 -15.023 2.619 1 58.72 13 MET B O 1
ATOM 2770 N N . ASP B 1 14 ? 8.664 -13.719 4.328 1 68.94 14 ASP B N 1
ATOM 2771 C CA . ASP B 1 14 ? 7.223 -13.578 4.125 1 68.94 14 ASP B CA 1
ATOM 2772 C C . ASP B 1 14 ? 6.922 -12.734 2.891 1 68.94 14 ASP B C 1
ATOM 2774 O O . ASP B 1 14 ? 7.32 -11.57 2.82 1 68.94 14 ASP B O 1
ATOM 2778 N N . PRO B 1 15 ? 6.441 -13.406 1.775 1 72.12 15 PRO B N 1
ATOM 2779 C CA . PRO B 1 15 ? 6.18 -12.648 0.551 1 72.12 15 PRO B CA 1
ATOM 2780 C C . PRO B 1 15 ? 5.293 -11.43 0.793 1 72.12 15 PRO B C 1
ATOM 2782 O O . PRO B 1 15 ? 5.301 -10.484 -0.005 1 72.12 15 PRO B O 1
ATOM 2785 N N . TYR B 1 16 ? 4.633 -11.43 1.897 1 74.62 16 TYR B N 1
ATOM 2786 C CA . TYR B 1 16 ? 3.705 -10.336 2.178 1 74.62 16 TYR B CA 1
ATOM 2787 C C . TYR B 1 16 ? 4.438 -9.133 2.76 1 74.62 16 TYR B C 1
ATOM 2789 O O . TYR B 1 16 ? 3.91 -8.023 2.762 1 74.62 16 TYR B O 1
ATOM 2797 N N . GLN B 1 17 ? 5.633 -9.375 3.227 1 72 17 GLN B N 1
ATOM 2798 C CA . GLN B 1 17 ? 6.453 -8.258 3.682 1 72 17 GLN B CA 1
ATOM 2799 C C . GLN B 1 17 ? 6.832 -7.348 2.52 1 72 17 GLN B C 1
ATOM 2801 O O . GLN B 1 17 ? 6.953 -6.133 2.691 1 72 17 GLN B O 1
ATOM 2806 N N . LEU B 1 18 ? 6.859 -7.988 1.375 1 69.75 18 LEU B N 1
ATOM 2807 C CA . LEU B 1 18 ? 7.176 -7.23 0.169 1 69.75 18 LEU B CA 1
ATOM 2808 C C . LEU B 1 18 ? 6.031 -6.289 -0.193 1 69.75 18 LEU B C 1
ATOM 2810 O O . LEU B 1 18 ? 6.238 -5.301 -0.902 1 69.75 18 LEU B O 1
ATOM 2814 N N . LEU B 1 19 ? 4.859 -6.539 0.4 1 71.19 19 LEU B N 1
ATOM 2815 C CA . LEU B 1 19 ? 3.672 -5.738 0.124 1 71.19 19 LEU B CA 1
ATOM 2816 C C . LEU B 1 19 ? 3.32 -4.855 1.317 1 71.19 19 LEU B C 1
ATOM 2818 O O . LEU B 1 19 ? 2.246 -4.25 1.354 1 71.19 19 LEU B O 1
ATOM 2822 N N . SER B 1 20 ? 4.137 -4.793 2.287 1 72.94 20 SER B N 1
ATOM 2823 C CA . SER B 1 20 ? 3.912 -4.023 3.506 1 72.94 20 SER B CA 1
ATOM 2824 C C . SER B 1 20 ? 2.689 -4.527 4.262 1 72.94 20 SER B C 1
ATOM 2826 O O . SER B 1 20 ? 1.859 -3.734 4.711 1 72.94 20 SER B O 1
ATOM 2828 N N . ILE B 1 21 ? 2.545 -5.832 4.246 1 80.25 21 ILE B N 1
ATOM 2829 C CA . ILE B 1 21 ? 1.397 -6.453 4.898 1 80.25 21 ILE B CA 1
ATOM 2830 C C . ILE B 1 21 ? 1.871 -7.328 6.055 1 80.25 21 ILE B C 1
ATOM 2832 O O . ILE B 1 21 ? 2.908 -7.988 5.957 1 80.25 21 ILE B O 1
ATOM 2836 N N . ILE B 1 22 ? 1.177 -7.254 7.137 1 77.19 22 ILE B N 1
ATOM 2837 C CA . ILE B 1 22 ? 1.375 -8.141 8.273 1 77.19 22 ILE B CA 1
ATOM 2838 C C . ILE B 1 22 ? 0.302 -9.227 8.281 1 77.19 22 ILE B C 1
ATOM 2840 O O . ILE B 1 22 ? -0.886 -8.938 8.125 1 77.19 22 ILE B O 1
ATOM 2844 N N . ILE B 1 23 ? 0.727 -10.414 8.367 1 78.81 23 ILE B N 1
ATOM 2845 C CA . ILE B 1 23 ? -0.217 -11.523 8.477 1 78.81 23 ILE B CA 1
ATOM 2846 C C . ILE B 1 23 ? -0.477 -11.836 9.945 1 78.81 23 ILE B C 1
ATOM 2848 O O . ILE B 1 23 ? 0.461 -12.062 10.711 1 78.81 23 ILE B O 1
ATOM 2852 N N . ASN B 1 24 ? -1.729 -11.758 10.25 1 77.19 24 ASN B N 1
ATOM 2853 C CA . ASN B 1 24 ? -2.127 -12.023 11.625 1 77.19 24 ASN B CA 1
ATOM 2854 C C . ASN B 1 24 ? -2.514 -13.492 11.82 1 77.19 24 ASN B C 1
ATOM 2856 O O . ASN B 1 24 ? -2.848 -14.18 10.859 1 77.19 24 ASN B O 1
ATOM 2860 N N . PRO B 1 25 ? -2.291 -13.93 13.109 1 74.5 25 PRO B N 1
ATOM 2861 C CA . PRO B 1 25 ? -2.824 -15.266 13.367 1 74.5 25 PRO B CA 1
ATOM 2862 C C . PRO B 1 25 ? -4.293 -15.406 12.969 1 74.5 25 PRO B C 1
ATOM 2864 O O . PRO B 1 25 ? -5.074 -14.469 13.133 1 74.5 25 PRO B O 1
ATOM 2867 N N . GLY B 1 26 ? -4.801 -16.422 12.406 1 72.56 26 GLY B N 1
ATOM 2868 C CA . GLY B 1 26 ? -6.172 -16.656 11.977 1 72.56 26 GLY B CA 1
ATOM 2869 C C . GLY B 1 26 ? -6.395 -16.359 10.508 1 72.56 26 GLY B C 1
ATOM 2870 O O . GLY B 1 26 ? -7.516 -16.469 10.008 1 72.56 26 GLY B O 1
ATOM 2871 N N . GLY B 1 27 ? -5.312 -15.922 9.867 1 71.38 27 GLY B N 1
ATOM 2872 C CA . GLY B 1 27 ? -5.379 -15.766 8.422 1 71.38 27 GLY B CA 1
ATOM 2873 C C . GLY B 1 27 ? -5.887 -14.406 7.996 1 71.38 27 GLY B C 1
ATOM 2874 O O . GLY B 1 27 ? -6.488 -14.273 6.926 1 71.38 27 GLY B O 1
ATOM 2875 N N . THR B 1 28 ? -5.781 -13.391 8.898 1 77.75 28 THR B N 1
ATOM 2876 C CA . THR B 1 28 ? -6.145 -12.031 8.508 1 77.75 28 THR B CA 1
ATOM 2877 C C . THR B 1 28 ? -4.895 -11.195 8.242 1 77.75 28 THR B C 1
ATOM 2879 O O . THR B 1 28 ? -3.781 -11.609 8.57 1 77.75 28 THR B O 1
ATOM 2882 N N . MET B 1 29 ? -5.164 -10.203 7.461 1 82.62 29 MET B N 1
ATOM 2883 C CA . MET B 1 29 ? -4.027 -9.352 7.121 1 82.62 29 MET B CA 1
ATOM 2884 C C . MET B 1 29 ? -4.285 -7.902 7.531 1 82.62 29 MET B C 1
ATOM 2886 O O . MET B 1 29 ? -5.438 -7.473 7.602 1 82.62 29 MET B O 1
ATOM 2890 N N . THR B 1 30 ? -3.201 -7.285 7.934 1 81.25 30 THR B N 1
ATOM 2891 C CA . THR B 1 30 ? -3.262 -5.848 8.172 1 81.25 30 THR B CA 1
ATOM 2892 C C . THR B 1 30 ? -2.096 -5.133 7.496 1 81.25 30 THR B C 1
ATOM 2894 O O . THR B 1 30 ? -1.056 -5.742 7.234 1 81.25 30 THR B O 1
ATOM 2897 N N . MET B 1 31 ? -2.287 -3.941 7.184 1 86.5 31 MET B N 1
ATOM 2898 C CA . MET B 1 31 ? -1.201 -3.115 6.66 1 86.5 31 MET B CA 1
ATOM 2899 C C . MET B 1 31 ? -0.129 -2.893 7.723 1 86.5 31 MET B C 1
ATOM 2901 O O . MET B 1 31 ? -0.446 -2.686 8.898 1 86.5 31 MET B O 1
ATOM 2905 N N . ASP B 1 32 ? 1.128 -3.012 7.32 1 88 32 ASP B N 1
ATOM 2906 C CA . ASP B 1 32 ? 2.23 -2.641 8.203 1 88 32 ASP B CA 1
ATOM 2907 C C . ASP B 1 32 ? 2.488 -1.136 8.156 1 88 32 ASP B C 1
ATOM 2909 O O . ASP B 1 32 ? 3.068 -0.63 7.191 1 88 32 ASP B O 1
ATOM 2913 N N . PRO B 1 33 ? 2.162 -0.479 9.211 1 90.62 33 PRO B N 1
ATOM 2914 C CA . PRO B 1 33 ? 2.25 0.981 9.148 1 90.62 33 PRO B CA 1
ATOM 2915 C C . PRO B 1 33 ? 3.691 1.483 9.078 1 90.62 33 PRO B C 1
ATOM 2917 O O . PRO B 1 33 ? 3.949 2.553 8.523 1 90.62 33 PRO B O 1
ATOM 2920 N N . TYR B 1 34 ? 4.703 0.802 9.641 1 90.44 34 TYR B N 1
ATOM 2921 C CA . TYR B 1 34 ? 6.102 1.209 9.555 1 90.44 34 TYR B CA 1
ATOM 2922 C C . TYR B 1 34 ? 6.586 1.178 8.109 1 90.44 34 TYR B C 1
ATOM 2924 O O . TYR B 1 34 ? 7.254 2.107 7.648 1 90.44 34 TYR B O 1
ATOM 2932 N N . GLN B 1 35 ? 6.168 0.142 7.398 1 84.44 35 GLN B N 1
ATOM 2933 C CA . GLN B 1 35 ? 6.555 0.022 6 1 84.44 35 GLN B CA 1
ATOM 2934 C C . GLN B 1 35 ? 5.82 1.042 5.133 1 84.44 35 GLN B C 1
ATOM 2936 O O . GLN B 1 35 ? 6.402 1.619 4.215 1 84.44 35 GLN B O 1
ATOM 2941 N N . ARG B 1 36 ? 4.582 1.189 5.473 1 85.88 36 ARG B N 1
ATOM 2942 C CA . ARG B 1 36 ? 3.777 2.154 4.73 1 85.88 36 ARG B CA 1
ATOM 2943 C C . ARG B 1 36 ? 4.355 3.561 4.852 1 85.88 36 ARG B C 1
ATOM 2945 O O . ARG B 1 36 ? 4.363 4.32 3.883 1 85.88 36 ARG B O 1
ATOM 2952 N N . LEU B 1 37 ? 4.82 3.867 5.988 1 89.62 37 LEU B N 1
ATOM 2953 C CA . LEU B 1 37 ? 5.371 5.191 6.246 1 89.62 37 LEU B CA 1
ATOM 2954 C C . LEU B 1 37 ? 6.848 5.25 5.875 1 89.62 37 LEU B C 1
ATOM 2956 O O . LEU B 1 37 ? 7.457 6.32 5.887 1 89.62 37 LEU B O 1
ATOM 2960 N N . GLN B 1 38 ? 7.414 4.086 5.566 1 87.94 38 GLN B N 1
ATOM 2961 C CA . GLN B 1 38 ? 8.836 3.967 5.242 1 87.94 38 GLN B CA 1
ATOM 2962 C C . GLN B 1 38 ? 9.703 4.539 6.359 1 87.94 38 GLN B C 1
ATOM 2964 O O . GLN B 1 38 ? 10.562 5.387 6.113 1 87.94 38 GLN B O 1
ATOM 2969 N N . ILE B 1 39 ? 9.43 4.086 7.547 1 92.62 39 ILE B N 1
ATOM 2970 C CA . ILE B 1 39 ? 10.203 4.496 8.711 1 92.62 39 ILE B CA 1
ATOM 2971 C C . ILE B 1 39 ? 10.727 3.262 9.445 1 92.62 39 ILE B C 1
ATOM 2973 O O . ILE B 1 39 ? 10.125 2.189 9.375 1 92.62 39 ILE B O 1
ATOM 2977 N N . VAL B 1 40 ? 11.836 3.428 10.125 1 92.81 40 VAL B N 1
ATOM 2978 C CA . VAL B 1 40 ? 12.484 2.35 10.867 1 92.81 40 VAL B CA 1
ATOM 2979 C C . VAL B 1 40 ? 12.836 2.83 12.273 1 92.81 40 VAL B C 1
ATOM 2981 O O . VAL B 1 40 ? 13.586 3.799 12.438 1 92.81 40 VAL B O 1
ATOM 2984 N N . PRO B 1 41 ? 12.297 2.219 13.25 1 93.19 41 PRO B N 1
ATOM 2985 C CA . PRO B 1 41 ? 12.68 2.598 14.609 1 93.19 41 PRO B CA 1
ATOM 2986 C C . PRO B 1 41 ? 14.133 2.24 14.938 1 93.19 41 PRO B C 1
ATOM 2988 O O . PRO B 1 41 ? 14.617 1.185 14.523 1 93.19 41 PRO B O 1
ATOM 2991 N N . ASN B 1 42 ? 14.789 3.125 15.586 1 94.69 42 ASN B N 1
ATOM 2992 C CA . ASN B 1 42 ? 16.141 2.877 16.062 1 94.69 42 ASN B CA 1
ATOM 2993 C C . ASN B 1 42 ? 16.156 2.438 17.531 1 94.69 42 ASN B C 1
ATOM 2995 O O . ASN B 1 42 ? 15.242 2.775 18.281 1 94.69 42 ASN B O 1
ATOM 2999 N N . PRO B 1 43 ? 17.141 1.693 17.922 1 93.06 43 PRO B N 1
ATOM 3000 C CA . PRO B 1 43 ? 17.219 1.222 19.312 1 93.06 43 PRO B CA 1
ATOM 3001 C C . PRO B 1 43 ? 17.234 2.365 20.328 1 93.06 43 PRO B C 1
ATOM 3003 O O . PRO B 1 43 ? 16.781 2.199 21.453 1 93.06 43 PRO B O 1
ATOM 3006 N N . ASP B 1 44 ? 17.734 3.523 19.969 1 93.44 44 ASP B N 1
ATOM 3007 C CA . ASP B 1 44 ? 17.859 4.637 20.906 1 93.44 44 ASP B CA 1
ATOM 3008 C C . ASP B 1 44 ? 16.562 5.426 21.016 1 93.44 44 ASP B C 1
ATOM 3010 O O . ASP B 1 44 ? 16.516 6.477 21.656 1 93.44 44 ASP B O 1
ATOM 3014 N N . GLY B 1 45 ? 15.57 5.012 20.297 1 91.25 45 GLY B N 1
ATOM 3015 C CA . GLY B 1 45 ? 14.266 5.652 20.406 1 91.25 45 GLY B CA 1
ATOM 3016 C C . GLY B 1 45 ? 13.992 6.629 19.281 1 91.25 45 GLY B C 1
ATOM 3017 O O . GLY B 1 45 ? 12.859 7.082 19.094 1 91.25 45 GLY B O 1
ATOM 3018 N N . THR B 1 46 ? 15.023 6.949 18.516 1 93.75 46 THR B N 1
ATOM 3019 C CA . THR B 1 46 ? 14.828 7.797 17.344 1 93.75 46 THR B CA 1
ATOM 3020 C C . THR B 1 46 ? 14.289 6.98 16.172 1 93.75 46 THR B C 1
ATOM 3022 O O . THR B 1 46 ? 13.977 5.797 16.328 1 93.75 46 THR B O 1
ATOM 3025 N N . MET B 1 47 ? 14.023 7.684 15.125 1 95.19 47 MET B N 1
ATOM 3026 C CA . MET B 1 47 ? 13.461 7.012 13.953 1 95.19 47 MET B CA 1
ATOM 3027 C C . MET B 1 47 ? 14.203 7.418 12.688 1 95.19 47 MET B C 1
ATOM 3029 O O . MET B 1 47 ? 14.57 8.578 12.523 1 95.19 47 MET B O 1
ATOM 3033 N N . THR B 1 48 ? 14.516 6.414 11.82 1 96.12 48 THR B N 1
ATOM 3034 C CA . THR B 1 48 ? 15.062 6.703 10.5 1 96.12 48 THR B CA 1
ATOM 3035 C C . THR B 1 48 ? 13.945 6.816 9.469 1 96.12 48 THR B C 1
ATOM 3037 O O . THR B 1 48 ? 13.102 5.922 9.352 1 96.12 48 THR B O 1
ATOM 3040 N N . ARG B 1 49 ? 13.883 7.945 8.875 1 94.12 49 ARG B N 1
ATOM 3041 C CA . ARG B 1 49 ? 12.922 8.172 7.801 1 94.12 49 ARG B CA 1
ATOM 3042 C C . ARG B 1 49 ? 13.531 7.852 6.441 1 94.12 49 ARG B C 1
ATOM 3044 O O . ARG B 1 49 ? 14.5 8.484 6.023 1 94.12 49 ARG B O 1
ATOM 3051 N N . LEU B 1 50 ? 12.961 6.891 5.703 1 88.06 50 LEU B N 1
ATOM 3052 C CA . LEU B 1 50 ? 13.523 6.406 4.445 1 88.06 50 LEU B CA 1
ATOM 3053 C C . LEU B 1 50 ? 12.922 7.152 3.26 1 88.06 50 LEU B C 1
ATOM 3055 O O . LEU B 1 50 ? 13.477 7.133 2.16 1 88.06 50 LEU B O 1
ATOM 3059 N N . ILE B 1 51 ? 11.805 7.738 3.523 1 80.06 51 ILE B N 1
ATOM 3060 C CA . ILE B 1 51 ? 11.117 8.438 2.447 1 80.06 51 ILE B CA 1
ATOM 3061 C C . ILE B 1 51 ? 11.883 9.703 2.074 1 80.06 51 ILE B C 1
ATOM 3063 O O . ILE B 1 51 ? 12.242 10.5 2.945 1 80.06 51 ILE B O 1
ATOM 3067 N N . LYS B 1 52 ? 12.211 9.789 0.837 1 80.19 52 LYS B N 1
ATOM 3068 C CA . LYS B 1 52 ? 12.828 11.016 0.355 1 80.19 52 LYS B CA 1
ATOM 3069 C C . LYS B 1 52 ? 11.789 11.969 -0.226 1 80.19 52 LYS B C 1
ATOM 3071 O O . LYS B 1 52 ? 11.32 11.773 -1.349 1 80.19 52 LYS B O 1
ATOM 3076 N N . THR B 1 53 ? 11.422 12.961 0.486 1 86.12 53 THR B N 1
ATOM 3077 C CA . THR B 1 53 ? 10.461 13.961 0.046 1 86.12 53 THR B CA 1
ATOM 3078 C C . THR B 1 53 ? 11.172 15.172 -0.558 1 86.12 53 THR B C 1
ATOM 3080 O O . THR B 1 53 ? 12 15.797 0.098 1 86.12 53 THR B O 1
ATOM 3083 N N . PRO B 1 54 ? 10.852 15.469 -1.784 1 89.44 54 PRO B N 1
ATOM 3084 C CA . PRO B 1 54 ? 11.492 16.641 -2.383 1 89.44 54 PRO B CA 1
ATOM 3085 C C . PRO B 1 54 ? 11.234 17.922 -1.588 1 89.44 54 PRO B C 1
ATOM 3087 O O . PRO B 1 54 ? 10.133 18.109 -1.05 1 89.44 54 PRO B O 1
ATOM 3090 N N . LYS B 1 55 ? 12.234 18.766 -1.547 1 94.06 55 LYS B N 1
ATOM 3091 C CA . LYS B 1 55 ? 12.133 20.078 -0.897 1 94.06 55 LYS B CA 1
ATOM 3092 C C . LYS B 1 55 ? 12.375 21.203 -1.892 1 94.06 55 LYS B C 1
ATOM 3094 O O . LYS B 1 55 ? 13.18 21.062 -2.82 1 94.06 55 LYS B O 1
ATOM 3099 N N . THR B 1 56 ? 11.672 22.266 -1.71 1 95.31 56 THR B N 1
ATOM 3100 C CA . THR B 1 56 ? 11.852 23.469 -2.523 1 95.31 56 THR B CA 1
ATOM 3101 C C . THR B 1 56 ? 12.539 24.562 -1.725 1 95.31 56 THR B C 1
ATOM 3103 O O . THR B 1 56 ? 12.094 24.922 -0.633 1 95.31 56 THR B O 1
ATOM 3106 N N . PRO B 1 57 ? 13.648 25.078 -2.25 1 96 57 PRO B N 1
ATOM 3107 C CA . PRO B 1 57 ? 14.289 26.203 -1.564 1 96 57 PRO B CA 1
ATOM 3108 C C . PRO B 1 57 ? 13.477 27.5 -1.675 1 96 57 PRO B C 1
ATOM 3110 O O . PRO B 1 57 ? 12.703 27.672 -2.617 1 96 57 PRO B O 1
ATOM 3113 N N . PRO B 1 58 ? 13.672 28.391 -0.707 1 96.81 58 PRO B N 1
ATOM 3114 C CA . PRO B 1 58 ? 13.008 29.688 -0.836 1 96.81 58 PRO B CA 1
ATOM 3115 C C . PRO B 1 58 ? 13.609 30.562 -1.942 1 96.81 58 PRO B C 1
ATOM 3117 O O . PRO B 1 58 ? 14.766 30.359 -2.318 1 96.81 58 PRO B O 1
ATOM 3120 N N . THR B 1 59 ? 12.789 31.438 -2.455 1 95.25 59 THR B N 1
ATOM 3121 C CA . THR B 1 59 ? 13.234 32.375 -3.469 1 95.25 59 THR B CA 1
ATOM 3122 C C . THR B 1 59 ? 12.797 33.812 -3.111 1 95.25 59 THR B C 1
ATOM 3124 O O . THR B 1 59 ? 11.609 34.125 -3.223 1 95.25 59 THR B O 1
ATOM 3127 N N . SER B 1 60 ? 13.797 34.688 -2.836 1 93.31 60 SER B N 1
ATOM 3128 C CA . SER B 1 60 ? 13.469 36.031 -2.389 1 93.31 60 SER B CA 1
ATOM 3129 C C . SER B 1 60 ? 13.836 37.094 -3.441 1 93.31 60 SER B C 1
ATOM 3131 O O . SER B 1 60 ? 13.648 38.281 -3.232 1 93.31 60 SER B O 1
ATOM 3133 N N . ASP B 1 61 ? 14.391 36.656 -4.512 1 90.88 61 ASP B N 1
ATOM 3134 C CA . ASP B 1 61 ? 14.828 37.562 -5.566 1 90.88 61 ASP B CA 1
ATOM 3135 C C . ASP B 1 61 ? 13.633 38.156 -6.301 1 90.88 61 ASP B C 1
ATOM 3137 O O . ASP B 1 61 ? 12.977 37.5 -7.094 1 90.88 61 ASP B O 1
ATOM 3141 N N . PRO B 1 62 ? 13.453 39.438 -6.133 1 88.25 62 PRO B N 1
ATOM 3142 C CA . PRO B 1 62 ? 12.281 40.062 -6.746 1 88.25 62 PRO B CA 1
ATOM 3143 C C . PRO B 1 62 ? 12.406 40.188 -8.266 1 88.25 62 PRO B C 1
ATOM 3145 O O . PRO B 1 62 ? 11.43 40.5 -8.945 1 88.25 62 PRO B O 1
ATOM 3148 N N . SER B 1 63 ? 13.578 40.031 -8.758 1 89.56 63 SER B N 1
ATOM 3149 C CA . SER B 1 63 ? 13.773 40.188 -10.195 1 89.56 63 SER B CA 1
ATOM 3150 C C . SER B 1 63 ? 13.219 38.969 -10.953 1 89.56 63 SER B C 1
ATOM 3152 O O . SER B 1 63 ? 12.992 39.031 -12.164 1 89.56 63 SER B O 1
ATOM 3154 N N . LEU B 1 64 ? 12.992 38 -10.117 1 84.88 64 LEU B N 1
ATOM 3155 C CA . LEU B 1 64 ? 12.445 36.812 -10.742 1 84.88 64 LEU B CA 1
ATOM 3156 C C . LEU B 1 64 ? 10.945 36.938 -10.984 1 84.88 64 LEU B C 1
ATOM 3158 O O . LEU B 1 64 ? 10.234 37.562 -10.172 1 84.88 64 LEU B O 1
ATOM 3162 N N . GLY B 1 65 ? 10.352 36.75 -12.125 1 86.38 65 GLY B N 1
ATOM 3163 C CA . GLY B 1 65 ? 8.953 36.875 -12.5 1 86.38 65 GLY B CA 1
ATOM 3164 C C . GLY B 1 65 ? 8.07 35.812 -11.859 1 86.38 65 GLY B C 1
ATOM 3165 O O . GLY B 1 65 ? 7.18 35.281 -12.516 1 86.38 65 GLY B O 1
ATOM 3166 N N . ILE B 1 66 ? 8.242 35.562 -10.461 1 90.44 66 ILE B N 1
ATOM 3167 C CA . ILE B 1 66 ? 7.422 34.562 -9.773 1 90.44 66 ILE B CA 1
ATOM 3168 C C . ILE B 1 66 ? 6.316 35.281 -8.992 1 90.44 66 ILE B C 1
ATOM 3170 O O . ILE B 1 66 ? 6.492 36.406 -8.547 1 90.44 66 ILE B O 1
ATOM 3174 N N . PRO B 1 67 ? 5.238 34.625 -8.867 1 92.5 67 PRO B N 1
ATOM 3175 C CA . PRO B 1 67 ? 4.07 35.281 -8.281 1 92.5 67 PRO B CA 1
ATOM 3176 C C . PRO B 1 67 ? 4.195 35.469 -6.773 1 92.5 67 PRO B C 1
ATOM 3178 O O . PRO B 1 67 ? 3.525 36.344 -6.199 1 92.5 67 PRO B O 1
ATOM 3181 N N . VAL B 1 68 ? 4.992 34.625 -6.113 1 97 68 VAL B N 1
ATOM 3182 C CA . VAL B 1 68 ? 5.152 34.719 -4.664 1 97 68 VAL B CA 1
ATOM 3183 C C . VAL B 1 68 ? 6.629 34.594 -4.301 1 97 68 VAL B C 1
ATOM 3185 O O . VAL B 1 68 ? 7.312 33.656 -4.746 1 97 68 VAL B O 1
ATOM 3188 N N . LEU B 1 69 ? 7.066 35.594 -3.537 1 96.5 69 LEU B N 1
ATOM 3189 C CA . LEU B 1 69 ? 8.414 35.531 -2.992 1 96.5 69 LEU B CA 1
ATOM 3190 C C . LEU B 1 69 ? 8.438 34.75 -1.676 1 96.5 69 LEU B C 1
ATOM 3192 O O . LEU B 1 69 ? 7.434 34.719 -0.961 1 96.5 69 LEU B O 1
ATOM 3196 N N . SER B 1 70 ? 9.57 34.125 -1.386 1 98.06 70 SER B N 1
ATOM 3197 C CA . SER B 1 70 ? 9.688 33.406 -0.121 1 98.06 70 SER B CA 1
ATOM 3198 C C . SER B 1 70 ? 11.078 33.531 0.473 1 98.06 70 SER B C 1
ATOM 3200 O O . SER B 1 70 ? 12.055 33.75 -0.255 1 98.06 70 SER B O 1
ATOM 3202 N N . LYS B 1 71 ? 11.195 33.438 1.74 1 97.5 71 LYS B N 1
ATOM 3203 C CA . LYS B 1 71 ? 12.469 33.406 2.447 1 97.5 71 LYS B CA 1
ATOM 3204 C C . LYS B 1 71 ? 12.336 32.719 3.791 1 97.5 71 LYS B C 1
ATOM 3206 O O . LYS B 1 71 ? 11.258 32.656 4.375 1 97.5 71 LYS B O 1
ATOM 3211 N N . ASP B 1 72 ? 13.398 32.094 4.277 1 97.94 72 ASP B N 1
ATOM 3212 C CA . ASP B 1 72 ? 13.445 31.391 5.555 1 97.94 72 ASP B CA 1
ATOM 3213 C C . ASP B 1 72 ? 14.094 32.25 6.633 1 97.94 72 ASP B C 1
ATOM 3215 O O . ASP B 1 72 ? 15.086 32.938 6.375 1 97.94 72 ASP B O 1
ATOM 3219 N N . ILE B 1 73 ? 13.516 32.281 7.766 1 97.81 73 ILE B N 1
ATOM 3220 C CA . ILE B 1 73 ? 14.062 33.031 8.898 1 97.81 73 ILE B CA 1
ATOM 3221 C C . ILE B 1 73 ? 14.148 32.125 10.117 1 97.81 73 ILE B C 1
ATOM 3223 O O . ILE B 1 73 ? 13.148 31.547 10.539 1 97.81 73 ILE B O 1
ATOM 3227 N N . PRO B 1 74 ? 15.32 32 10.734 1 97.19 74 PRO B N 1
ATOM 3228 C CA . PRO B 1 74 ? 15.438 31.172 11.938 1 97.19 74 PRO B CA 1
ATOM 3229 C C . PRO B 1 74 ? 14.648 31.719 13.117 1 97.19 74 PRO B C 1
ATOM 3231 O O . PRO B 1 74 ? 14.602 32.938 13.312 1 97.19 74 PRO B O 1
ATOM 3234 N N . ILE B 1 75 ? 13.992 30.875 13.859 1 97.44 75 ILE B N 1
ATOM 3235 C CA . ILE B 1 75 ? 13.297 31.234 15.086 1 97.44 75 ILE B CA 1
ATOM 3236 C C . ILE B 1 75 ? 14.141 30.844 16.297 1 97.44 75 ILE B C 1
ATOM 3238 O O . ILE B 1 75 ? 14.438 31.688 17.156 1 97.44 75 ILE B O 1
ATOM 3242 N N . ASN B 1 76 ? 14.492 29.594 16.391 1 97.12 76 ASN B N 1
ATOM 3243 C CA . ASN B 1 76 ? 15.281 29 17.469 1 97.12 76 ASN B CA 1
ATOM 3244 C C . ASN B 1 76 ? 16.359 28.078 16.922 1 97.12 76 ASN B C 1
ATOM 3246 O O . ASN B 1 76 ? 16.062 26.953 16.484 1 97.12 76 ASN B O 1
ATOM 3250 N N . GLN B 1 77 ? 17.578 28.453 17.047 1 95.12 77 GLN B N 1
ATOM 3251 C CA . GLN B 1 77 ? 18.688 27.719 16.453 1 95.12 77 GLN B CA 1
ATOM 3252 C C . GLN B 1 77 ? 18.891 26.375 17.172 1 95.12 77 GLN B C 1
ATOM 3254 O O . GLN B 1 77 ? 19.203 25.375 16.531 1 95.12 77 GLN B O 1
ATOM 3259 N N . SER B 1 78 ? 18.703 26.391 18.453 1 95.94 78 SER B N 1
ATOM 3260 C CA . SER B 1 78 ? 18.891 25.172 19.234 1 95.94 78 SER B CA 1
ATOM 3261 C C . SER B 1 78 ? 17.891 24.094 18.844 1 95.94 78 SER B C 1
ATOM 3263 O O . SER B 1 78 ? 18.219 22.906 18.844 1 95.94 78 SER B O 1
ATOM 3265 N N . ASN B 1 79 ? 16.703 24.531 18.531 1 96.56 79 ASN B N 1
ATOM 3266 C CA . ASN B 1 79 ? 15.648 23.594 18.141 1 96.56 79 ASN B CA 1
ATOM 3267 C C . ASN B 1 79 ? 15.594 23.406 16.625 1 96.56 79 ASN B C 1
ATOM 3269 O O . ASN B 1 79 ? 14.82 22.578 16.141 1 96.56 79 ASN B O 1
ATOM 3273 N N . ASN B 1 80 ? 16.375 24.156 15.922 1 96.81 80 ASN B N 1
ATOM 3274 C CA . ASN B 1 80 ? 16.391 24.141 14.461 1 96.81 80 ASN B CA 1
ATOM 3275 C C . ASN B 1 80 ? 15 24.453 13.883 1 96.81 80 ASN B C 1
ATOM 3277 O O . ASN B 1 80 ? 14.562 23.797 12.938 1 96.81 80 ASN B O 1
ATOM 3281 N N . THR B 1 81 ? 14.227 25.297 14.547 1 98.56 81 THR B N 1
ATOM 3282 C CA . THR B 1 81 ? 12.938 25.766 14.039 1 98.56 81 THR B CA 1
ATOM 3283 C C . THR B 1 81 ? 13.094 27.062 13.266 1 98.56 81 THR B C 1
ATOM 3285 O O . THR B 1 81 ? 14.008 27.844 13.547 1 98.56 81 THR B O 1
ATOM 3288 N N . TRP B 1 82 ? 12.344 27.25 12.289 1 98.44 82 TRP B N 1
ATOM 3289 C CA . TRP B 1 82 ? 12.367 28.438 11.438 1 98.44 82 TRP B CA 1
ATOM 3290 C C . TRP B 1 82 ? 11 28.656 10.781 1 98.44 82 TRP B C 1
ATOM 3292 O O . TRP B 1 82 ? 10.086 27.844 10.945 1 98.44 82 TRP B O 1
ATOM 3302 N N . VAL B 1 83 ? 10.836 29.766 10.172 1 98.25 83 VAL B N 1
ATOM 3303 C CA . VAL B 1 83 ? 9.602 30.094 9.461 1 98.25 83 VAL B CA 1
ATOM 3304 C C . VAL B 1 83 ? 9.922 30.453 8.016 1 98.25 83 VAL B C 1
ATOM 3306 O O . VAL B 1 83 ? 10.945 31.094 7.738 1 98.25 83 VAL B O 1
ATOM 3309 N N . ARG B 1 84 ? 9.156 29.969 7.121 1 98.19 84 ARG B N 1
ATOM 3310 C CA . ARG B 1 84 ? 9.195 30.438 5.738 1 98.19 84 ARG B CA 1
ATOM 3311 C C . ARG B 1 84 ? 8.086 31.438 5.473 1 98.19 84 ARG B C 1
ATOM 3313 O O . ARG B 1 84 ? 6.906 31.141 5.641 1 98.19 84 ARG B O 1
ATOM 3320 N N . LEU B 1 85 ? 8.523 32.562 5.031 1 98.5 85 LEU B N 1
ATOM 3321 C CA . LEU B 1 85 ? 7.559 33.594 4.664 1 98.5 85 LEU B CA 1
ATOM 3322 C C . LEU B 1 85 ? 7.219 33.531 3.18 1 98.5 85 LEU B C 1
ATOM 3324 O O . LEU B 1 85 ? 8.102 33.281 2.348 1 98.5 85 LEU B O 1
ATOM 3328 N N . PHE B 1 86 ? 5.984 33.688 2.871 1 98.38 86 PHE B N 1
ATOM 3329 C CA . PHE B 1 86 ? 5.484 33.812 1.508 1 98.38 86 PHE B CA 1
ATOM 3330 C C . PHE B 1 86 ? 4.828 35.156 1.3 1 98.38 86 PHE B C 1
ATOM 3332 O O . PHE B 1 86 ? 3.873 35.531 1.999 1 98.38 86 PHE B O 1
ATOM 3339 N N . LEU B 1 87 ? 5.344 35.906 0.371 1 96.88 87 LEU B N 1
ATOM 3340 C CA . LEU B 1 87 ? 4.875 37.25 0.092 1 96.88 87 LEU B CA 1
ATOM 3341 C C . LEU B 1 87 ? 4.395 37.375 -1.351 1 96.88 87 LEU B C 1
ATOM 3343 O O . LEU B 1 87 ? 5.188 37.25 -2.287 1 96.88 87 LEU B O 1
ATOM 3347 N N . PRO B 1 88 ? 3.107 37.625 -1.53 1 95.44 88 PRO B N 1
ATOM 3348 C CA . PRO B 1 88 ? 2.619 37.844 -2.895 1 95.44 88 PRO B CA 1
ATOM 3349 C C . PRO B 1 88 ? 3.326 39 -3.596 1 95.44 88 PRO B C 1
ATOM 3351 O O . PRO B 1 88 ? 3.48 40.094 -3.012 1 95.44 88 PRO B O 1
ATOM 3354 N N . ARG B 1 89 ? 3.65 38.812 -4.762 1 90.56 89 ARG B N 1
ATOM 3355 C CA . ARG B 1 89 ? 4.379 39.781 -5.555 1 90.56 89 ARG B CA 1
ATOM 3356 C C . ARG B 1 89 ? 3.59 41.094 -5.684 1 90.56 89 ARG B C 1
ATOM 3358 O O . ARG B 1 89 ? 4.168 42.188 -5.664 1 90.56 89 ARG B O 1
ATOM 3365 N N . GLU B 1 90 ? 2.389 41 -5.875 1 88.44 90 GLU B N 1
ATOM 3366 C CA . GLU B 1 90 ? 1.542 42.188 -6.035 1 88.44 90 GLU B CA 1
ATOM 3367 C C . GLU B 1 90 ? 1.686 43.125 -4.844 1 88.44 90 GLU B C 1
ATOM 3369 O O . GLU B 1 90 ? 1.668 44.344 -5.012 1 88.44 90 GLU B O 1
ATOM 3374 N N . ALA B 1 91 ? 1.716 42.594 -3.684 1 88.62 91 ALA B N 1
ATOM 3375 C CA . ALA B 1 91 ? 1.912 43.406 -2.49 1 88.62 91 ALA B CA 1
ATOM 3376 C C . ALA B 1 91 ? 3.307 44.031 -2.473 1 88.62 91 ALA B C 1
ATOM 3378 O O . ALA B 1 91 ? 3.473 45.188 -2.08 1 88.62 91 ALA B O 1
ATOM 3379 N N . PHE B 1 92 ? 4.258 43.312 -2.84 1 87.06 92 PHE B N 1
ATOM 3380 C CA . PHE B 1 92 ? 5.637 43.781 -2.891 1 87.06 92 PHE B CA 1
ATOM 3381 C C . PHE B 1 92 ? 5.77 44.969 -3.838 1 87.06 92 PHE B C 1
ATOM 3383 O O . PHE B 1 92 ? 6.441 45.938 -3.52 1 87.06 92 PHE B O 1
ATOM 3390 N N . ASP B 1 93 ? 5.109 44.906 -4.941 1 85.88 93 ASP B N 1
ATOM 3391 C CA . ASP B 1 93 ? 5.285 45.875 -6.008 1 85.88 93 ASP B CA 1
ATOM 3392 C C . ASP B 1 93 ? 4.387 47.094 -5.789 1 85.88 93 ASP B C 1
ATOM 3394 O O . ASP B 1 93 ? 4.723 48.219 -6.203 1 85.88 93 ASP B O 1
ATOM 3398 N N . ASN B 1 94 ? 3.227 46.875 -5.336 1 78.38 94 ASN B N 1
ATOM 3399 C CA . ASN B 1 94 ? 2.25 47.938 -5.531 1 78.38 94 ASN B CA 1
ATOM 3400 C C . ASN B 1 94 ? 1.617 48.375 -4.207 1 78.38 94 ASN B C 1
ATOM 3402 O O . ASN B 1 94 ? 0.896 49.375 -4.152 1 78.38 94 ASN B O 1
ATOM 3406 N N . SER B 1 95 ? 1.568 47.625 -3.227 1 67.25 95 SER B N 1
ATOM 3407 C CA . SER B 1 95 ? 0.45 47.844 -2.312 1 67.25 95 SER B CA 1
ATOM 3408 C C . SER B 1 95 ? 0.897 48.562 -1.048 1 67.25 95 SER B C 1
ATOM 3410 O O . SER B 1 95 ? 1.856 48.156 -0.395 1 67.25 95 SER B O 1
ATOM 3412 N N . PRO B 1 96 ? 0.171 49.594 -0.999 1 69.19 96 PRO B N 1
ATOM 3413 C CA . PRO B 1 96 ? 0.38 50.25 0.287 1 69.19 96 PRO B CA 1
ATOM 3414 C C . PRO B 1 96 ? -0.365 49.594 1.435 1 69.19 96 PRO B C 1
ATOM 3416 O O . PRO B 1 96 ? -0.098 49.875 2.604 1 69.19 96 PRO B O 1
ATOM 3419 N N . THR B 1 97 ? -1.208 48.688 1.133 1 87.5 97 THR B N 1
ATOM 3420 C CA . THR B 1 97 ? -2.018 48.125 2.201 1 87.5 97 THR B CA 1
ATOM 3421 C C . THR B 1 97 ? -1.421 46.781 2.68 1 87.5 97 THR B C 1
ATOM 3423 O O . THR B 1 97 ? -1.046 45.938 1.867 1 87.5 97 THR B O 1
ATOM 3426 N N . LYS B 1 98 ? -1.32 46.75 3.93 1 94 98 LYS B N 1
ATOM 3427 C CA . LYS B 1 98 ? -0.806 45.531 4.551 1 94 98 LYS B CA 1
ATOM 3428 C C . LYS B 1 98 ? -1.778 44.375 4.375 1 94 98 LYS B C 1
ATOM 3430 O O . LYS B 1 98 ? -2.988 44.594 4.27 1 94 98 LYS B O 1
ATOM 3435 N N . LEU B 1 99 ? -1.291 43.219 4.312 1 96.31 99 LEU B N 1
ATOM 3436 C CA . LEU B 1 99 ? -2.064 42 4.105 1 96.31 99 LEU B CA 1
ATOM 3437 C C . LEU B 1 99 ? -2.291 41.281 5.422 1 96.31 99 LEU B C 1
ATOM 3439 O O . LEU B 1 99 ? -1.459 41.344 6.328 1 96.31 99 LEU B O 1
ATOM 3443 N N . PRO B 1 100 ? -3.475 40.562 5.5 1 97.5 100 PRO B N 1
ATOM 3444 C CA . PRO B 1 100 ? -3.607 39.656 6.641 1 97.5 100 PRO B CA 1
ATOM 3445 C C . PRO B 1 100 ? -2.459 38.625 6.734 1 97.5 100 PRO B C 1
ATOM 3447 O O . PRO B 1 100 ? -1.889 38.25 5.711 1 97.5 100 PRO B O 1
ATOM 3450 N N . LEU B 1 101 ? -2.146 38.25 7.934 1 98.19 101 LEU B N 1
ATOM 3451 C CA . LEU B 1 101 ? -1.09 37.281 8.188 1 98.19 101 LEU B CA 1
ATOM 3452 C C . LEU B 1 101 ? -1.678 35.906 8.523 1 98.19 101 LEU B C 1
ATOM 3454 O O . LEU B 1 101 ? -2.592 35.812 9.344 1 98.19 101 LEU B O 1
ATOM 3458 N N . VAL B 1 102 ? -1.211 34.875 7.852 1 98.69 102 VAL B N 1
ATOM 3459 C CA . VAL B 1 102 ? -1.587 33.5 8.172 1 98.69 102 VAL B CA 1
ATOM 3460 C C . VAL B 1 102 ? -0.367 32.719 8.672 1 98.69 102 VAL B C 1
ATOM 3462 O O . VAL B 1 102 ? 0.63 32.594 7.957 1 98.69 102 VAL B O 1
ATOM 3465 N N . VAL B 1 103 ? -0.416 32.312 9.891 1 98.81 103 VAL B N 1
ATOM 3466 C CA . VAL B 1 103 ? 0.601 31.406 10.422 1 98.81 103 VAL B CA 1
ATOM 3467 C C . VAL B 1 103 ? 0.184 29.969 10.172 1 98.81 103 VAL B C 1
ATOM 3469 O O . VAL B 1 103 ? -0.833 29.5 10.695 1 98.81 103 VAL B O 1
ATOM 3472 N N . ASN B 1 104 ? 0.988 29.266 9.414 1 98.88 104 ASN B N 1
ATOM 3473 C CA . ASN B 1 104 ? 0.622 27.938 8.922 1 98.88 104 ASN B CA 1
ATOM 3474 C C . ASN B 1 104 ? 1.529 26.859 9.5 1 98.88 104 ASN B C 1
ATOM 3476 O O . ASN B 1 104 ? 2.746 27.031 9.578 1 98.88 104 ASN B O 1
ATOM 3480 N N . TYR B 1 105 ? 0.928 25.781 9.953 1 98.88 105 TYR B N 1
ATOM 3481 C CA . TYR B 1 105 ? 1.656 24.609 10.398 1 98.88 105 TYR B CA 1
ATOM 3482 C C . TYR B 1 105 ? 1.44 23.438 9.453 1 98.88 105 TYR B C 1
ATOM 3484 O O . TYR B 1 105 ? 0.301 23.094 9.125 1 98.88 105 TYR B O 1
ATOM 3492 N N . HIS B 1 106 ? 2.551 22.797 8.969 1 98.06 106 HIS B N 1
ATOM 3493 C CA . HIS B 1 106 ? 2.441 21.734 7.977 1 98.06 106 HIS B CA 1
ATOM 3494 C C . HIS B 1 106 ? 1.998 20.438 8.617 1 98.06 106 HIS B C 1
ATOM 3496 O O . HIS B 1 106 ? 2.133 20.25 9.836 1 98.06 106 HIS B O 1
ATOM 3502 N N . GLY B 1 107 ? 1.462 19.531 7.789 1 97.62 107 GLY B N 1
ATOM 3503 C CA . GLY B 1 107 ? 1.043 18.219 8.242 1 97.62 107 GLY B CA 1
ATOM 3504 C C . GLY B 1 107 ? 2.18 17.219 8.289 1 97.62 107 GLY B C 1
ATOM 3505 O O . GLY B 1 107 ? 3.348 17.578 8.164 1 97.62 107 GLY B O 1
ATOM 3506 N N . GLY B 1 108 ? 1.784 15.961 8.578 1 96.44 108 GLY B N 1
ATOM 3507 C CA . GLY B 1 108 ? 2.773 14.898 8.625 1 96.44 108 GLY B CA 1
ATOM 3508 C C . GLY B 1 108 ? 2.707 14.078 9.898 1 96.44 108 GLY B C 1
ATOM 3509 O O . GLY B 1 108 ? 3.658 13.367 10.242 1 96.44 108 GLY B O 1
ATOM 3510 N N . GLY B 1 109 ? 1.638 14.18 10.609 1 98.12 109 GLY B N 1
ATOM 3511 C CA . GLY B 1 109 ? 1.41 13.359 11.789 1 98.12 109 GLY B CA 1
ATOM 3512 C C . GLY B 1 109 ? 2.439 13.578 12.875 1 98.12 109 GLY B C 1
ATOM 3513 O O . GLY B 1 109 ? 2.752 12.664 13.641 1 98.12 109 GLY B O 1
ATOM 3514 N N . PHE B 1 110 ? 3.109 14.695 12.797 1 98.56 110 PHE B N 1
ATOM 3515 C CA . PHE B 1 110 ? 4.109 15.125 13.766 1 98.56 110 PHE B CA 1
ATOM 3516 C C . PHE B 1 110 ? 5.43 14.391 13.539 1 98.56 110 PHE B C 1
ATOM 3518 O O . PHE B 1 110 ? 6.41 14.633 14.25 1 98.56 110 PHE B O 1
ATOM 3525 N N . ILE B 1 111 ? 5.5 13.531 12.508 1 97.88 111 ILE B N 1
ATOM 3526 C CA . ILE B 1 111 ? 6.695 12.695 12.438 1 97.88 111 ILE B CA 1
ATOM 3527 C C . ILE B 1 111 ? 7.336 12.836 11.055 1 97.88 111 ILE B C 1
ATOM 3529 O O . ILE B 1 111 ? 8.438 12.336 10.82 1 97.88 111 ILE B O 1
ATOM 3533 N N . LEU B 1 112 ? 6.602 13.523 10.148 1 95.88 112 LEU B N 1
ATOM 3534 C CA . LEU B 1 112 ? 7.121 13.57 8.781 1 95.88 112 LEU B CA 1
ATOM 3535 C C . LEU B 1 112 ? 7.09 15 8.242 1 95.88 112 LEU B C 1
ATOM 3537 O O . LEU B 1 112 ? 6.41 15.867 8.805 1 95.88 112 LEU B O 1
ATOM 3541 N N . PHE B 1 113 ? 7.805 15.266 7.172 1 95.69 113 PHE B N 1
ATOM 3542 C CA . PHE B 1 113 ? 7.773 16.406 6.25 1 95.69 113 PHE B CA 1
ATOM 3543 C C . PHE B 1 113 ? 8.406 17.641 6.887 1 95.69 113 PHE B C 1
ATOM 3545 O O . PHE B 1 113 ? 9.133 17.531 7.875 1 95.69 113 PHE B O 1
ATOM 3552 N N . SER B 1 114 ? 8.344 18.656 6.133 1 96.56 114 SER B N 1
ATOM 3553 C CA . SER B 1 114 ? 8.961 19.938 6.422 1 96.56 114 SER B CA 1
ATOM 3554 C C . SER B 1 114 ? 8.156 21.078 5.82 1 96.56 114 SER B C 1
ATOM 3556 O O . SER B 1 114 ? 7.418 20.891 4.852 1 96.56 114 SER B O 1
ATOM 3558 N N . ALA B 1 115 ? 8.32 22.203 6.461 1 97.88 115 ALA B N 1
ATOM 3559 C CA . ALA B 1 115 ? 7.738 23.391 5.848 1 97.88 115 ALA B CA 1
ATOM 3560 C C . ALA B 1 115 ? 8.297 23.625 4.445 1 97.88 115 ALA B C 1
ATOM 3562 O O . ALA B 1 115 ? 7.668 24.266 3.613 1 97.88 115 ALA B O 1
ATOM 3563 N N . ALA B 1 116 ? 9.438 23.031 4.168 1 96.88 116 ALA B N 1
ATOM 3564 C CA . ALA B 1 116 ? 10.102 23.203 2.879 1 96.88 116 ALA B CA 1
ATOM 3565 C C . ALA B 1 116 ? 9.695 22.109 1.904 1 96.88 116 ALA B C 1
ATOM 3567 O O . ALA B 1 116 ? 10.094 22.109 0.738 1 96.88 116 ALA B O 1
ATOM 3568 N N . SER B 1 117 ? 8.922 21.125 2.4 1 95.19 117 SER B N 1
ATOM 3569 C CA . SER B 1 117 ? 8.469 20.094 1.472 1 95.19 117 SER B CA 1
ATOM 3570 C C . SER B 1 117 ? 7.773 20.688 0.261 1 95.19 117 SER B C 1
ATOM 3572 O O . SER B 1 117 ? 6.918 21.578 0.407 1 95.19 117 SER B O 1
ATOM 3574 N N . SER B 1 118 ? 8.039 20.188 -0.928 1 94.06 118 SER B N 1
ATOM 3575 C CA . SER B 1 118 ? 7.648 20.828 -2.176 1 94.06 118 SER B CA 1
ATOM 3576 C C . SER B 1 118 ? 6.133 20.953 -2.281 1 94.06 118 SER B C 1
ATOM 3578 O O . SER B 1 118 ? 5.617 21.984 -2.73 1 94.06 118 SER B O 1
ATOM 3580 N N . PHE B 1 119 ? 5.41 19.969 -1.882 1 91.25 119 PHE B N 1
ATOM 3581 C CA . PHE B 1 119 ? 3.963 20.031 -2.027 1 91.25 119 PHE B CA 1
ATOM 3582 C C . PHE B 1 119 ? 3.367 21.031 -1.033 1 91.25 119 PHE B C 1
ATOM 3584 O O . PHE B 1 119 ? 2.363 21.688 -1.325 1 91.25 119 PHE B O 1
ATOM 3591 N N . PHE B 1 120 ? 3.953 21.188 0.115 1 95.25 120 PHE B N 1
ATOM 3592 C CA . PHE B 1 120 ? 3.512 22.219 1.044 1 95.25 120 PHE B CA 1
ATOM 3593 C C . PHE B 1 120 ? 3.879 23.609 0.525 1 95.25 120 PHE B C 1
ATOM 3595 O O . PHE B 1 120 ? 3.092 24.547 0.644 1 95.25 120 PHE B O 1
ATOM 3602 N N . HIS B 1 121 ? 5.082 23.703 0.023 1 95.69 121 HIS B N 1
ATOM 3603 C CA . HIS B 1 121 ? 5.527 24.969 -0.568 1 95.69 121 HIS B CA 1
ATOM 3604 C C . HIS B 1 121 ? 4.57 25.422 -1.663 1 95.69 121 HIS B C 1
ATOM 3606 O O . HIS B 1 121 ? 4.129 26.578 -1.661 1 95.69 121 HIS B O 1
ATOM 3612 N N . ASP B 1 122 ? 4.293 24.516 -2.555 1 94.19 122 ASP B N 1
ATOM 3613 C CA . ASP B 1 122 ? 3.404 24.844 -3.668 1 94.19 122 ASP B CA 1
ATOM 3614 C C . ASP B 1 122 ? 2.018 25.234 -3.168 1 94.19 122 ASP B C 1
ATOM 3616 O O . ASP B 1 122 ? 1.393 26.156 -3.709 1 94.19 122 ASP B O 1
ATOM 3620 N N . PHE B 1 123 ? 1.564 24.531 -2.225 1 95.19 123 PHE B N 1
ATOM 3621 C CA . PHE B 1 123 ? 0.259 24.828 -1.65 1 95.19 123 PHE B CA 1
ATOM 3622 C C . PHE B 1 123 ? 0.245 26.234 -1.055 1 95.19 123 PHE B C 1
ATOM 3624 O O . PHE B 1 123 ? -0.714 26.984 -1.244 1 95.19 123 PHE B O 1
ATOM 3631 N N . CYS B 1 124 ? 1.276 26.594 -0.349 1 97.19 124 CYS B N 1
ATOM 3632 C CA . CYS B 1 124 ? 1.377 27.906 0.264 1 97.19 124 CYS B CA 1
ATOM 3633 C C . CYS B 1 124 ? 1.469 29 -0.798 1 97.19 124 CYS B C 1
ATOM 3635 O O . CYS B 1 124 ? 0.895 30.078 -0.638 1 97.19 124 CYS B O 1
ATOM 3637 N N . VAL B 1 125 ? 2.211 28.734 -1.886 1 96.31 125 VAL B N 1
ATOM 3638 C CA . VAL B 1 125 ? 2.316 29.688 -2.982 1 96.31 125 VAL B CA 1
ATOM 3639 C C . VAL B 1 125 ? 0.93 29.984 -3.557 1 96.31 125 VAL B C 1
ATOM 3641 O O . VAL B 1 125 ? 0.542 31.141 -3.711 1 96.31 125 VAL B O 1
ATOM 3644 N N . ASN B 1 126 ? 0.205 28.938 -3.809 1 96 126 ASN B N 1
ATOM 3645 C CA . ASN B 1 126 ? -1.135 29.094 -4.363 1 96 126 ASN B CA 1
ATOM 3646 C C . ASN B 1 126 ? -2.076 29.781 -3.383 1 96 126 ASN B C 1
ATOM 3648 O O . ASN B 1 126 ? -2.879 30.625 -3.777 1 96 126 ASN B O 1
ATOM 3652 N N . MET B 1 127 ? -1.956 29.391 -2.164 1 97.25 127 MET B N 1
ATOM 3653 C CA . MET B 1 127 ? -2.811 29.969 -1.13 1 97.25 127 MET B CA 1
ATOM 3654 C C . MET B 1 127 ? -2.547 31.453 -0.973 1 97.25 127 MET B C 1
ATOM 3656 O O . MET B 1 127 ? -3.484 32.25 -0.912 1 97.25 127 MET B O 1
ATOM 3660 N N . ALA B 1 128 ? -1.276 31.828 -0.902 1 97.31 128 ALA B N 1
ATOM 3661 C CA . ALA B 1 128 ? -0.903 33.25 -0.768 1 97.31 128 ALA B CA 1
ATOM 3662 C C . ALA B 1 128 ? -1.441 34.062 -1.934 1 97.31 128 ALA B C 1
ATOM 3664 O O . ALA B 1 128 ? -1.889 35.188 -1.746 1 97.31 128 ALA B O 1
ATOM 3665 N N . THR B 1 129 ? -1.396 33.469 -3.064 1 94.44 129 THR B N 1
ATOM 3666 C CA . THR B 1 129 ? -1.854 34.156 -4.273 1 94.44 129 THR B CA 1
ATOM 3667 C C . THR B 1 129 ? -3.373 34.312 -4.266 1 94.44 129 THR B C 1
ATOM 3669 O O . THR B 1 129 ? -3.893 35.406 -4.496 1 94.44 129 THR B O 1
ATOM 3672 N N . GLU B 1 130 ? -4.078 33.25 -3.971 1 95.06 130 GLU B N 1
ATOM 3673 C CA . GLU B 1 130 ? -5.531 33.219 -4.078 1 95.06 130 GLU B CA 1
ATOM 3674 C C . GLU B 1 130 ? -6.184 34.031 -2.955 1 95.06 130 GLU B C 1
ATOM 3676 O O . GLU B 1 130 ? -7.195 34.688 -3.172 1 95.06 130 GLU B O 1
ATOM 3681 N N . LEU B 1 131 ? -5.613 33.969 -1.78 1 96.5 131 LEU B N 1
ATOM 3682 C CA . LEU B 1 131 ? -6.215 34.594 -0.619 1 96.5 131 LEU B CA 1
ATOM 3683 C C . LEU B 1 131 ? -5.684 36.031 -0.448 1 96.5 131 LEU B C 1
ATOM 3685 O O . LEU B 1 131 ? -6.27 36.812 0.278 1 96.5 131 LEU B O 1
ATOM 3689 N N . ARG B 1 132 ? -4.602 36.344 -1.064 1 94.5 132 ARG B N 1
ATOM 3690 C CA . ARG B 1 132 ? -3.912 37.625 -0.885 1 94.5 132 ARG B CA 1
ATOM 3691 C C . ARG B 1 132 ? -3.543 37.844 0.578 1 94.5 132 ARG B C 1
ATOM 3693 O O . ARG B 1 132 ? -3.947 38.844 1.182 1 94.5 132 ARG B O 1
ATOM 3700 N N . VAL B 1 133 ? -2.742 36.969 1.031 1 97.5 133 VAL B N 1
ATOM 3701 C CA . VAL B 1 133 ? -2.252 37 2.406 1 97.5 133 VAL B CA 1
ATOM 3702 C C . VAL B 1 133 ? -0.742 36.781 2.422 1 97.5 133 VAL B C 1
ATOM 3704 O O . VAL B 1 133 ? -0.169 36.281 1.449 1 97.5 133 VAL B O 1
ATOM 3707 N N . ILE B 1 134 ? -0.093 37.219 3.449 1 97.56 134 ILE B N 1
ATOM 3708 C CA . ILE B 1 134 ? 1.269 36.812 3.754 1 97.56 134 ILE B CA 1
ATOM 3709 C C . ILE B 1 134 ? 1.233 35.562 4.648 1 97.56 134 ILE B C 1
ATOM 3711 O O . ILE B 1 134 ? 0.42 35.469 5.57 1 97.56 134 ILE B O 1
ATOM 3715 N N . ILE B 1 135 ? 2.01 34.562 4.316 1 98.69 135 ILE B N 1
ATOM 3716 C CA . ILE B 1 135 ? 1.993 33.312 5.062 1 98.69 135 ILE B CA 1
ATOM 3717 C C . ILE B 1 135 ? 3.326 33.125 5.785 1 98.69 135 ILE B C 1
ATOM 3719 O O . ILE B 1 135 ? 4.391 33.344 5.207 1 98.69 135 ILE B O 1
ATOM 3723 N N . ALA B 1 136 ? 3.297 32.812 7.027 1 98.75 136 ALA B N 1
ATOM 3724 C CA . ALA B 1 136 ? 4.434 32.312 7.797 1 98.75 136 ALA B CA 1
ATOM 3725 C C . ALA B 1 136 ? 4.285 30.812 8.086 1 98.75 136 ALA B C 1
ATOM 3727 O O . ALA B 1 136 ? 3.549 30.422 8.992 1 98.75 136 ALA B O 1
ATOM 3728 N N . SER B 1 137 ? 4.961 29.953 7.324 1 98.88 137 SER B N 1
ATOM 3729 C CA . SER B 1 137 ? 4.91 28.516 7.488 1 98.88 137 SER B CA 1
ATOM 3730 C C . SER B 1 137 ? 6.016 28.016 8.414 1 98.88 137 SER B C 1
ATOM 3732 O O . SER B 1 137 ? 7.203 28.188 8.117 1 98.88 137 SER B O 1
ATOM 3734 N N . VAL B 1 138 ? 5.68 27.328 9.445 1 98.81 138 VAL B N 1
ATOM 3735 C CA . VAL B 1 138 ? 6.594 27.078 10.555 1 98.81 138 VAL B CA 1
ATOM 3736 C C . VAL B 1 138 ? 7.215 25.688 10.391 1 98.81 138 VAL B C 1
ATOM 3738 O O . VAL B 1 138 ? 6.508 24.703 10.156 1 98.81 138 VAL B O 1
ATOM 3741 N N . GLU B 1 139 ? 8.539 25.625 10.422 1 98.75 139 GLU B N 1
ATOM 3742 C CA . GLU B 1 139 ? 9.281 24.375 10.617 1 98.75 139 GLU B CA 1
ATOM 3743 C C . GLU B 1 139 ? 9.406 24.047 12.102 1 98.75 139 GLU B C 1
ATOM 3745 O O . GLU B 1 139 ? 9.945 24.828 12.883 1 98.75 139 GLU B O 1
ATOM 3750 N N . TYR B 1 140 ? 8.844 22.906 12.445 1 98.75 140 TYR B N 1
ATOM 3751 C CA . TYR B 1 140 ? 8.812 22.547 13.859 1 98.75 140 TYR B CA 1
ATOM 3752 C C . TYR B 1 140 ? 9.523 21.234 14.102 1 98.75 140 TYR B C 1
ATOM 3754 O O . TYR B 1 140 ? 9.914 20.547 13.156 1 98.75 140 TYR B O 1
ATOM 3762 N N . ARG B 1 141 ? 9.797 20.891 15.367 1 98.25 141 ARG B N 1
ATOM 3763 C CA . ARG B 1 141 ? 10.477 19.656 15.75 1 98.25 141 ARG B CA 1
ATOM 3764 C C . ARG B 1 141 ? 9.578 18.438 15.547 1 98.25 141 ARG B C 1
ATOM 3766 O O . ARG B 1 141 ? 8.383 18.484 15.844 1 98.25 141 ARG B O 1
ATOM 3773 N N . LEU B 1 142 ? 10.164 17.281 15.117 1 98.38 142 LEU B N 1
ATOM 3774 C CA . LEU B 1 142 ? 9.383 16.094 14.805 1 98.38 142 LEU B CA 1
ATOM 3775 C C . LEU B 1 142 ? 9.547 15.031 15.891 1 98.38 142 LEU B C 1
ATOM 3777 O O . LEU B 1 142 ? 10.602 14.945 16.531 1 98.38 142 LEU B O 1
ATOM 3781 N N . ALA B 1 143 ? 8.523 14.367 16.094 1 98.38 143 ALA B N 1
ATOM 3782 C CA . ALA B 1 143 ? 8.547 13.156 16.922 1 98.38 143 ALA B CA 1
ATOM 3783 C C . ALA B 1 143 ? 9.031 11.953 16.109 1 98.38 143 ALA B C 1
ATOM 3785 O O . ALA B 1 143 ? 8.953 11.953 14.883 1 98.38 143 ALA B O 1
ATOM 3786 N N . PRO B 1 144 ? 9.633 10.883 16.781 1 98 144 PRO B N 1
ATOM 3787 C CA . PRO B 1 144 ? 9.648 10.664 18.219 1 98 144 PRO B CA 1
ATOM 3788 C C . PRO B 1 144 ? 10.844 11.312 18.906 1 98 144 PRO B C 1
ATOM 3790 O O . PRO B 1 144 ? 10.945 11.273 20.141 1 98 144 PRO B O 1
ATOM 3793 N N . GLU B 1 145 ? 11.727 11.93 18.109 1 97.94 145 GLU B N 1
ATOM 3794 C CA . GLU B 1 145 ? 12.875 12.594 18.719 1 97.94 145 GLU B CA 1
ATOM 3795 C C . GLU B 1 145 ? 12.43 13.688 19.672 1 97.94 145 GLU B C 1
ATOM 3797 O O . GLU B 1 145 ? 13.078 13.922 20.703 1 97.94 145 GLU B O 1
ATOM 3802 N N . HIS B 1 146 ? 11.398 14.383 19.328 1 98.38 146 HIS B N 1
ATOM 3803 C CA . HIS B 1 146 ? 10.766 15.398 20.156 1 98.38 146 HIS B CA 1
ATOM 3804 C C . HIS B 1 146 ? 9.266 15.172 20.25 1 98.38 146 HIS B C 1
ATOM 3806 O O . HIS B 1 146 ? 8.492 15.742 19.484 1 98.38 146 HIS B O 1
ATOM 3812 N N . ARG B 1 147 ? 8.828 14.492 21.203 1 98.38 147 ARG B N 1
ATOM 3813 C CA . ARG B 1 147 ? 7.422 14.141 21.391 1 98.38 147 ARG B CA 1
ATOM 3814 C C . ARG B 1 147 ? 6.609 15.359 21.828 1 98.38 147 ARG B C 1
ATOM 3816 O O . ARG B 1 147 ? 7.176 16.359 22.266 1 98.38 147 ARG B O 1
ATOM 3823 N N . LEU B 1 148 ? 5.32 15.297 21.609 1 98.62 148 LEU B N 1
ATOM 3824 C CA . LEU B 1 148 ? 4.441 16.344 22.141 1 98.62 148 LEU B CA 1
ATOM 3825 C C . LEU B 1 148 ? 4.652 16.531 23.641 1 98.62 148 LEU B C 1
ATOM 3827 O O . LEU B 1 148 ? 4.91 15.555 24.359 1 98.62 148 LEU B O 1
ATOM 3831 N N . PRO B 1 149 ? 4.723 17.766 24.047 1 98.56 149 PRO B N 1
ATOM 3832 C CA . PRO B 1 149 ? 4.145 18.922 23.375 1 98.56 149 PRO B CA 1
ATOM 3833 C C . PRO B 1 149 ? 5.188 19.75 22.609 1 98.56 149 PRO B C 1
ATOM 3835 O O . PRO B 1 149 ? 5.008 20.953 22.422 1 98.56 149 PRO B O 1
ATOM 3838 N N . ALA B 1 150 ? 6.281 19.156 22.172 1 98.75 150 ALA B N 1
ATOM 3839 C CA . ALA B 1 150 ? 7.352 19.922 21.531 1 98.75 150 ALA B CA 1
ATOM 3840 C C . ALA B 1 150 ? 6.828 20.688 20.312 1 98.75 150 ALA B C 1
ATOM 3842 O O . ALA B 1 150 ? 7.117 21.875 20.172 1 98.75 150 ALA B O 1
ATOM 3843 N N . ALA B 1 151 ? 6.098 20.031 19.469 1 98.81 151 ALA B N 1
ATOM 3844 C CA . ALA B 1 151 ? 5.543 20.688 18.281 1 98.81 151 ALA B CA 1
ATOM 3845 C C . ALA B 1 151 ? 4.613 21.828 18.672 1 98.81 151 ALA B C 1
ATOM 3847 O O . ALA B 1 151 ? 4.621 22.891 18.047 1 98.81 151 ALA B O 1
ATOM 3848 N N . TYR B 1 152 ? 3.818 21.609 19.734 1 98.75 152 TYR B N 1
ATOM 3849 C CA . TYR B 1 152 ? 2.916 22.641 20.203 1 98.75 152 TYR B CA 1
ATOM 3850 C C . TYR B 1 152 ? 3.699 23.812 20.781 1 98.75 152 TYR B C 1
ATOM 3852 O O . TYR B 1 152 ? 3.322 24.984 20.594 1 98.75 152 TYR B O 1
ATOM 3860 N N . ASP B 1 153 ? 4.785 23.469 21.5 1 98.44 153 ASP B N 1
ATOM 3861 C CA . ASP B 1 153 ? 5.672 24.516 22 1 98.44 153 ASP B CA 1
ATOM 3862 C C . ASP B 1 153 ? 6.246 25.359 20.859 1 98.44 153 ASP B C 1
ATOM 3864 O O . ASP B 1 153 ? 6.277 26.578 20.938 1 98.44 153 ASP B O 1
ATOM 3868 N N . ASP B 1 154 ? 6.672 24.688 19.875 1 98.81 154 ASP B N 1
ATOM 3869 C CA . ASP B 1 154 ? 7.258 25.359 18.719 1 98.81 154 ASP B CA 1
ATOM 3870 C C . ASP B 1 154 ? 6.234 26.25 18.016 1 98.81 154 ASP B C 1
ATOM 3872 O O . ASP B 1 154 ? 6.574 27.328 17.516 1 98.81 154 ASP B O 1
ATOM 3876 N N . ALA B 1 155 ? 5.008 25.797 17.969 1 98.69 155 ALA B N 1
ATOM 3877 C CA . ALA B 1 155 ? 3.939 26.578 17.344 1 98.69 155 ALA B CA 1
ATOM 3878 C C . ALA B 1 155 ? 3.732 27.906 18.078 1 98.69 155 ALA B C 1
ATOM 3880 O O . ALA B 1 155 ? 3.627 28.953 17.453 1 98.69 155 ALA B O 1
ATOM 3881 N N . VAL B 1 156 ? 3.717 27.844 19.391 1 98.12 156 VAL B N 1
ATOM 3882 C CA . VAL B 1 156 ? 3.506 29.047 20.203 1 98.12 156 VAL B CA 1
ATOM 3883 C C . VAL B 1 156 ? 4.738 29.938 20.125 1 98.12 156 VAL B C 1
ATOM 3885 O O . VAL B 1 156 ? 4.621 31.172 20.047 1 98.12 156 VAL B O 1
ATOM 3888 N N . GLU B 1 157 ? 5.883 29.312 20.156 1 97.81 157 GLU B N 1
ATOM 3889 C CA . GLU B 1 157 ? 7.113 30.078 20.047 1 97.81 157 GLU B CA 1
ATOM 3890 C C . GLU B 1 157 ? 7.152 30.875 18.75 1 97.81 157 GLU B C 1
ATOM 3892 O O . GLU B 1 157 ? 7.629 32.031 18.719 1 97.81 157 GLU B O 1
ATOM 3897 N N . ALA B 1 158 ? 6.691 30.297 17.719 1 98.25 158 ALA B N 1
ATOM 3898 C CA . ALA B 1 158 ? 6.652 30.984 16.438 1 98.25 158 ALA B CA 1
ATOM 3899 C C . ALA B 1 158 ? 5.777 32.219 16.5 1 98.25 158 ALA B C 1
ATOM 3901 O O . ALA B 1 158 ? 6.125 33.281 15.945 1 98.25 158 ALA B O 1
ATOM 3902 N N . LEU B 1 159 ? 4.633 32.156 17.172 1 97.88 159 LEU B N 1
ATOM 3903 C CA . LEU B 1 159 ? 3.75 33.312 17.328 1 97.88 159 LEU B CA 1
ATOM 3904 C C . LEU B 1 159 ? 4.445 34.438 18.094 1 97.88 159 LEU B C 1
ATOM 3906 O O . LEU B 1 159 ? 4.371 35.594 17.703 1 97.88 159 LEU B O 1
ATOM 3910 N N . HIS B 1 160 ? 5.133 34.062 19.125 1 96.5 160 HIS B N 1
ATOM 3911 C CA . HIS B 1 160 ? 5.848 35.062 19.938 1 96.5 160 HIS B CA 1
ATOM 3912 C C . HIS B 1 160 ? 6.996 35.688 19.141 1 96.5 160 HIS B C 1
ATOM 3914 O O . HIS B 1 160 ? 7.289 36.875 19.297 1 96.5 160 HIS B O 1
ATOM 3920 N N . TRP B 1 161 ? 7.609 34.844 18.391 1 96.44 161 TRP B N 1
ATOM 3921 C CA . TRP B 1 161 ? 8.695 35.375 17.547 1 96.44 161 TRP B CA 1
ATOM 3922 C C . TRP B 1 161 ? 8.18 36.375 16.516 1 96.44 161 TRP B C 1
ATOM 3924 O O . TRP B 1 161 ? 8.781 37.406 16.312 1 96.44 161 TRP B O 1
ATOM 3934 N N . ILE B 1 162 ? 7.078 36.062 15.883 1 95.62 162 ILE B N 1
ATOM 3935 C CA . ILE B 1 162 ? 6.504 36.875 14.82 1 95.62 162 ILE B CA 1
ATOM 3936 C C . ILE B 1 162 ? 6.156 38.25 15.352 1 95.62 162 ILE B C 1
ATOM 3938 O O . ILE B 1 162 ? 6.426 39.281 14.695 1 95.62 162 ILE B O 1
ATOM 3942 N N . LYS B 1 163 ? 5.648 38.344 16.516 1 91.31 163 LYS B N 1
ATOM 3943 C CA . LYS B 1 163 ? 5.18 39.594 17.078 1 91.31 163 LYS B CA 1
ATOM 3944 C C . LYS B 1 163 ? 6.34 40.562 17.297 1 91.31 163 LYS B C 1
ATOM 3946 O O . LYS B 1 163 ? 6.137 41.781 17.344 1 91.31 163 LYS B O 1
ATOM 3951 N N . THR B 1 164 ? 7.52 40 17.469 1 89.81 164 THR B N 1
ATOM 3952 C CA . THR B 1 164 ? 8.672 40.844 17.797 1 89.81 164 THR B CA 1
ATOM 3953 C C . THR B 1 164 ? 9.648 40.906 16.625 1 89.81 164 THR B C 1
ATOM 3955 O O . THR B 1 164 ? 10.711 41.5 16.734 1 89.81 164 THR B O 1
ATOM 3958 N N . ALA B 1 165 ? 9.258 40.281 15.609 1 86.69 165 ALA B N 1
ATOM 3959 C CA . ALA B 1 165 ? 10.203 40.125 14.508 1 86.69 165 ALA B CA 1
ATOM 3960 C C . ALA B 1 165 ? 10.547 41.469 13.891 1 86.69 165 ALA B C 1
ATOM 3962 O O . ALA B 1 165 ? 9.664 42.312 13.703 1 86.69 165 ALA B O 1
ATOM 3963 N N . GLN B 1 166 ? 11.828 41.656 13.633 1 86.25 166 GLN B N 1
ATOM 3964 C CA . GLN B 1 166 ? 12.297 42.844 12.969 1 86.25 166 GLN B CA 1
ATOM 3965 C C . GLN B 1 166 ? 12.469 42.625 11.469 1 86.25 166 GLN B C 1
ATOM 3967 O O . GLN B 1 166 ? 13.148 43.406 10.789 1 86.25 166 GLN B O 1
ATOM 3972 N N . ASP B 1 167 ? 11.781 41.719 11.008 1 91.38 167 ASP B N 1
ATOM 3973 C CA . ASP B 1 167 ? 11.867 41.375 9.594 1 91.38 167 ASP B CA 1
ATOM 3974 C C . ASP B 1 167 ? 11.125 42.375 8.727 1 91.38 167 ASP B C 1
ATOM 3976 O O . ASP B 1 167 ? 10 42.781 9.047 1 91.38 167 ASP B O 1
ATOM 3980 N N . ASP B 1 168 ? 11.703 42.719 7.613 1 92.25 168 ASP B N 1
ATOM 3981 C CA . ASP B 1 168 ? 11.172 43.781 6.781 1 92.25 168 ASP B CA 1
ATOM 3982 C C . ASP B 1 168 ? 9.859 43.375 6.121 1 92.25 168 ASP B C 1
ATOM 3984 O O . ASP B 1 168 ? 8.961 44.219 5.938 1 92.25 168 ASP B O 1
ATOM 3988 N N . TRP B 1 169 ? 9.75 42.188 5.715 1 94.44 169 TRP B N 1
ATOM 3989 C CA . TRP B 1 169 ? 8.523 41.75 5.066 1 94.44 169 TRP B CA 1
ATOM 3990 C C . TRP B 1 169 ? 7.344 41.812 6.039 1 94.44 169 TRP B C 1
ATOM 3992 O O . TRP B 1 169 ? 6.273 42.312 5.699 1 94.44 169 TRP B O 1
ATOM 4002 N N . LEU B 1 170 ? 7.57 41.25 7.172 1 95.69 170 LEU B N 1
ATOM 4003 C CA . LEU B 1 170 ? 6.504 41.25 8.164 1 95.69 170 LEU B CA 1
ATOM 4004 C C . LEU B 1 170 ? 6.129 42.656 8.562 1 95.69 170 LEU B C 1
ATOM 4006 O O . LEU B 1 170 ? 4.945 43 8.656 1 95.69 170 LEU B O 1
ATOM 4010 N N . ARG B 1 171 ? 7.109 43.5 8.734 1 92.94 171 ARG B N 1
ATOM 4011 C CA . ARG B 1 171 ? 6.867 44.875 9.195 1 92.94 171 ARG B CA 1
ATOM 4012 C C . ARG B 1 171 ? 6.168 45.688 8.117 1 92.94 171 ARG B C 1
ATOM 4014 O O . ARG B 1 171 ? 5.27 46.469 8.414 1 92.94 171 ARG B O 1
ATOM 4021 N N . LYS B 1 172 ? 6.562 45.438 6.957 1 93.19 172 LYS B N 1
ATOM 4022 C CA . LYS B 1 172 ? 6.102 46.312 5.879 1 93.19 172 LYS B CA 1
ATOM 4023 C C . LYS B 1 172 ? 4.781 45.812 5.297 1 93.19 172 LYS B C 1
ATOM 4025 O O . LYS B 1 172 ? 3.941 46.625 4.871 1 93.19 172 LYS B O 1
ATOM 4030 N N . TYR B 1 173 ? 4.59 44.531 5.352 1 95 173 TYR B N 1
ATOM 4031 C CA . TYR B 1 173 ? 3.512 44.031 4.504 1 95 173 TYR B CA 1
ATOM 4032 C C . TYR B 1 173 ? 2.479 43.281 5.32 1 95 173 TYR B C 1
ATOM 4034 O O . TYR B 1 173 ? 1.372 43 4.844 1 95 173 TYR B O 1
ATOM 4042 N N . ALA B 1 174 ? 2.709 42.906 6.516 1 96.12 174 ALA B N 1
ATOM 4043 C CA . ALA B 1 174 ? 1.773 42.125 7.316 1 96.12 174 ALA B CA 1
ATOM 4044 C C . ALA B 1 174 ? 0.941 43.031 8.227 1 96.12 174 ALA B C 1
ATOM 4046 O O . ALA B 1 174 ? 1.473 43.938 8.859 1 96.12 174 ALA B O 1
ATOM 4047 N N . ASP B 1 175 ? -0.337 42.844 8.234 1 96 175 ASP B N 1
ATOM 4048 C CA . ASP B 1 175 ? -1.232 43.469 9.203 1 96 175 ASP B CA 1
ATOM 4049 C C . ASP B 1 175 ? -1.35 42.594 10.469 1 96 175 ASP B C 1
ATOM 4051 O O . ASP B 1 175 ? -2.152 41.656 10.516 1 96 175 ASP B O 1
ATOM 4055 N N . PHE B 1 176 ? -0.678 42.938 11.508 1 96.19 176 PHE B N 1
ATOM 4056 C CA . PHE B 1 176 ? -0.612 42.156 12.734 1 96.19 176 PHE B CA 1
ATOM 4057 C C . PHE B 1 176 ? -1.958 42.156 13.453 1 96.19 176 PHE B C 1
ATOM 4059 O O . PHE B 1 176 ? -2.189 41.344 14.352 1 96.19 176 PHE B O 1
ATOM 4066 N N . SER B 1 177 ? -2.852 43.062 13.047 1 95.5 177 SER B N 1
ATOM 4067 C CA . SER B 1 177 ? -4.164 43.125 13.688 1 95.5 177 SER B CA 1
ATOM 4068 C C . SER B 1 177 ? -5.129 42.125 13.062 1 95.5 177 SER B C 1
ATOM 4070 O O . SER B 1 177 ? -6.23 41.938 13.57 1 95.5 177 SER B O 1
ATOM 4072 N N . THR B 1 178 ? -4.75 41.531 11.992 1 96.88 178 THR B N 1
ATOM 4073 C CA . THR B 1 178 ? -5.543 40.5 11.305 1 96.88 178 THR B CA 1
ATOM 4074 C C . THR B 1 178 ? -4.711 39.25 11.047 1 96.88 178 THR B C 1
ATOM 4076 O O . THR B 1 178 ? -4.246 39.031 9.922 1 96.88 178 THR B O 1
ATOM 4079 N N . CYS B 1 179 ? -4.609 38.438 12.062 1 97.81 179 CYS B N 1
ATOM 4080 C CA . CYS B 1 179 ? -3.793 37.25 12 1 97.81 179 CYS B CA 1
ATOM 4081 C C . CYS B 1 179 ? -4.656 36 12.117 1 97.81 179 CYS B C 1
ATOM 4083 O O . CYS B 1 179 ? -5.621 35.969 12.883 1 97.81 179 CYS B O 1
ATOM 4085 N N . PHE B 1 180 ? -4.398 35 11.359 1 98.69 180 PHE B N 1
ATOM 4086 C CA . PHE B 1 180 ? -5.051 33.719 11.43 1 98.69 180 PHE B CA 1
ATOM 4087 C C . PHE B 1 180 ? -4.027 32.594 11.633 1 98.69 180 PHE B C 1
ATOM 4089 O O . PHE B 1 180 ? -2.914 32.656 11.109 1 98.69 180 PHE B O 1
ATOM 4096 N N . ILE B 1 181 ? -4.391 31.594 12.414 1 98.56 181 ILE B N 1
ATOM 4097 C CA . ILE B 1 181 ? -3.59 30.391 12.609 1 98.56 181 ILE B CA 1
ATOM 4098 C C . ILE B 1 181 ? -4.23 29.219 11.883 1 98.56 181 ILE B C 1
ATOM 4100 O O . ILE B 1 181 ? -5.426 28.969 12.031 1 98.56 181 ILE B O 1
ATOM 4104 N N . MET B 1 182 ? -3.35 28.516 11.141 1 98.69 182 MET B N 1
ATOM 4105 C CA . MET B 1 182 ? -3.932 27.5 10.266 1 98.69 182 MET B CA 1
ATOM 4106 C C . MET B 1 182 ? -3.037 26.266 10.188 1 98.69 182 MET B C 1
ATOM 4108 O O . MET B 1 182 ? -1.84 26.344 10.469 1 98.69 182 MET B O 1
ATOM 4112 N N . GLY B 1 183 ? -3.621 25.156 9.758 1 98.25 183 GLY B N 1
ATOM 4113 C CA . GLY B 1 183 ? -2.832 23.984 9.43 1 98.25 183 GLY B CA 1
ATOM 4114 C C . GLY B 1 183 ? -3.666 22.828 8.898 1 98.25 183 GLY B C 1
ATOM 4115 O O . GLY B 1 183 ? -4.887 22.812 9.07 1 98.25 183 GLY B O 1
ATOM 4116 N N . LEU B 1 184 ? -2.979 21.906 8.305 1 96.06 184 LEU B N 1
ATOM 4117 C CA . LEU B 1 184 ? -3.598 20.703 7.773 1 96.06 184 LEU B CA 1
ATOM 4118 C C . LEU B 1 184 ? -3.176 19.469 8.586 1 96.06 184 LEU B C 1
ATOM 4120 O O . LEU B 1 184 ? -2.006 19.344 8.945 1 96.06 184 LEU B O 1
ATOM 4124 N N . SER B 1 185 ? -4.18 18.562 8.836 1 97.94 185 SER B N 1
ATOM 4125 C CA . SER B 1 185 ? -3.893 17.297 9.523 1 97.94 185 SER B CA 1
ATOM 4126 C C . SER B 1 185 ? -3.219 17.562 10.875 1 97.94 185 SER B C 1
ATOM 4128 O O . SER B 1 185 ? -3.76 18.266 11.719 1 97.94 185 SER B O 1
ATOM 4130 N N . ALA B 1 186 ? -1.925 17.125 11.047 1 98.69 186 ALA B N 1
ATOM 4131 C CA . ALA B 1 186 ? -1.205 17.422 12.281 1 98.69 186 ALA B CA 1
ATOM 4132 C C . ALA B 1 186 ? -1.051 18.922 12.477 1 98.69 186 ALA B C 1
ATOM 4134 O O . ALA B 1 186 ? -1.066 19.422 13.609 1 98.69 186 ALA B O 1
ATOM 4135 N N . GLY B 1 187 ? -0.954 19.609 11.375 1 98.75 187 GLY B N 1
ATOM 4136 C CA . GLY B 1 187 ? -0.905 21.047 11.445 1 98.75 187 GLY B CA 1
ATOM 4137 C C . GLY B 1 187 ? -2.186 21.672 11.977 1 98.75 187 GLY B C 1
ATOM 4138 O O . GLY B 1 187 ? -2.154 22.719 12.633 1 98.75 187 GLY B O 1
ATOM 4139 N N . GLY B 1 188 ? -3.32 21.047 11.617 1 98.75 188 GLY B N 1
ATOM 4140 C CA . GLY B 1 188 ? -4.582 21.5 12.188 1 98.75 188 GLY B CA 1
ATOM 4141 C C . GLY B 1 188 ? -4.66 21.312 13.688 1 98.75 188 GLY B C 1
ATOM 4142 O O . GLY B 1 188 ? -5.176 22.172 14.398 1 98.75 188 GLY B O 1
ATOM 4143 N N . SER B 1 189 ? -4.156 20.172 14.164 1 98.69 189 SER B N 1
ATOM 4144 C CA . SER B 1 189 ? -4.035 19.953 15.594 1 98.69 189 SER B CA 1
ATOM 4145 C C . SER B 1 189 ? -3.127 20.984 16.25 1 98.69 189 SER B C 1
ATOM 4147 O O . SER B 1 189 ? -3.416 21.469 17.344 1 98.69 189 SER B O 1
ATOM 4149 N N . MET B 1 190 ? -2.08 21.312 15.578 1 98.81 190 MET B N 1
ATOM 4150 C CA . MET B 1 190 ? -1.153 22.328 16.078 1 98.81 190 MET B CA 1
ATOM 4151 C C . MET B 1 190 ? -1.827 23.688 16.172 1 98.81 190 MET B C 1
ATOM 4153 O O . MET B 1 190 ? -1.657 24.422 17.156 1 98.81 190 MET B O 1
ATOM 4157 N N . ALA B 1 191 ? -2.533 24.031 15.109 1 98.88 191 ALA B N 1
ATOM 4158 C CA . ALA B 1 191 ? -3.23 25.312 15.086 1 98.88 191 ALA B CA 1
ATOM 4159 C C . ALA B 1 191 ? -4.207 25.438 16.25 1 98.88 191 ALA B C 1
ATOM 4161 O O . ALA B 1 191 ? -4.277 26.469 16.906 1 98.88 191 ALA B O 1
ATOM 4162 N N . TYR B 1 192 ? -4.914 24.375 16.531 1 98.81 192 TYR B N 1
ATOM 4163 C CA . TYR B 1 192 ? -5.871 24.359 17.625 1 98.81 192 TYR B CA 1
ATOM 4164 C C . TYR B 1 192 ? -5.168 24.562 18.969 1 98.81 192 TYR B C 1
ATOM 4166 O O . TYR B 1 192 ? -5.539 25.438 19.734 1 98.81 192 TYR B O 1
ATOM 4174 N N . HIS B 1 193 ? -4.141 23.812 19.203 1 98.69 193 HIS B N 1
ATOM 4175 C CA . HIS B 1 193 ? -3.465 23.844 20.5 1 98.69 193 HIS B CA 1
ATOM 4176 C C . HIS B 1 193 ? -2.689 25.156 20.672 1 98.69 193 HIS B C 1
ATOM 4178 O O . HIS B 1 193 ? -2.621 25.703 21.766 1 98.69 193 HIS B O 1
ATOM 4184 N N . ALA B 1 194 ? -2.092 25.578 19.578 1 98.44 194 ALA B N 1
ATOM 4185 C CA . ALA B 1 194 ? -1.464 26.891 19.641 1 98.44 194 ALA B CA 1
ATOM 4186 C C . ALA B 1 194 ? -2.492 27.984 19.938 1 98.44 194 ALA B C 1
ATOM 4188 O O . ALA B 1 194 ? -2.215 28.922 20.688 1 98.44 194 ALA B O 1
ATOM 4189 N N . GLY B 1 195 ? -3.654 27.859 19.312 1 98.38 195 GLY B N 1
ATOM 4190 C CA . GLY B 1 195 ? -4.734 28.797 19.562 1 98.38 195 GLY B CA 1
ATOM 4191 C C . GLY B 1 195 ? -5.168 28.828 21.016 1 98.38 195 GLY B C 1
ATOM 4192 O O . GLY B 1 195 ? -5.348 29.906 21.594 1 98.38 195 GLY B O 1
ATOM 4193 N N . LEU B 1 196 ? -5.309 27.656 21.641 1 98.19 196 LEU B N 1
ATOM 4194 C CA . LEU B 1 196 ? -5.668 27.578 23.047 1 98.19 196 LEU B CA 1
ATOM 4195 C C . LEU B 1 196 ? -4.656 28.312 23.922 1 98.19 196 LEU B C 1
ATOM 4197 O O . LEU B 1 196 ? -5.039 29.125 24.766 1 98.19 196 LEU B O 1
ATOM 4201 N N . ARG B 1 197 ? -3.447 28.094 23.656 1 97.38 197 ARG B N 1
ATOM 4202 C CA . ARG B 1 197 ? -2.377 28.656 24.469 1 97.38 197 ARG B CA 1
ATOM 4203 C C . ARG B 1 197 ? -2.24 30.156 24.219 1 97.38 197 ARG B C 1
ATOM 4205 O O . ARG B 1 197 ? -1.996 30.922 25.156 1 97.38 197 ARG B O 1
ATOM 4212 N N . ALA B 1 198 ? -2.332 30.531 22.984 1 97.38 198 ALA B N 1
ATOM 4213 C CA . ALA B 1 198 ? -2.289 31.938 22.641 1 97.38 198 ALA B CA 1
ATOM 4214 C C . ALA B 1 198 ? -3.436 32.719 23.297 1 97.38 198 ALA B C 1
ATOM 4216 O O . ALA B 1 198 ? -3.242 33.812 23.797 1 97.38 198 ALA B O 1
ATOM 4217 N N . ALA B 1 199 ? -4.598 32.125 23.312 1 97.12 199 ALA B N 1
ATOM 4218 C CA . ALA B 1 199 ? -5.77 32.781 23.906 1 97.12 199 ALA B CA 1
ATOM 4219 C C . ALA B 1 199 ? -5.582 32.938 25.406 1 97.12 199 ALA B C 1
ATOM 4221 O O . ALA B 1 199 ? -6.008 33.938 25.984 1 97.12 199 ALA B O 1
ATOM 4222 N N . ALA B 1 200 ? -4.973 31.969 26.016 1 94.56 200 ALA B N 1
ATOM 4223 C CA . ALA B 1 200 ? -4.738 32 27.469 1 94.56 200 ALA B CA 1
ATOM 4224 C C . ALA B 1 200 ? -3.805 33.156 27.828 1 94.56 200 ALA B C 1
ATOM 4226 O O . ALA B 1 200 ? -3.848 33.656 28.953 1 94.56 200 ALA B O 1
ATOM 4227 N N . SER B 1 201 ? -3 33.625 26.891 1 92.31 201 SER B N 1
ATOM 4228 C CA . SER B 1 201 ? -2.064 34.719 27.141 1 92.31 201 SER B CA 1
ATOM 4229 C C . SER B 1 201 ? -2.154 35.781 26.062 1 92.31 201 SER B C 1
ATOM 4231 O O . SER B 1 201 ? -1.131 36.281 25.578 1 92.31 201 SER B O 1
ATOM 4233 N N . ALA B 1 202 ? -3.316 36.125 25.703 1 88.94 202 ALA B N 1
ATOM 4234 C CA . ALA B 1 202 ? -3.535 36.969 24.547 1 88.94 202 ALA B CA 1
ATOM 4235 C C . ALA B 1 202 ? -2.865 38.344 24.734 1 88.94 202 ALA B C 1
ATOM 4237 O O . ALA B 1 202 ? -2.332 38.906 23.781 1 88.94 202 ALA B O 1
ATOM 4238 N N . ASP B 1 203 ? -2.793 38.812 25.922 1 88.12 203 ASP B N 1
ATOM 4239 C CA . ASP B 1 203 ? -2.201 40.125 26.219 1 88.12 203 ASP B CA 1
ATOM 4240 C C . ASP B 1 203 ? -0.7 40.125 25.938 1 88.12 203 ASP B C 1
ATOM 4242 O O . ASP B 1 203 ? -0.125 41.156 25.609 1 88.12 203 ASP B O 1
ATOM 4246 N N . HIS B 1 204 ? -0.177 39.031 25.984 1 89.62 204 HIS B N 1
ATOM 4247 C CA . HIS B 1 204 ? 1.266 38.906 25.797 1 89.62 204 HIS B CA 1
ATOM 4248 C C . HIS B 1 204 ? 1.62 38.75 24.328 1 89.62 204 HIS B C 1
ATOM 4250 O O . HIS B 1 204 ? 2.799 38.656 23.969 1 89.62 204 HIS B O 1
ATOM 4256 N N . LEU B 1 205 ? 0.619 38.75 23.469 1 93.19 205 LEU B N 1
ATOM 4257 C CA . LEU B 1 205 ? 0.867 38.531 22.047 1 93.19 205 LEU B CA 1
ATOM 4258 C C . LEU B 1 205 ? 0.776 39.844 21.266 1 93.19 205 LEU B C 1
ATOM 4260 O O . LEU B 1 205 ? 1.096 39.875 20.078 1 93.19 205 LEU B O 1
ATOM 4264 N N . GLU B 1 206 ? 0.488 40.906 21.953 1 91.94 206 GLU B N 1
ATOM 4265 C CA . GLU B 1 206 ? 0.42 42.188 21.266 1 91.94 206 GLU B CA 1
ATOM 4266 C C . GLU B 1 206 ? 1.767 42.562 20.641 1 91.94 206 GLU B C 1
ATOM 4268 O O . GLU B 1 206 ? 2.816 42.281 21.234 1 91.94 206 GLU B O 1
ATOM 4273 N N . PRO B 1 207 ? 1.722 43.062 19.422 1 94.38 207 PRO B N 1
ATOM 4274 C CA . PRO B 1 207 ? 0.604 43.625 18.656 1 94.38 207 PRO B CA 1
ATOM 4275 C C . PRO B 1 207 ? -0.104 42.594 17.781 1 94.38 207 PRO B C 1
ATOM 4277 O O . PRO B 1 207 ? -1.033 42.938 17.047 1 94.38 207 PRO B O 1
ATOM 4280 N N . LEU B 1 208 ? 0.32 41.406 17.844 1 95.25 208 LEU B N 1
ATOM 4281 C CA . LEU B 1 208 ? -0.322 40.344 17.062 1 95.25 208 LEU B CA 1
ATOM 4282 C C . LEU B 1 208 ? -1.716 40.031 17.609 1 95.25 208 LEU B C 1
ATOM 4284 O O . LEU B 1 208 ? -1.868 39.688 18.766 1 95.25 208 LEU B O 1
ATOM 4288 N N . LYS B 1 209 ? -2.684 40.219 16.75 1 96.31 209 LYS B N 1
ATOM 4289 C CA . LYS B 1 209 ? -4.059 39.906 17.109 1 96.31 209 LYS B CA 1
ATOM 4290 C C . LYS B 1 209 ? -4.605 38.75 16.266 1 96.31 209 LYS B C 1
ATOM 4292 O O . LYS B 1 209 ? -4.773 38.906 15.047 1 96.31 209 LYS B O 1
ATOM 4297 N N . ILE B 1 210 ? -4.957 37.719 16.875 1 97.81 210 ILE B N 1
ATOM 4298 C CA . ILE B 1 210 ? -5.516 36.531 16.188 1 97.81 210 ILE B CA 1
ATOM 4299 C C . ILE B 1 210 ? -7.023 36.719 16.047 1 97.81 210 ILE B C 1
ATOM 4301 O O . ILE B 1 210 ? -7.719 37.031 17.016 1 97.81 210 ILE B O 1
ATOM 4305 N N . ARG B 1 211 ? -7.461 36.531 14.797 1 97.69 211 ARG B N 1
ATOM 4306 C CA . ARG B 1 211 ? -8.883 36.719 14.516 1 97.69 211 ARG B CA 1
ATOM 4307 C C . ARG B 1 211 ? -9.586 35.375 14.383 1 97.69 211 ARG B C 1
ATOM 4309 O O . ARG B 1 211 ? -10.805 35.281 14.547 1 97.69 211 ARG B O 1
ATOM 4316 N N . GLY B 1 212 ? -8.789 34.312 14.109 1 98.25 212 GLY B N 1
ATOM 4317 C CA . GLY B 1 212 ? -9.461 33.031 13.906 1 98.25 212 GLY B CA 1
ATOM 4318 C C . GLY B 1 212 ? -8.492 31.891 13.695 1 98.25 212 GLY B C 1
ATOM 4319 O O . GLY B 1 212 ? -7.293 32.094 13.516 1 98.25 212 GLY B O 1
ATOM 4320 N N . LEU B 1 213 ? -9.039 30.656 13.797 1 98.75 213 LEU B N 1
ATOM 4321 C CA . LEU B 1 213 ? -8.352 29.391 13.531 1 98.75 213 LEU B CA 1
ATOM 4322 C C . LEU B 1 213 ? -8.93 28.719 12.297 1 98.75 213 LEU B C 1
ATOM 4324 O O . LEU B 1 213 ? -10.148 28.719 12.086 1 98.75 213 LEU B O 1
ATOM 4328 N N . ILE B 1 214 ? -8.062 28.234 11.453 1 98.88 214 ILE B N 1
ATOM 4329 C CA . ILE B 1 214 ? -8.461 27.453 10.281 1 98.88 214 ILE B CA 1
ATOM 4330 C C . ILE B 1 214 ? -7.906 26.047 10.375 1 98.88 214 ILE B C 1
ATOM 4332 O O . ILE B 1 214 ? -6.707 25.828 10.188 1 98.88 214 ILE B O 1
ATOM 4336 N N . LEU B 1 215 ? -8.781 25.094 10.656 1 98.88 215 LEU B N 1
ATOM 4337 C CA . LEU B 1 215 ? -8.398 23.703 10.898 1 98.88 215 LEU B CA 1
ATOM 4338 C C . LEU B 1 215 ? -8.828 22.812 9.742 1 98.88 215 LEU B C 1
ATOM 4340 O O . LEU B 1 215 ? -9.992 22.406 9.68 1 98.88 215 LEU B O 1
ATOM 4344 N N . GLN B 1 216 ? -7.879 22.5 8.906 1 98.38 216 GLN B N 1
ATOM 4345 C CA . GLN B 1 216 ? -8.156 21.672 7.738 1 98.38 216 GLN B CA 1
ATOM 4346 C C . GLN B 1 216 ? -7.871 20.203 8.023 1 98.38 216 GLN B C 1
ATOM 4348 O O . GLN B 1 216 ? -6.723 19.828 8.258 1 98.38 216 GLN B O 1
ATOM 4353 N N . GLN B 1 217 ? -8.969 19.359 7.984 1 98.31 217 GLN B N 1
ATOM 4354 C CA . GLN B 1 217 ? -8.836 17.938 8.242 1 98.31 217 GLN B CA 1
ATOM 4355 C C . GLN B 1 217 ? -7.918 17.672 9.438 1 98.31 217 GLN B C 1
ATOM 4357 O O . GLN B 1 217 ? -6.988 16.875 9.352 1 98.31 217 GLN B O 1
ATOM 4362 N N . ALA B 1 218 ? -8.219 18.328 10.5 1 98.81 218 ALA B N 1
ATOM 4363 C CA . ALA B 1 218 ? -7.348 18.328 11.68 1 98.81 218 ALA B CA 1
ATOM 4364 C C . ALA B 1 218 ? -7.125 16.906 12.188 1 98.81 218 ALA B C 1
ATOM 4366 O O . ALA B 1 218 ? -8.062 16.109 12.242 1 98.81 218 ALA B O 1
ATOM 4367 N N . PHE B 1 219 ? -5.871 16.625 12.555 1 98.81 219 PHE B N 1
ATOM 4368 C CA . PHE B 1 219 ? -5.441 15.32 13.031 1 98.81 219 PHE B CA 1
ATOM 4369 C C . PHE B 1 219 ? -5.812 15.133 14.5 1 98.81 219 PHE B C 1
ATOM 4371 O O . PHE B 1 219 ? -5.02 15.438 15.391 1 98.81 219 PHE B O 1
ATOM 4378 N N . PHE B 1 220 ? -7.043 14.68 14.695 1 98.75 220 PHE B N 1
ATOM 4379 C CA . PHE B 1 220 ? -7.539 14.336 16.031 1 98.75 220 PHE B CA 1
ATOM 4380 C C . PHE B 1 220 ? -7.691 12.828 16.188 1 98.75 220 PHE B C 1
ATOM 4382 O O . PHE B 1 220 ? -7.801 12.109 15.188 1 98.75 220 PHE B O 1
ATOM 4389 N N . GLY B 1 221 ? -7.602 12.359 17.422 1 98.12 221 GLY B N 1
ATOM 4390 C CA . GLY B 1 221 ? -7.695 10.93 17.688 1 98.12 221 GLY B CA 1
ATOM 4391 C C . GLY B 1 221 ? -8.516 10.602 18.922 1 98.12 221 GLY B C 1
ATOM 4392 O O . GLY B 1 221 ? -9.25 11.453 19.422 1 98.12 221 GLY B O 1
ATOM 4393 N N . GLY B 1 222 ? -8.492 9.383 19.281 1 98.06 222 GLY B N 1
ATOM 4394 C CA . GLY B 1 222 ? -9.18 8.797 20.422 1 98.06 222 GLY B CA 1
ATOM 4395 C C . GLY B 1 222 ? -9.125 7.277 20.422 1 98.06 222 GLY B C 1
ATOM 4396 O O . GLY B 1 222 ? -8.82 6.66 19.406 1 98.06 222 GLY B O 1
ATOM 4397 N N . ILE B 1 223 ? -9.391 6.73 21.547 1 96.75 223 ILE B N 1
ATOM 4398 C CA . ILE B 1 223 ? -9.273 5.281 21.703 1 96.75 223 ILE B CA 1
ATOM 4399 C C . ILE B 1 223 ? -10.445 4.594 21.016 1 96.75 223 ILE B C 1
ATOM 4401 O O . ILE B 1 223 ? -10.242 3.711 20.172 1 96.75 223 ILE B O 1
ATOM 4405 N N . PRO B 1 224 ? -11.75 4.996 21.391 1 97 224 PRO B N 1
ATOM 4406 C CA . PRO B 1 224 ? -12.844 4.32 20.688 1 97 224 PRO B CA 1
ATOM 4407 C C . PRO B 1 224 ? -12.867 4.633 19.203 1 97 224 PRO B C 1
ATOM 4409 O O . PRO B 1 224 ? -12.75 5.793 18.797 1 97 224 PRO B O 1
ATOM 4412 N N . ARG B 1 225 ? -12.984 3.633 18.375 1 97.38 225 ARG B N 1
ATOM 4413 C CA . ARG B 1 225 ? -13.055 3.832 16.938 1 97.38 225 ARG B CA 1
ATOM 4414 C C . ARG B 1 225 ? -14.352 4.531 16.531 1 97.38 225 ARG B C 1
ATOM 4416 O O . ARG B 1 225 ? -15.414 4.238 17.094 1 97.38 225 ARG B O 1
ATOM 4423 N N . THR B 1 226 ? -14.227 5.422 15.602 1 98.12 226 THR B N 1
ATOM 4424 C CA . THR B 1 226 ? -15.398 6.09 15.055 1 98.12 226 THR B CA 1
ATOM 4425 C C . THR B 1 226 ? -15.93 5.34 13.836 1 98.12 226 THR B C 1
ATOM 4427 O O . THR B 1 226 ? -15.289 4.418 13.344 1 98.12 226 THR B O 1
ATOM 4430 N N . GLY B 1 227 ? -17.156 5.762 13.383 1 97.88 227 GLY B N 1
ATOM 4431 C CA . GLY B 1 227 ? -17.734 5.164 12.195 1 97.88 227 GLY B CA 1
ATOM 4432 C C . GLY B 1 227 ? -16.891 5.348 10.953 1 97.88 227 GLY B C 1
ATOM 4433 O O . GLY B 1 227 ? -16.703 4.41 10.172 1 97.88 227 GLY B O 1
ATOM 4434 N N . SER B 1 228 ? -16.359 6.52 10.711 1 97.94 228 SER B N 1
ATOM 4435 C CA . SER B 1 228 ? -15.547 6.797 9.531 1 97.94 228 SER B CA 1
ATOM 4436 C C . SER B 1 228 ? -14.242 6.008 9.562 1 97.94 228 SER B C 1
ATOM 4438 O O . SER B 1 228 ? -13.773 5.535 8.531 1 97.94 228 SER B O 1
ATOM 4440 N N . GLU B 1 229 ? -13.617 5.836 10.742 1 96.62 229 GLU B N 1
ATOM 4441 C CA . GLU B 1 229 ? -12.406 5.035 10.867 1 96.62 229 GLU B CA 1
ATOM 4442 C C . GLU B 1 229 ? -12.664 3.578 10.5 1 96.62 229 GLU B C 1
ATOM 4444 O O . GLU B 1 229 ? -11.844 2.947 9.828 1 96.62 229 GLU B O 1
ATOM 4449 N N . LEU B 1 230 ? -13.805 3.061 10.953 1 94.62 230 LEU B N 1
ATOM 4450 C CA . LEU B 1 230 ? -14.156 1.676 10.656 1 94.62 230 LEU B CA 1
ATOM 4451 C C . LEU B 1 230 ? -14.461 1.502 9.172 1 94.62 230 LEU B C 1
ATOM 4453 O O . LEU B 1 230 ? -14.055 0.514 8.562 1 94.62 230 LEU B O 1
ATOM 4457 N N . THR B 1 231 ? -15.203 2.471 8.664 1 92.69 231 THR B N 1
ATOM 4458 C CA . THR B 1 231 ? -15.547 2.439 7.25 1 92.69 231 THR B CA 1
ATOM 4459 C C . THR B 1 231 ? -14.289 2.469 6.383 1 92.69 231 THR B C 1
ATOM 4461 O O . THR B 1 231 ? -14.242 1.822 5.336 1 92.69 231 THR B O 1
ATOM 4464 N N . HIS B 1 232 ? -13.289 3.197 6.859 1 92 232 HIS B N 1
ATOM 4465 C CA . HIS B 1 232 ? -12.078 3.387 6.074 1 92 232 HIS B CA 1
ATOM 4466 C C . HIS B 1 232 ? -10.898 2.627 6.684 1 92 232 HIS B C 1
ATOM 4468 O O . HIS B 1 232 ? -9.781 3.143 6.734 1 92 232 HIS B O 1
ATOM 4474 N N . ILE B 1 233 ? -11.133 1.439 7.121 1 88.81 233 ILE B N 1
ATOM 4475 C CA . ILE B 1 233 ? -10.141 0.658 7.848 1 88.81 233 ILE B CA 1
ATOM 4476 C C . ILE B 1 233 ? -8.945 0.372 6.945 1 88.81 233 ILE B C 1
ATOM 4478 O O . ILE B 1 233 ? -7.809 0.282 7.418 1 88.81 233 ILE B O 1
ATOM 4482 N N . ASN B 1 234 ? -9.125 0.235 5.605 1 83.06 234 ASN B N 1
ATOM 4483 C CA . ASN B 1 234 ? -8.062 -0.027 4.645 1 83.06 234 ASN B CA 1
ATOM 4484 C C . ASN B 1 234 ? -7.844 1.159 3.709 1 83.06 234 ASN B C 1
ATOM 4486 O O . ASN B 1 234 ? -7.598 0.978 2.516 1 83.06 234 ASN B O 1
ATOM 4490 N N . ASP B 1 235 ? -8.023 2.334 4.293 1 89.25 235 ASP B N 1
ATOM 4491 C CA . ASP B 1 235 ? -7.801 3.564 3.541 1 89.25 235 ASP B CA 1
ATOM 4492 C C . ASP B 1 235 ? -6.406 3.582 2.924 1 89.25 235 ASP B C 1
ATOM 4494 O O . ASP B 1 235 ? -5.445 3.109 3.533 1 89.25 235 ASP B O 1
ATOM 4498 N N . LEU B 1 236 ? -6.305 4.211 1.759 1 85.81 236 LEU B N 1
ATOM 4499 C CA . LEU B 1 236 ? -5.047 4.172 1.021 1 85.81 236 LEU B CA 1
ATOM 4500 C C . LEU B 1 236 ? -4.098 5.258 1.509 1 85.81 236 LEU B C 1
ATOM 4502 O O . LEU B 1 236 ? -2.883 5.156 1.317 1 85.81 236 LEU B O 1
ATOM 4506 N N . VAL B 1 237 ? -4.602 6.25 2.105 1 89.81 237 VAL B N 1
ATOM 4507 C CA . VAL B 1 237 ? -3.771 7.398 2.463 1 89.81 237 VAL B CA 1
ATOM 4508 C C . VAL B 1 237 ? -3.469 7.371 3.959 1 89.81 237 VAL B C 1
ATOM 4510 O O . VAL B 1 237 ? -2.303 7.383 4.363 1 89.81 237 VAL B O 1
ATOM 4513 N N . LEU B 1 238 ? -4.516 7.262 4.699 1 93.88 238 LEU B N 1
ATOM 4514 C CA . LEU B 1 238 ? -4.355 7.371 6.145 1 93.88 238 LEU B CA 1
ATOM 4515 C C . LEU B 1 238 ? -5.215 6.34 6.863 1 93.88 238 LEU B C 1
ATOM 4517 O O . LEU B 1 238 ? -6.109 6.695 7.637 1 93.88 238 LEU B O 1
ATOM 4521 N N . PRO B 1 239 ? -4.918 5.105 6.688 1 91.56 239 PRO B N 1
ATOM 4522 C CA . PRO B 1 239 ? -5.676 4.109 7.449 1 91.56 239 PRO B CA 1
ATOM 4523 C C . PRO B 1 239 ? -5.461 4.23 8.953 1 91.56 239 PRO B C 1
ATOM 4525 O O . PRO B 1 239 ? -4.41 4.707 9.398 1 91.56 239 PRO B O 1
ATOM 4528 N N . PRO B 1 240 ? -6.41 3.754 9.734 1 94.75 240 PRO B N 1
ATOM 4529 C CA . PRO B 1 240 ? -6.352 3.928 11.188 1 94.75 240 PRO B CA 1
ATOM 4530 C C . PRO B 1 240 ? -5.059 3.389 11.797 1 94.75 240 PRO B C 1
ATOM 4532 O O . PRO B 1 240 ? -4.535 3.961 12.758 1 94.75 240 PRO B O 1
ATOM 4535 N N . CYS B 1 241 ? -4.484 2.314 11.234 1 92.62 241 CYS B N 1
ATOM 4536 C CA . CYS B 1 241 ? -3.25 1.774 11.797 1 92.62 241 CYS B CA 1
ATOM 4537 C C . CYS B 1 241 ? -2.107 2.773 11.656 1 92.62 241 CYS B C 1
ATOM 4539 O O . CYS B 1 241 ? -1.219 2.826 12.508 1 92.62 241 CYS B O 1
ATOM 4541 N N . VAL B 1 242 ? -2.133 3.514 10.625 1 94.56 242 VAL B N 1
ATOM 4542 C CA . VAL B 1 242 ? -1.113 4.531 10.406 1 94.56 242 VAL B CA 1
ATOM 4543 C C . VAL B 1 242 ? -1.315 5.688 11.383 1 94.56 242 VAL B C 1
ATOM 4545 O O . VAL B 1 242 ? -0.363 6.152 12.016 1 94.56 242 VAL B O 1
ATOM 4548 N N . SER B 1 243 ? -2.525 6.16 11.531 1 97.5 243 SER B N 1
ATOM 4549 C CA . SER B 1 243 ? -2.809 7.219 12.492 1 97.5 243 SER B CA 1
ATOM 4550 C C . SER B 1 243 ? -2.438 6.789 13.906 1 97.5 243 SER B C 1
ATOM 4552 O O . SER B 1 243 ? -1.902 7.586 14.68 1 97.5 243 SER B O 1
ATOM 4554 N N . ASP B 1 244 ? -2.75 5.531 14.219 1 97.44 244 ASP B N 1
ATOM 4555 C CA . ASP B 1 244 ? -2.414 5.004 15.531 1 97.44 244 ASP B CA 1
ATOM 4556 C C . ASP B 1 244 ? -0.909 5.059 15.781 1 97.44 244 ASP B C 1
ATOM 4558 O O . ASP B 1 244 ? -0.466 5.465 16.859 1 97.44 244 ASP B O 1
ATOM 4562 N N . LEU B 1 245 ? -0.19 4.668 14.805 1 96.56 245 LEU B N 1
ATOM 4563 C CA . LEU B 1 245 ? 1.262 4.664 14.938 1 96.56 245 LEU B CA 1
ATOM 4564 C C . LEU B 1 245 ? 1.8 6.082 15.078 1 96.56 245 LEU B C 1
ATOM 4566 O O . LEU B 1 245 ? 2.695 6.336 15.883 1 96.56 245 LEU B O 1
ATOM 4570 N N . MET B 1 246 ? 1.297 6.996 14.289 1 98.25 246 MET B N 1
ATOM 4571 C CA . MET B 1 246 ? 1.719 8.391 14.375 1 98.25 246 MET B CA 1
ATOM 4572 C C . MET B 1 246 ? 1.501 8.945 15.781 1 98.25 246 MET B C 1
ATOM 4574 O O . MET B 1 246 ? 2.383 9.602 16.344 1 98.25 246 MET B O 1
ATOM 4578 N N . TRP B 1 247 ? 0.396 8.648 16.344 1 98.62 247 TRP B N 1
ATOM 4579 C CA . TRP B 1 247 ? 0.113 9.117 17.703 1 98.62 247 TRP B CA 1
ATOM 4580 C C . TRP B 1 247 ? 1.009 8.414 18.719 1 98.62 247 TRP B C 1
ATOM 4582 O O . TRP B 1 247 ? 1.495 9.039 19.656 1 98.62 247 TRP B O 1
ATOM 4592 N N . GLU B 1 248 ? 1.211 7.125 18.547 1 97.69 248 GLU B N 1
ATOM 4593 C CA . GLU B 1 248 ? 2.094 6.387 19.438 1 97.69 248 GLU B CA 1
ATOM 4594 C C . GLU B 1 248 ? 3.488 7.008 19.484 1 97.69 248 GLU B C 1
ATOM 4596 O O . GLU B 1 248 ? 4.098 7.113 20.547 1 97.69 248 GLU B O 1
ATOM 4601 N N . LEU B 1 249 ? 3.928 7.449 18.344 1 97.88 249 LEU B N 1
ATOM 4602 C CA . LEU B 1 249 ? 5.273 8 18.219 1 97.88 249 LEU B CA 1
ATOM 4603 C C . LEU B 1 249 ? 5.32 9.438 18.719 1 97.88 249 LEU B C 1
ATOM 4605 O O . LEU B 1 249 ? 6.379 9.922 19.125 1 97.88 249 LEU B O 1
ATOM 4609 N N . SER B 1 250 ? 4.203 10.133 18.672 1 98.62 250 SER B N 1
ATOM 4610 C CA . SER B 1 250 ? 4.246 11.57 18.906 1 98.62 250 SER B CA 1
ATOM 4611 C C . SER B 1 250 ? 3.805 11.914 20.328 1 98.62 250 SER B C 1
ATOM 4613 O O . SER B 1 250 ? 4.254 12.906 20.906 1 98.62 250 SER B O 1
ATOM 4615 N N . LEU B 1 251 ? 2.938 11.109 20.938 1 98.69 251 LEU B N 1
ATOM 4616 C CA . LEU B 1 251 ? 2.439 11.406 22.281 1 98.69 251 LEU B CA 1
ATOM 4617 C C . LEU B 1 251 ? 3.523 11.164 23.328 1 98.69 251 LEU B C 1
ATOM 4619 O O . LEU B 1 251 ? 4.465 10.406 23.078 1 98.69 251 LEU B O 1
ATOM 4623 N N . PRO B 1 252 ? 3.365 11.836 24.484 1 98.12 252 PRO B N 1
ATOM 4624 C CA . PRO B 1 252 ? 4.273 11.492 25.578 1 98.12 252 PRO B CA 1
ATOM 4625 C C . PRO B 1 252 ? 4.227 10.008 25.938 1 98.12 252 PRO B C 1
ATOM 4627 O O . PRO B 1 252 ? 3.18 9.375 25.828 1 98.12 252 PRO B O 1
ATOM 4630 N N . ILE B 1 253 ? 5.359 9.484 26.391 1 96.06 253 ILE B N 1
ATOM 4631 C CA . ILE B 1 253 ? 5.422 8.078 26.766 1 96.06 253 ILE B CA 1
ATOM 4632 C C . ILE B 1 253 ? 4.461 7.809 27.922 1 96.06 253 ILE B C 1
ATOM 4634 O O . ILE B 1 253 ? 4.418 8.57 28.891 1 96.06 253 ILE B O 1
ATOM 4638 N N . GLY B 1 254 ? 3.68 6.789 27.797 1 96.81 254 GLY B N 1
ATOM 4639 C CA . GLY B 1 254 ? 2.834 6.355 28.906 1 96.81 254 GLY B CA 1
ATOM 4640 C C . GLY B 1 254 ? 1.399 6.836 28.781 1 96.81 254 GLY B C 1
ATOM 4641 O O . GLY B 1 254 ? 0.542 6.461 29.578 1 96.81 254 GLY B O 1
ATOM 4642 N N . VAL B 1 255 ? 1.102 7.656 27.766 1 97.75 255 VAL B N 1
ATOM 4643 C CA . VAL B 1 255 ? -0.276 8.109 27.609 1 97.75 255 VAL B CA 1
ATOM 4644 C C . VAL B 1 255 ? -0.899 7.461 26.375 1 97.75 255 VAL B C 1
ATOM 4646 O O . VAL B 1 255 ? -0.196 6.852 25.578 1 97.75 255 VAL B O 1
ATOM 4649 N N . ASP B 1 256 ? -2.262 7.602 26.297 1 97.38 256 ASP B N 1
ATOM 4650 C CA . ASP B 1 256 ? -2.953 7 25.156 1 97.38 256 ASP B CA 1
ATOM 4651 C C . ASP B 1 256 ? -3.654 8.062 24.312 1 97.38 256 ASP B C 1
ATOM 4653 O O . ASP B 1 256 ? -3.43 9.258 24.5 1 97.38 256 ASP B O 1
ATOM 4657 N N . ARG B 1 257 ? -4.406 7.66 23.344 1 98.19 257 ARG B N 1
ATOM 4658 C CA . ARG B 1 257 ? -4.957 8.547 22.328 1 98.19 257 ARG B CA 1
ATOM 4659 C C . ARG B 1 257 ? -6.113 9.375 22.891 1 98.19 257 ARG B C 1
ATOM 4661 O O . ARG B 1 257 ? -6.629 10.266 22.219 1 98.19 257 ARG B O 1
ATOM 4668 N N . ASP B 1 258 ? -6.477 9.172 24.141 1 98 258 ASP B N 1
ATOM 4669 C CA . ASP B 1 258 ? -7.484 10.023 24.766 1 98 258 ASP B CA 1
ATOM 4670 C C . ASP B 1 258 ? -6.836 11.164 25.547 1 98 258 ASP B C 1
ATOM 4672 O O . ASP B 1 258 ? -7.527 11.977 26.156 1 98 258 ASP B O 1
ATOM 4676 N N . HIS B 1 259 ? -5.523 11.172 25.516 1 98.19 259 HIS B N 1
ATOM 4677 C CA . HIS B 1 259 ? -4.84 12.344 26.062 1 98.19 259 HIS B CA 1
ATOM 4678 C C . HIS B 1 259 ? -5.293 13.617 25.359 1 98.19 259 HIS B C 1
ATOM 4680 O O . HIS B 1 259 ? -5.586 13.602 24.156 1 98.19 259 HIS B O 1
ATOM 4686 N N . GLU B 1 260 ? -5.277 14.734 26 1 97.88 260 GLU B N 1
ATOM 4687 C CA . GLU B 1 260 ? -5.812 15.992 25.5 1 97.88 260 GLU B CA 1
ATOM 4688 C C . GLU B 1 260 ? -5.012 16.484 24.297 1 97.88 260 GLU B C 1
ATOM 4690 O O . GLU B 1 260 ? -5.531 17.234 23.453 1 97.88 260 GLU B O 1
ATOM 4695 N N . TYR B 1 261 ? -3.754 16.031 24.141 1 98.44 261 TYR B N 1
ATOM 4696 C CA . TYR B 1 261 ? -2.943 16.406 22.984 1 98.44 261 TYR B CA 1
ATOM 4697 C C . TYR B 1 261 ? -3.488 15.781 21.719 1 98.44 261 TYR B C 1
ATOM 4699 O O . TYR B 1 261 ? -3.227 16.281 20.609 1 98.44 261 TYR B O 1
ATOM 4707 N N . CYS B 1 262 ? -4.18 14.711 21.875 1 98.5 262 CYS B N 1
ATOM 4708 C CA . CYS B 1 262 ? -4.684 13.922 20.75 1 98.5 262 CYS B CA 1
ATOM 4709 C C . CYS B 1 262 ? -6.184 14.117 20.578 1 98.5 262 CYS B C 1
ATOM 4711 O O . CYS B 1 262 ? -6.668 14.289 19.453 1 98.5 262 CYS B O 1
ATOM 4713 N N . ASN B 1 263 ? -6.879 14.102 21.609 1 98.62 263 ASN B N 1
ATOM 4714 C CA . ASN B 1 263 ? -8.336 14.141 21.641 1 98.62 263 ASN B CA 1
ATOM 4715 C C . ASN B 1 263 ? -8.852 15.461 22.219 1 98.62 263 ASN B C 1
ATOM 4717 O O . ASN B 1 263 ? -8.953 15.617 23.438 1 98.62 263 ASN B O 1
ATOM 4721 N N . PRO B 1 264 ? -9.273 16.359 21.344 1 98.25 264 PRO B N 1
ATOM 4722 C CA . PRO B 1 264 ? -9.68 17.688 21.812 1 98.25 264 PRO B CA 1
ATOM 4723 C C . PRO B 1 264 ? -11.023 17.672 22.531 1 98.25 264 PRO B C 1
ATOM 4725 O O . PRO B 1 264 ? -11.406 18.656 23.156 1 98.25 264 PRO B O 1
ATOM 4728 N N . THR B 1 265 ? -11.719 16.516 22.547 1 97.88 265 THR B N 1
ATOM 4729 C CA . THR B 1 265 ? -13.062 16.484 23.109 1 97.88 265 THR B CA 1
ATOM 4730 C C . THR B 1 265 ? -13.055 15.82 24.484 1 97.88 265 THR B C 1
ATOM 4732 O O . THR B 1 265 ? -14.086 15.758 25.156 1 97.88 265 THR B O 1
ATOM 4735 N N . VAL B 1 266 ? -11.945 15.32 24.859 1 96.12 266 VAL B N 1
ATOM 4736 C CA . VAL B 1 266 ? -11.867 14.609 26.125 1 96.12 266 VAL B CA 1
ATOM 4737 C C . VAL B 1 266 ? -12.273 15.547 27.266 1 96.12 266 VAL B C 1
ATOM 4739 O O . VAL B 1 266 ? -11.922 16.719 27.266 1 96.12 266 VAL B O 1
ATOM 4742 N N . GLY B 1 267 ? -13.07 15.062 28.219 1 94.12 267 GLY B N 1
ATOM 4743 C CA . GLY B 1 267 ? -13.508 15.828 29.375 1 94.12 267 GLY B CA 1
ATOM 4744 C C . GLY B 1 267 ? -14.375 17.016 29.016 1 94.12 267 GLY B C 1
ATOM 4745 O O . GLY B 1 267 ? -14.492 17.969 29.781 1 94.12 267 GLY B O 1
ATOM 4746 N N . GLY B 1 268 ? -14.852 17.094 27.844 1 94.81 268 GLY B N 1
ATOM 4747 C CA . GLY B 1 268 ? -15.688 18.203 27.406 1 94.81 268 GLY B CA 1
ATOM 4748 C C . GLY B 1 268 ? -14.906 19.328 26.766 1 94.81 268 GLY B C 1
ATOM 4749 O O . GLY B 1 268 ? -15.445 20.406 26.516 1 94.81 268 GLY B O 1
ATOM 4750 N N . GLY B 1 269 ? -13.641 19.062 26.578 1 96.38 269 GLY B N 1
ATOM 4751 C CA . GLY B 1 269 ? -12.812 20.062 25.922 1 96.38 269 GLY B CA 1
ATOM 4752 C C . GLY B 1 269 ? -12 20.906 26.875 1 96.38 269 GLY B C 1
ATOM 4753 O O . GLY B 1 269 ? -12.234 20.875 28.094 1 96.38 269 GLY B O 1
ATOM 4754 N N . SER B 1 270 ? -11.086 21.641 26.312 1 97 270 SER B N 1
ATOM 4755 C CA . SER B 1 270 ? -10.172 22.469 27.094 1 97 270 SER B CA 1
ATOM 4756 C C . SER B 1 270 ? -10.906 23.641 27.75 1 97 270 SER B C 1
ATOM 4758 O O . SER B 1 270 ? -11.805 24.234 27.156 1 97 270 SER B O 1
ATOM 4760 N N . LYS B 1 271 ? -10.469 24.016 28.906 1 95 271 LYS B N 1
ATOM 4761 C CA . LYS B 1 271 ? -11.023 25.188 29.609 1 95 271 LYS B CA 1
ATOM 4762 C C . LYS B 1 271 ? -10.664 26.484 28.875 1 95 271 LYS B C 1
ATOM 4764 O O . LYS B 1 271 ? -11.367 27.484 29 1 95 271 LYS B O 1
ATOM 4769 N N . HIS B 1 272 ? -9.664 26.453 28.109 1 96.31 272 HIS B N 1
ATOM 4770 C CA . HIS B 1 272 ? -9.18 27.641 27.422 1 96.31 272 HIS B CA 1
ATOM 4771 C C . HIS B 1 272 ? -10.094 28.016 26.266 1 96.31 272 HIS B C 1
ATOM 4773 O O . HIS B 1 272 ? -9.961 29.109 25.688 1 96.31 272 HIS B O 1
ATOM 4779 N N . LEU B 1 273 ? -11.055 27.172 25.969 1 97.81 273 LEU B N 1
ATOM 4780 C CA . LEU B 1 273 ? -12.047 27.484 24.953 1 97.81 273 LEU B CA 1
ATOM 4781 C C . LEU B 1 273 ? -12.867 28.703 25.359 1 97.81 273 LEU B C 1
ATOM 4783 O O . LEU B 1 273 ? -13.289 29.484 24.5 1 97.81 273 LEU B O 1
ATOM 4787 N N . GLU B 1 274 ? -12.984 28.891 26.641 1 97.12 274 GLU B N 1
ATOM 4788 C CA . GLU B 1 274 ? -13.711 30.047 27.141 1 97.12 274 GLU B CA 1
ATOM 4789 C C . GLU B 1 274 ? -12.992 31.344 26.797 1 97.12 274 GLU B C 1
ATOM 4791 O O . GLU B 1 274 ? -13.625 32.375 26.547 1 97.12 274 GLU B O 1
ATOM 4796 N N . LYS B 1 275 ? -11.727 31.266 26.812 1 97.44 275 LYS B N 1
ATOM 4797 C CA . LYS B 1 275 ? -10.93 32.438 26.453 1 97.44 275 LYS B CA 1
ATOM 4798 C C . LYS B 1 275 ? -11.07 32.781 24.969 1 97.44 275 LYS B C 1
ATOM 4800 O O . LYS B 1 275 ? -11.148 33.938 24.594 1 97.44 275 LYS B O 1
ATOM 4805 N N . ILE B 1 276 ? -11.094 31.766 24.141 1 97.94 276 ILE B N 1
ATOM 4806 C CA . ILE B 1 276 ? -11.281 31.969 22.703 1 97.94 276 ILE B CA 1
ATOM 4807 C C . ILE B 1 276 ? -12.633 32.625 22.438 1 97.94 276 ILE B C 1
ATOM 4809 O O . ILE B 1 276 ? -12.734 33.562 21.641 1 97.94 276 ILE B O 1
ATOM 4813 N N . LYS B 1 277 ? -13.578 32.156 23.172 1 97.5 277 LYS B N 1
ATOM 4814 C CA . LYS B 1 277 ? -14.922 32.719 23.062 1 97.5 277 LYS B CA 1
ATOM 4815 C C . LYS B 1 277 ? -14.93 34.188 23.484 1 97.5 277 LYS B C 1
ATOM 4817 O O . LYS B 1 277 ? -15.492 35.031 22.781 1 97.5 277 LYS B O 1
ATOM 4822 N N . ALA B 1 278 ? -14.297 34.5 24.531 1 97.25 278 ALA B N 1
ATOM 4823 C CA . ALA B 1 278 ? -14.266 35.844 25.078 1 97.25 278 ALA B CA 1
ATOM 4824 C C . ALA B 1 278 ? -13.547 36.812 24.141 1 97.25 278 ALA B C 1
ATOM 4826 O O . ALA B 1 278 ? -13.906 37.969 24.031 1 97.25 278 ALA B O 1
ATOM 4827 N N . LEU B 1 279 ? -12.602 36.312 23.406 1 96.88 279 LEU B N 1
ATOM 4828 C CA . LEU B 1 279 ? -11.812 37.125 22.484 1 96.88 279 LEU B CA 1
ATOM 4829 C C . LEU B 1 279 ? -12.531 37.312 21.156 1 96.88 279 LEU B C 1
ATOM 4831 O O . LEU B 1 279 ? -12.133 38.125 20.328 1 96.88 279 LEU B O 1
ATOM 4835 N N . GLY B 1 280 ? -13.57 36.5 20.953 1 96.88 280 GLY B N 1
ATOM 4836 C CA . GLY B 1 280 ? -14.375 36.625 19.734 1 96.88 280 GLY B CA 1
ATOM 4837 C C . GLY B 1 280 ? -13.727 35.969 18.531 1 96.88 280 GLY B C 1
ATOM 4838 O O . GLY B 1 280 ? -14.008 36.344 17.391 1 96.88 280 GLY B O 1
ATOM 4839 N N . TRP B 1 281 ? -12.789 35.094 18.75 1 98 281 TRP B N 1
ATOM 4840 C CA . TRP B 1 281 ? -12.133 34.406 17.641 1 98 281 TRP B CA 1
ATOM 4841 C C . TRP B 1 281 ? -13.102 33.5 16.906 1 98 281 TRP B C 1
ATOM 4843 O O . TRP B 1 281 ? -13.953 32.875 17.547 1 98 281 TRP B O 1
ATOM 4853 N N . ARG B 1 282 ? -13.008 33.406 15.602 1 98.38 282 ARG B N 1
ATOM 4854 C CA . ARG B 1 282 ? -13.805 32.5 14.812 1 98.38 282 ARG B CA 1
ATOM 4855 C C . ARG B 1 282 ? -12.992 31.25 14.445 1 98.38 282 ARG B C 1
ATOM 4857 O O . ARG B 1 282 ? -11.781 31.328 14.227 1 98.38 282 ARG B O 1
ATOM 4864 N N . ILE B 1 283 ? -13.68 30.078 14.406 1 98.75 283 ILE B N 1
ATOM 4865 C CA . ILE B 1 283 ? -13.008 28.828 14.094 1 98.75 283 ILE B CA 1
ATOM 4866 C C . ILE B 1 283 ? -13.617 28.219 12.836 1 98.75 283 ILE B C 1
ATOM 4868 O O . ILE B 1 283 ? -14.836 28.094 12.727 1 98.75 283 ILE B O 1
ATOM 4872 N N . PHE B 1 284 ? -12.758 27.922 11.867 1 98.81 284 PHE B N 1
ATOM 4873 C CA . PHE B 1 284 ? -13.164 27.25 10.641 1 98.81 284 PHE B CA 1
ATOM 4874 C C . PHE B 1 284 ? -12.617 25.828 10.594 1 98.81 284 PHE B C 1
ATOM 4876 O O . PHE B 1 284 ? -11.406 25.625 10.695 1 98.81 284 PHE B O 1
ATOM 4883 N N . VAL B 1 285 ? -13.531 24.828 10.5 1 98.81 285 VAL B N 1
ATOM 4884 C CA . VAL B 1 285 ? -13.148 23.438 10.422 1 98.81 285 VAL B CA 1
ATOM 4885 C C . VAL B 1 285 ? -13.625 22.844 9.094 1 98.81 285 VAL B C 1
ATOM 4887 O O . VAL B 1 285 ? -14.805 22.969 8.734 1 98.81 285 VAL B O 1
ATOM 4890 N N . SER B 1 286 ? -12.711 22.234 8.359 1 98.5 286 SER B N 1
ATOM 4891 C CA . SER B 1 286 ? -13.117 21.641 7.098 1 98.5 286 SER B CA 1
ATOM 4892 C C . SER B 1 286 ? -12.617 20.203 6.984 1 98.5 286 SER B C 1
ATOM 4894 O O . SER B 1 286 ? -11.586 19.844 7.559 1 98.5 286 SER B O 1
ATOM 4896 N N . GLY B 1 287 ? -13.391 19.391 6.336 1 97.44 287 GLY B N 1
ATOM 4897 C CA . GLY B 1 287 ? -13.078 18 6.074 1 97.44 287 GLY B CA 1
ATOM 4898 C C . GLY B 1 287 ? -14 17.359 5.047 1 97.44 287 GLY B C 1
ATOM 4899 O O . GLY B 1 287 ? -14.758 18.062 4.367 1 97.44 287 GLY B O 1
ATOM 4900 N N . CYS B 1 288 ? -13.867 16.062 4.832 1 96.5 288 CYS B N 1
ATOM 4901 C CA . CYS B 1 288 ? -14.711 15.32 3.9 1 96.5 288 CYS B CA 1
ATOM 4902 C C . CYS B 1 288 ? -14.914 13.883 4.371 1 96.5 288 CYS B C 1
ATOM 4904 O O . CYS B 1 288 ? -14.094 13.352 5.125 1 96.5 288 CYS B O 1
ATOM 4906 N N . ASP B 1 289 ? -15.945 13.258 3.881 1 96.31 289 ASP B N 1
ATOM 4907 C CA . ASP B 1 289 ? -16.328 11.969 4.449 1 96.31 289 ASP B CA 1
ATOM 4908 C C . ASP B 1 289 ? -15.508 10.836 3.83 1 96.31 289 ASP B C 1
ATOM 4910 O O . ASP B 1 289 ? -15.617 9.68 4.25 1 96.31 289 ASP B O 1
ATOM 4914 N N . GLY B 1 290 ? -14.648 11.094 2.918 1 94.12 290 GLY B N 1
ATOM 4915 C CA . GLY B 1 290 ? -13.672 10.125 2.451 1 94.12 290 GLY B CA 1
ATOM 4916 C C . GLY B 1 290 ? -12.43 10.055 3.322 1 94.12 290 GLY B C 1
ATOM 4917 O O . GLY B 1 290 ? -11.57 9.195 3.117 1 94.12 290 GLY B O 1
ATOM 4918 N N . ASP B 1 291 ? -12.336 10.922 4.23 1 96.31 291 ASP B N 1
ATOM 4919 C CA . ASP B 1 291 ? -11.266 11 5.219 1 96.31 291 ASP B CA 1
ATOM 4920 C C . ASP B 1 291 ? -11.625 10.211 6.48 1 96.31 291 ASP B C 1
ATOM 4922 O O . ASP B 1 291 ? -12.664 10.461 7.098 1 96.31 291 ASP B O 1
ATOM 4926 N N . PRO B 1 292 ? -10.703 9.289 6.914 1 97.12 292 PRO B N 1
ATOM 4927 C CA . PRO B 1 292 ? -10.992 8.523 8.125 1 97.12 292 PRO B CA 1
ATOM 4928 C C . PRO B 1 292 ? -11.18 9.414 9.352 1 97.12 292 PRO B C 1
ATOM 4930 O O . PRO B 1 292 ? -11.82 9.008 10.328 1 97.12 292 PRO B O 1
ATOM 4933 N N . LEU B 1 293 ? -10.68 10.602 9.328 1 98.38 293 LEU B N 1
ATOM 4934 C CA . LEU B 1 293 ? -10.719 11.5 10.477 1 98.38 293 LEU B CA 1
ATOM 4935 C C . LEU B 1 293 ? -12.039 12.266 10.523 1 98.38 293 LEU B C 1
ATOM 4937 O O . LEU B 1 293 ? -12.273 13.047 11.445 1 98.38 293 LEU B O 1
ATOM 4941 N N . PHE B 1 294 ? -12.922 12.008 9.641 1 98.56 294 PHE B N 1
ATOM 4942 C CA . PHE B 1 294 ? -14.125 12.797 9.391 1 98.56 294 PHE B CA 1
ATOM 4943 C C . PHE B 1 294 ? -14.969 12.914 10.648 1 98.56 294 PHE B C 1
ATOM 4945 O O . PHE B 1 294 ? -15.305 14.016 11.078 1 98.56 294 PHE B O 1
ATOM 4952 N N . ASP B 1 295 ? -15.32 11.797 11.266 1 98.69 295 ASP B N 1
ATOM 4953 C CA . ASP B 1 295 ? -16.219 11.805 12.406 1 98.69 295 ASP B CA 1
ATOM 4954 C C . ASP B 1 295 ? -15.625 12.594 13.57 1 98.69 295 ASP B C 1
ATOM 4956 O O . ASP B 1 295 ? -16.359 13.258 14.312 1 98.69 295 ASP B O 1
ATOM 4960 N N . ARG B 1 296 ? -14.367 12.523 13.789 1 98.5 296 ARG B N 1
ATOM 4961 C CA . ARG B 1 296 ? -13.711 13.25 14.875 1 98.5 296 ARG B CA 1
ATOM 4962 C C . ARG B 1 296 ? -13.812 14.758 14.672 1 98.5 296 ARG B C 1
ATOM 4964 O O . ARG B 1 296 ? -13.984 15.508 15.633 1 98.5 296 ARG B O 1
ATOM 4971 N N . GLN B 1 297 ? -13.648 15.211 13.461 1 98.62 297 GLN B N 1
ATOM 4972 C CA . GLN B 1 297 ? -13.781 16.625 13.141 1 98.62 297 GLN B CA 1
ATOM 4973 C C . GLN B 1 297 ? -15.211 17.109 13.344 1 98.62 297 GLN B C 1
ATOM 4975 O O . GLN B 1 297 ? -15.43 18.188 13.883 1 98.62 297 GLN B O 1
ATOM 4980 N N . VAL B 1 298 ? -16.125 16.266 12.953 1 98.69 298 VAL B N 1
ATOM 4981 C CA . VAL B 1 298 ? -17.531 16.594 13.125 1 98.69 298 VAL B CA 1
ATOM 4982 C C . VAL B 1 298 ? -17.875 16.688 14.609 1 98.69 298 VAL B C 1
ATOM 4984 O O . VAL B 1 298 ? -18.547 17.625 15.047 1 98.69 298 VAL B O 1
ATOM 4987 N N . GLU B 1 299 ? -17.406 15.711 15.367 1 98.38 299 GLU B N 1
ATOM 4988 C CA . GLU B 1 299 ? -17.625 15.711 16.812 1 98.38 299 GLU B CA 1
ATOM 4989 C C . GLU B 1 299 ? -17.016 16.938 17.469 1 98.38 299 GLU B C 1
ATOM 4991 O O . GLU B 1 299 ? -17.594 17.516 18.391 1 98.38 299 GLU B O 1
ATOM 4996 N N . PHE B 1 300 ? -15.898 17.266 16.984 1 98.75 300 PHE B N 1
ATOM 4997 C CA . PHE B 1 300 ? -15.211 18.453 17.5 1 98.75 300 PHE B CA 1
ATOM 4998 C C . PHE B 1 300 ? -16.031 19.703 17.25 1 98.75 300 PHE B C 1
ATOM 5000 O O . PHE B 1 300 ? -16.203 20.531 18.156 1 98.75 300 PHE B O 1
ATOM 5007 N N . VAL B 1 301 ? -16.547 19.906 16.062 1 98.81 301 VAL B N 1
ATOM 5008 C CA . VAL B 1 301 ? -17.359 21.062 15.711 1 98.81 301 VAL B CA 1
ATOM 5009 C C . VAL B 1 301 ? -18.609 21.094 16.594 1 98.81 301 VAL B C 1
ATOM 5011 O O . VAL B 1 301 ? -18.969 22.156 17.109 1 98.81 301 VAL B O 1
ATOM 5014 N N . LYS B 1 302 ? -19.234 19.938 16.797 1 98.5 302 LYS B N 1
ATOM 5015 C CA . LYS B 1 302 ? -20.422 19.859 17.641 1 98.5 302 LYS B CA 1
ATOM 5016 C C . LYS B 1 302 ? -20.125 20.312 19.062 1 98.5 302 LYS B C 1
ATOM 5018 O O . LYS B 1 302 ? -20.922 21.031 19.656 1 98.5 302 LYS B O 1
ATOM 5023 N N . MET B 1 303 ? -19.031 19.891 19.547 1 98.5 303 MET B N 1
ATOM 5024 C CA . MET B 1 303 ? -18.625 20.297 20.891 1 98.5 303 MET B CA 1
ATOM 5025 C C . MET B 1 303 ? -18.453 21.797 20.969 1 98.5 303 MET B C 1
ATOM 5027 O O . MET B 1 303 ? -18.906 22.422 21.938 1 98.5 303 MET B O 1
ATOM 5031 N N . LEU B 1 304 ? -17.766 22.391 19.984 1 98.69 304 LEU B N 1
ATOM 5032 C CA . LEU B 1 304 ? -17.547 23.844 19.969 1 98.69 304 LEU B CA 1
ATOM 5033 C C . LEU B 1 304 ? -18.875 24.594 19.922 1 98.69 304 LEU B C 1
ATOM 5035 O O . LEU B 1 304 ? -19.047 25.594 20.609 1 98.69 304 LEU B O 1
ATOM 5039 N N . GLU B 1 305 ? -19.781 24.109 19.109 1 98.38 305 GLU B N 1
ATOM 5040 C CA . GLU B 1 305 ? -21.109 24.719 19 1 98.38 305 GLU B CA 1
ATOM 5041 C C . GLU B 1 305 ? -21.844 24.672 20.328 1 98.38 305 GLU B C 1
ATOM 5043 O O . GLU B 1 305 ? -22.438 25.672 20.75 1 98.38 305 GLU B O 1
ATOM 5048 N N . GLN B 1 306 ? -21.812 23.594 20.953 1 97.81 306 GLN B N 1
ATOM 5049 C CA . GLN B 1 306 ? -22.484 23.406 22.234 1 97.81 306 GLN B CA 1
ATOM 5050 C C . GLN B 1 306 ? -21.922 24.344 23.297 1 97.81 306 GLN B C 1
ATOM 5052 O O . GLN B 1 306 ? -22.641 24.797 24.188 1 97.81 306 GLN B O 1
ATOM 5057 N N . LYS B 1 307 ? -20.703 24.672 23.141 1 97.69 307 LYS B N 1
ATOM 5058 C CA . LYS B 1 307 ? -20.047 25.562 24.109 1 97.69 307 LYS B CA 1
ATOM 5059 C C . LYS B 1 307 ? -20.234 27.031 23.719 1 97.69 307 LYS B C 1
ATOM 5061 O O . LYS B 1 307 ? -19.781 27.922 24.438 1 97.69 307 LYS B O 1
ATOM 5066 N N . GLY B 1 308 ? -20.812 27.344 22.594 1 98 308 GLY B N 1
ATOM 5067 C CA . GLY B 1 308 ? -21.188 28.703 22.188 1 98 308 GLY B CA 1
ATOM 5068 C C . GLY B 1 308 ? -20.078 29.422 21.438 1 98 308 GLY B C 1
ATOM 5069 O O . GLY B 1 308 ? -20.109 30.656 21.328 1 98 308 GLY B O 1
ATOM 5070 N N . LEU B 1 309 ? -19.094 28.688 20.984 1 98.38 309 LEU B N 1
ATOM 5071 C CA . LEU B 1 309 ? -18.031 29.328 20.203 1 98.38 309 LEU B CA 1
ATOM 5072 C C . LEU B 1 309 ? -18.516 29.625 18.781 1 98.38 309 LEU B C 1
ATOM 5074 O O . LEU B 1 309 ? -19.469 29 18.297 1 98.38 309 LEU B O 1
ATOM 5078 N N . HIS B 1 310 ? -17.906 30.656 18.125 1 98.06 310 HIS B N 1
ATOM 5079 C CA . HIS B 1 310 ? -18.156 30.938 16.703 1 98.06 310 HIS B CA 1
ATOM 5080 C C . HIS B 1 310 ? -17.406 29.969 15.805 1 98.06 310 HIS B C 1
ATOM 5082 O O . HIS B 1 310 ? -16.234 30.203 15.469 1 98.06 310 HIS B O 1
ATOM 5088 N N . VAL B 1 311 ? -18.094 28.922 15.352 1 98.38 311 VAL B N 1
ATOM 5089 C CA . VAL B 1 311 ? -17.438 27.891 14.547 1 98.38 311 VAL B CA 1
ATOM 5090 C C . VAL B 1 311 ? -18.234 27.656 13.266 1 98.38 311 VAL B C 1
ATOM 5092 O O . VAL B 1 311 ? -19.469 27.719 13.273 1 98.38 311 VAL B O 1
ATOM 5095 N N . SER B 1 312 ? -17.578 27.516 12.188 1 97.5 312 SER B N 1
ATOM 5096 C CA . SER B 1 312 ? -18.141 27.094 10.898 1 97.5 312 SER B CA 1
ATOM 5097 C C . SER B 1 312 ? -17.516 25.797 10.43 1 97.5 312 SER B C 1
ATOM 5099 O O . SER B 1 312 ? -16.297 25.703 10.242 1 97.5 312 SER B O 1
ATOM 5101 N N . GLY B 1 313 ? -18.359 24.797 10.258 1 97.81 313 GLY B N 1
ATOM 5102 C CA . GLY B 1 313 ? -17.922 23.531 9.695 1 97.81 313 GLY B CA 1
ATOM 5103 C C . GLY B 1 313 ? -18.234 23.391 8.211 1 97.81 313 GLY B C 1
ATOM 5104 O O . GLY B 1 313 ? -19.328 23.734 7.773 1 97.81 313 GLY B O 1
ATOM 5105 N N . HIS B 1 314 ? -17.266 23.062 7.445 1 97.88 314 HIS B N 1
ATOM 5106 C CA . HIS B 1 314 ? -17.438 22.797 6.023 1 97.88 314 HIS B CA 1
ATOM 5107 C C . HIS B 1 314 ? -17.016 21.359 5.684 1 97.88 314 HIS B C 1
ATOM 5109 O O . HIS B 1 314 ? -15.82 21.078 5.543 1 97.88 314 HIS B O 1
ATOM 5115 N N . PHE B 1 315 ? -18.016 20.5 5.457 1 97.31 315 PHE B N 1
ATOM 5116 C CA . PHE B 1 315 ? -17.75 19.078 5.266 1 97.31 315 PHE B CA 1
ATOM 5117 C C . PHE B 1 315 ? -18.266 18.594 3.914 1 97.31 315 PHE B C 1
ATOM 5119 O O . PHE B 1 315 ? -19.469 18.656 3.654 1 97.31 315 PHE B O 1
ATOM 5126 N N . GLY B 1 316 ? -17.344 18.156 3.096 1 93.19 316 GLY B N 1
ATOM 5127 C CA . GLY B 1 316 ? -17.688 17.719 1.752 1 93.19 316 GLY B CA 1
ATOM 5128 C C . GLY B 1 316 ? -17.938 16.219 1.652 1 93.19 316 GLY B C 1
ATOM 5129 O O . GLY B 1 316 ? -17.625 15.477 2.578 1 93.19 316 GLY B O 1
ATOM 5130 N N . VAL B 1 317 ? -18.531 15.828 0.497 1 92.88 317 VAL B N 1
ATOM 5131 C CA . VAL B 1 317 ? -18.781 14.422 0.186 1 92.88 317 VAL B CA 1
ATOM 5132 C C . VAL B 1 317 ? -17.656 13.867 -0.667 1 92.88 317 VAL B C 1
ATOM 5134 O O . VAL B 1 317 ? -17.172 14.531 -1.589 1 92.88 317 VAL B O 1
ATOM 5137 N N . GLY B 1 318 ? -17.281 12.641 -0.261 1 91.88 318 GLY B N 1
ATOM 5138 C CA . GLY B 1 318 ? -16.188 12.016 -0.991 1 91.88 318 GLY B CA 1
ATOM 5139 C C . GLY B 1 318 ? -14.812 12.531 -0.567 1 91.88 318 GLY B C 1
ATOM 5140 O O . GLY B 1 318 ? -14.578 12.758 0.619 1 91.88 318 GLY B O 1
ATOM 5141 N N . GLY B 1 319 ? -13.844 12.547 -1.537 1 91.69 319 GLY B N 1
ATOM 5142 C CA . GLY B 1 319 ? -12.5 13.023 -1.258 1 91.69 319 GLY B CA 1
ATOM 5143 C C . GLY B 1 319 ? -11.672 12.047 -0.439 1 91.69 319 GLY B C 1
ATOM 5144 O O . GLY B 1 319 ? -12.008 10.859 -0.364 1 91.69 319 GLY B O 1
ATOM 5145 N N . PHE B 1 320 ? -10.594 12.5 0.061 1 92.75 320 PHE B N 1
ATOM 5146 C CA . PHE B 1 320 ? -9.656 11.742 0.883 1 92.75 320 PHE B CA 1
ATOM 5147 C C . PHE B 1 320 ? -8.789 12.672 1.718 1 92.75 320 PHE B C 1
ATOM 5149 O O . PHE B 1 320 ? -8.875 13.898 1.587 1 92.75 320 PHE B O 1
ATOM 5156 N N . HIS B 1 321 ? -8.07 12.117 2.627 1 94.94 321 HIS B N 1
ATOM 5157 C CA . HIS B 1 321 ? -7.207 12.906 3.498 1 94.94 321 HIS B CA 1
ATOM 5158 C C . HIS B 1 321 ? -6.141 13.641 2.693 1 94.94 321 HIS B C 1
ATOM 5160 O O . HIS B 1 321 ? -5.352 13.016 1.984 1 94.94 321 HIS B O 1
ATOM 5166 N N . GLY B 1 322 ? -6.156 14.977 2.787 1 93.56 322 GLY B N 1
ATOM 5167 C CA . GLY B 1 322 ? -5.195 15.789 2.057 1 93.56 322 GLY B CA 1
ATOM 5168 C C . GLY B 1 322 ? -5.59 16.016 0.61 1 93.56 322 GLY B C 1
ATOM 5169 O O . GLY B 1 322 ? -4.734 16.297 -0.235 1 93.56 322 GLY B O 1
ATOM 5170 N N . VAL B 1 323 ? -6.832 15.945 0.275 1 91.56 323 VAL B N 1
ATOM 5171 C CA . VAL B 1 323 ? -7.332 15.969 -1.096 1 91.56 323 VAL B CA 1
ATOM 5172 C C . VAL B 1 323 ? -6.914 17.266 -1.778 1 91.56 323 VAL B C 1
ATOM 5174 O O . VAL B 1 323 ? -6.633 17.281 -2.979 1 91.56 323 VAL B O 1
ATOM 5177 N N . GLU B 1 324 ? -6.73 18.359 -1.068 1 90.38 324 GLU B N 1
ATOM 5178 C CA . GLU B 1 324 ? -6.402 19.656 -1.65 1 90.38 324 GLU B CA 1
ATOM 5179 C C . GLU B 1 324 ? -4.945 19.719 -2.104 1 90.38 324 GLU B C 1
ATOM 5181 O O . GLU B 1 324 ? -4.574 20.547 -2.926 1 90.38 324 GLU B O 1
ATOM 5186 N N . TYR B 1 325 ? -4.129 18.875 -1.577 1 87.62 325 TYR B N 1
ATOM 5187 C CA . TYR B 1 325 ? -2.725 18.828 -1.975 1 87.62 325 TYR B CA 1
ATOM 5188 C C . TYR B 1 325 ? -2.547 18.047 -3.266 1 87.62 325 TYR B C 1
ATOM 5190 O O . TYR B 1 325 ? -1.556 18.219 -3.977 1 87.62 325 TYR B O 1
ATOM 5198 N N . GLY B 1 326 ? -3.473 17.203 -3.516 1 81.44 326 GLY B N 1
ATOM 5199 C CA . GLY B 1 326 ? -3.344 16.328 -4.68 1 81.44 326 GLY B CA 1
ATOM 5200 C C . GLY B 1 326 ? -4.199 16.781 -5.848 1 81.44 326 GLY B C 1
ATOM 5201 O O . GLY B 1 326 ? -3.926 16.422 -6.996 1 81.44 326 GLY B O 1
ATOM 5202 N N . ASP B 1 327 ? -5.238 17.516 -5.586 1 86.06 327 ASP B N 1
ATOM 5203 C CA . ASP B 1 327 ? -6.195 17.938 -6.609 1 86.06 327 ASP B CA 1
ATOM 5204 C C . ASP B 1 327 ? -6.336 19.453 -6.652 1 86.06 327 ASP B C 1
ATOM 5206 O O . ASP B 1 327 ? -7.047 20.047 -5.832 1 86.06 327 ASP B O 1
ATOM 5210 N N . PRO B 1 328 ? -5.832 20.094 -7.68 1 85.94 328 PRO B N 1
ATOM 5211 C CA . PRO B 1 328 ? -5.84 21.562 -7.754 1 85.94 328 PRO B CA 1
ATOM 5212 C C . PRO B 1 328 ? -7.254 22.141 -7.805 1 85.94 328 PRO B C 1
ATOM 5214 O O . PRO B 1 328 ? -7.488 23.234 -7.312 1 85.94 328 PRO B O 1
ATOM 5217 N N . THR B 1 329 ? -8.125 21.359 -8.398 1 89.31 329 THR B N 1
ATOM 5218 C CA . THR B 1 329 ? -9.5 21.844 -8.461 1 89.31 329 THR B CA 1
ATOM 5219 C C . THR B 1 329 ? -10.117 21.906 -7.066 1 89.31 329 THR B C 1
ATOM 5221 O O . THR B 1 329 ? -10.812 22.875 -6.734 1 89.31 329 THR B O 1
ATOM 5224 N N . LYS B 1 330 ? -9.852 20.938 -6.293 1 90.81 330 LYS B N 1
ATOM 5225 C CA . LYS B 1 330 ? -10.344 20.938 -4.918 1 90.81 330 LYS B CA 1
ATOM 5226 C C . LYS B 1 330 ? -9.648 22 -4.082 1 90.81 330 LYS B C 1
ATOM 5228 O O . LYS B 1 330 ? -10.273 22.609 -3.205 1 90.81 330 LYS B O 1
ATOM 5233 N N . ALA B 1 331 ? -8.398 22.234 -4.375 1 92.81 331 ALA B N 1
ATOM 5234 C CA . ALA B 1 331 ? -7.66 23.266 -3.672 1 92.81 331 ALA B CA 1
ATOM 5235 C C . ALA B 1 331 ? -8.266 24.641 -3.936 1 92.81 331 ALA B C 1
ATOM 5237 O O . ALA B 1 331 ? -8.492 25.422 -3.002 1 92.81 331 ALA B O 1
ATOM 5238 N N . LYS B 1 332 ? -8.516 24.922 -5.164 1 94.06 332 LYS B N 1
ATOM 5239 C CA . LYS B 1 332 ? -9.062 26.219 -5.543 1 94.06 332 LYS B CA 1
ATOM 5240 C C . LYS B 1 332 ? -10.43 26.453 -4.895 1 94.06 332 LYS B C 1
ATOM 5242 O O . LYS B 1 332 ? -10.719 27.547 -4.43 1 94.06 332 LYS B O 1
ATOM 5247 N N . ALA B 1 333 ? -11.211 25.406 -4.949 1 94.62 333 ALA B N 1
ATOM 5248 C CA . ALA B 1 333 ? -12.523 25.516 -4.309 1 94.62 333 ALA B CA 1
ATOM 5249 C C . ALA B 1 333 ? -12.383 25.797 -2.816 1 94.62 333 ALA B C 1
ATOM 5251 O O . ALA B 1 333 ? -13.117 26.609 -2.258 1 94.62 333 ALA B O 1
ATOM 5252 N N . TRP B 1 334 ? -11.492 25.141 -2.178 1 95.88 334 TRP B N 1
ATOM 5253 C CA . TRP B 1 334 ? -11.258 25.328 -0.749 1 95.88 334 TRP B CA 1
ATOM 5254 C C . TRP B 1 334 ? -10.734 26.734 -0.459 1 95.88 334 TRP B C 1
ATOM 5256 O O . TRP B 1 334 ? -11.141 27.359 0.516 1 95.88 334 TRP B O 1
ATOM 5266 N N . PHE B 1 335 ? -9.867 27.281 -1.294 1 97.5 335 PHE B N 1
ATOM 5267 C CA . PHE B 1 335 ? -9.336 28.625 -1.126 1 97.5 335 PHE B CA 1
ATOM 5268 C C . PHE B 1 335 ? -10.469 29.656 -1.134 1 97.5 335 PHE B C 1
ATOM 5270 O O . PHE B 1 335 ? -10.445 30.625 -0.358 1 97.5 335 PHE B O 1
ATOM 5277 N N . ARG B 1 336 ? -11.391 29.406 -1.953 1 96.81 336 ARG B N 1
ATOM 5278 C CA . ARG B 1 336 ? -12.508 30.344 -2.025 1 96.81 336 ARG B CA 1
ATOM 5279 C C . ARG B 1 336 ? -13.289 30.359 -0.717 1 96.81 336 ARG B C 1
ATOM 5281 O O . ARG B 1 336 ? -13.68 31.438 -0.24 1 96.81 336 ARG B O 1
ATOM 5288 N N . ILE B 1 337 ? -13.477 29.234 -0.192 1 97.5 337 ILE B N 1
ATOM 5289 C CA . ILE B 1 337 ? -14.227 29.125 1.054 1 97.5 337 ILE B CA 1
ATOM 5290 C C . ILE B 1 337 ? -13.445 29.781 2.189 1 97.5 337 ILE B C 1
ATOM 5292 O O . ILE B 1 337 ? -14.016 30.484 3.023 1 97.5 337 ILE B O 1
ATOM 5296 N N . VAL B 1 338 ? -12.18 29.562 2.23 1 98 338 VAL B N 1
ATOM 5297 C CA . VAL B 1 338 ? -11.328 30.125 3.271 1 98 338 VAL B CA 1
ATOM 5298 C C . VAL B 1 338 ? -11.258 31.641 3.117 1 98 338 VAL B C 1
ATOM 5300 O O . VAL B 1 338 ? -11.234 32.375 4.109 1 98 338 VAL B O 1
ATOM 5303 N N . LYS B 1 339 ? -11.195 32.094 1.887 1 97.31 339 LYS B N 1
ATOM 5304 C CA . LYS B 1 339 ? -11.203 33.531 1.629 1 97.31 339 LYS B CA 1
ATOM 5305 C C . LYS B 1 339 ? -12.453 34.188 2.215 1 97.31 339 LYS B C 1
ATOM 5307 O O . LYS B 1 339 ? -12.367 35.25 2.828 1 97.31 339 LYS B O 1
ATOM 5312 N N . ASP B 1 340 ? -13.57 33.562 2.016 1 97.19 340 ASP B N 1
ATOM 5313 C CA . ASP B 1 340 ? -14.82 34.062 2.57 1 97.19 340 ASP B CA 1
ATOM 5314 C C . ASP B 1 340 ? -14.773 34.094 4.098 1 97.19 340 ASP B C 1
ATOM 5316 O O . ASP B 1 340 ? -15.258 35.031 4.719 1 97.19 340 ASP B O 1
ATOM 5320 N N . PHE B 1 341 ? -14.25 33.125 4.664 1 97.56 341 PHE B N 1
ATOM 5321 C CA . PHE B 1 341 ? -14.109 33.062 6.113 1 97.56 341 PHE B CA 1
ATOM 5322 C C . PHE B 1 341 ? -13.242 34.219 6.629 1 97.56 341 PHE B C 1
ATOM 5324 O O . PHE B 1 341 ? -13.617 34.906 7.57 1 97.56 341 PHE B O 1
ATOM 5331 N N . ILE B 1 342 ? -12.055 34.375 6 1 97.19 342 ILE B N 1
ATOM 5332 C CA . ILE B 1 342 ? -11.102 35.406 6.414 1 97.19 342 ILE B CA 1
ATOM 5333 C 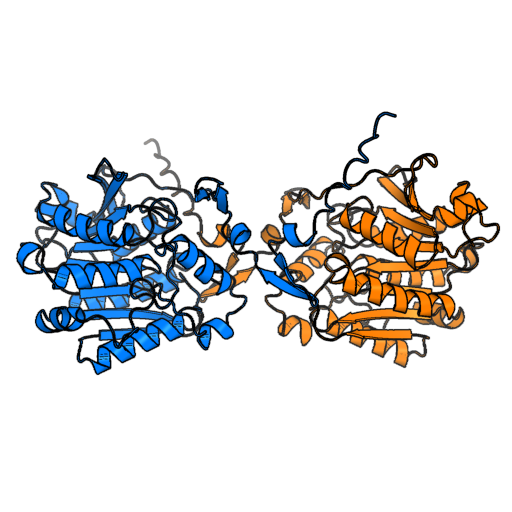C . ILE B 1 342 ? -11.742 36.781 6.293 1 97.19 342 ILE B C 1
ATOM 5335 O O . ILE B 1 342 ? -11.602 37.625 7.188 1 97.19 342 ILE B O 1
ATOM 5339 N N . SER B 1 343 ? -12.516 37 5.273 1 94.81 343 SER B N 1
ATOM 5340 C CA . SER B 1 343 ? -13.164 38.281 5.035 1 94.81 343 SER B CA 1
ATOM 5341 C C . SER B 1 343 ? -14.266 38.562 6.059 1 94.81 343 SER B C 1
ATOM 5343 O O . SER B 1 343 ? -14.633 39.688 6.301 1 94.81 343 SER B O 1
ATOM 5345 N N . SER B 1 344 ? -14.758 37.5 6.59 1 93.88 344 SER B N 1
ATOM 5346 C CA . SER B 1 344 ? -15.875 37.625 7.523 1 93.88 344 SER B CA 1
ATOM 5347 C C . SER B 1 344 ? -15.383 37.906 8.938 1 93.88 344 SER B C 1
ATOM 5349 O O . SER B 1 344 ? -16.188 38.219 9.828 1 93.88 344 SER B O 1
ATOM 5351 N N . CYS B 1 345 ? -14.156 37.812 9.172 1 92.44 345 CYS B N 1
ATOM 5352 C CA . CYS B 1 345 ? -13.602 37.969 10.508 1 92.44 345 CYS B CA 1
ATOM 5353 C C . CYS B 1 345 ? -13.141 39.406 10.734 1 92.44 345 CYS B C 1
ATOM 5355 O O . CYS B 1 345 ? -12.594 40.031 9.828 1 92.44 345 CYS B O 1
#

Sequence (690 aa):
MSGDQIASPNPTMDPYQLLSIIINPGGTMTMDPYQRLQIVPNPDGTMTRLIKTPKTPPTSDPSLGIPVLSKDIPINQSNNTWVRLFLPREAFDNSPTKLPLVVNYHGGGFILFSAASSFFHDFCVNMATELRVIIASVEYRLAPEHRLPAAYDDAVEALHWIKTAQDDWLRKYADFSTCFIMGLSAGGSMAYHAGLRAAASADHLEPLKIRGLILQQAFFGGIPRTGSELTHINDLVLPPCVSDLMWELSLPIGVDRDHEYCNPTVGGGSKHLEKIKALGWRIFVSGCDGDPLFDRQVEFVKMLEQKGLHVSGHFGVGGFHGVEYGDPTKAKAWFRIVKDFISSCMSGDQIASPNPTMDPYQLLSIIINPGGTMTMDPYQRLQIVPNPDGTMTRLIKTPKTPPTSDPSLGIPVLSKDIPINQSNNTWVRLFLPREAFDNSPTKLPLVVNYHGGGFILFSAASSFFHDFCVNMATELRVIIASVEYRLAPEHRLPAAYDDAVEALHWIKTAQDDWLRKYADFSTCFIMGLSAGGSMAYHAGLRAAASADHLEPLKIRGLILQQAFFGGIPRTGSELTHINDLVLPPCVSDLMWELSLPIGVDRDHEYCNPTVGGGSKHLEKIKALGWRIFVSGCDGDPLFDRQVEFVKMLEQKGLHVSGHFGVGGFHGVEYGDPTKAKAWFRIVKDFISSC